Protein AF-0000000085044856 (afdb_homodimer)

Radius of gyration: 21.59 Å; Cα contacts (8 Å, |Δi|>4): 808; chains: 2; bounding box: 45×66×45 Å

Sequence (404 aa):
MNMSILPVEIRTRHLLQPKLDVYYPQLAGLVDHTIEEKLNERIYQQVQTMITKQGFYDYPETEITGGYEVKTNERNIVSLTNLHYSYSGGAHGLSTLRSLTMDVQTGKVYKLKELFKPDAPYIKRLNKIIEAQIKDRDLPLLSPFKGIAPNQYFYQADRALIIYFQLYDLAPYAFGFPFFVISVYEIEDIVDQEGPLGRMLYMNMSILPVEIRTRHLLQPKLDVYYPQLAGLVDHTIEEKLNERIYQQVQTMITKQGFYDYPETEITGGYEVKTNERNIVSLTNLHYSYSGGAHGLSTLRSLTMDVQTGKVYKLKELFKPDAPYIKRLNKIIEAQIKDRDLPLLSPFKGIAPNQYFYQADRALIIYFQLYDLAPYAFGFPFFVISVYEIEDIVDQEGPLGRMLY

Foldseek 3Di:
DDPADDFWDKDWDWDDDVLETEIFIATDDFPDVVLSVLLRVVRVVVVVVVCVVLCVPPAVQKHKYWYKDWQDTGPQKTKMKIKMWIDRPDPGTFIDIAMWIARSVPSDTDAPVRQWDPPFPVQVLVQVQVVVVCVVVVAAFPDDDPTADSRFGWTDRQQWIKTWDGAPPTHHNVVGIDIDTHGCVSVVVTGDLVDPNNSRPD/DDPADDFWDKDWDWDDDVLETEIFIATDDFPDVVLSVLLRVVRVVVVVVVCVVLCVPPAVQKHKHWYKDWQDTGPQKTKMKIKMWIDRPDPGTFIDIAMWIARSVPSDTDAPVRQWDPPFPVQVLVQVQVVVVCVVVVAAFPDDDPTADSRFGWTDRQQWIKTWDGAPPTHHNVVGIDIDTHGCVSVVVTGDLPDPNNSRPD

Structure (mmCIF, N/CA/C/O backbone):
data_AF-0000000085044856-model_v1
#
loop_
_entity.id
_entity.type
_entity.pdbx_description
1 polymer 'DUF3298 domain-containing protein'
#
loop_
_atom_site.group_PDB
_atom_site.id
_atom_site.type_symbol
_atom_site.label_atom_id
_atom_site.label_alt_id
_atom_site.label_comp_id
_atom_site.label_asym_id
_atom_site.label_entity_id
_atom_site.label_seq_id
_atom_site.pdbx_PDB_ins_code
_atom_site.Cartn_x
_atom_site.Cartn_y
_atom_site.Cartn_z
_atom_site.occupancy
_atom_site.B_iso_or_equiv
_atom_site.auth_seq_id
_atom_site.auth_comp_id
_atom_site.auth_asym_id
_atom_site.auth_atom_id
_atom_site.pdbx_PDB_model_num
ATOM 1 N N . MET A 1 1 ? 12.055 -14.805 -21.484 1 87.25 1 MET A N 1
ATOM 2 C CA . MET A 1 1 ? 12.562 -13.547 -20.938 1 87.25 1 MET A CA 1
ATOM 3 C C . MET A 1 1 ? 11.797 -13.148 -19.688 1 87.25 1 MET A C 1
ATOM 5 O O . MET A 1 1 ? 10.594 -13.359 -19.594 1 87.25 1 MET A O 1
ATOM 9 N N . ASN A 1 2 ? 12.508 -12.633 -18.625 1 95.94 2 ASN A N 1
ATOM 10 C CA . ASN A 1 2 ? 11.875 -12.172 -17.391 1 95.94 2 ASN A CA 1
ATOM 11 C C . ASN A 1 2 ? 11.133 -10.859 -17.594 1 95.94 2 ASN A C 1
ATOM 13 O O . ASN A 1 2 ? 11.742 -9.836 -17.922 1 95.94 2 ASN A O 1
ATOM 17 N N . MET A 1 3 ? 9.852 -10.875 -17.359 1 93.75 3 MET A N 1
ATOM 18 C CA . MET A 1 3 ? 9.008 -9.734 -17.688 1 93.75 3 MET A CA 1
ATOM 19 C C . MET A 1 3 ? 8.578 -8.992 -16.422 1 93.75 3 MET A C 1
ATOM 21 O O . MET A 1 3 ? 7.664 -8.164 -16.469 1 93.75 3 MET A O 1
ATOM 25 N N . SER A 1 4 ? 9.258 -9.234 -15.336 1 96.94 4 SER A N 1
ATOM 26 C CA . SER A 1 4 ? 8.883 -8.625 -14.07 1 96.94 4 SER A CA 1
ATOM 27 C C . SER A 1 4 ? 9.062 -7.113 -14.109 1 96.94 4 SER A C 1
ATOM 29 O O . SER A 1 4 ? 10.078 -6.617 -14.602 1 96.94 4 SER A O 1
ATOM 31 N N . ILE A 1 5 ? 8.039 -6.402 -13.703 1 97.31 5 ILE A N 1
ATOM 32 C CA . ILE A 1 5 ? 8.164 -4.977 -13.43 1 97.31 5 ILE A CA 1
ATOM 33 C C . ILE A 1 5 ? 8.586 -4.766 -11.977 1 97.31 5 ILE A C 1
ATOM 35 O O . ILE A 1 5 ? 7.812 -5.047 -11.055 1 97.31 5 ILE A O 1
ATOM 39 N N . LEU A 1 6 ? 9.75 -4.234 -11.773 1 98.25 6 LEU A N 1
ATOM 40 C CA . LEU A 1 6 ? 10.32 -4.176 -10.43 1 98.25 6 LEU A CA 1
ATOM 41 C C . LEU A 1 6 ? 10.047 -2.816 -9.789 1 98.25 6 LEU A C 1
ATOM 43 O O . LEU A 1 6 ? 9.953 -1.805 -10.484 1 98.25 6 LEU A O 1
ATOM 47 N N . PRO A 1 7 ? 9.914 -2.775 -8.453 1 98.56 7 PRO A N 1
ATOM 48 C CA . PRO A 1 7 ? 9.859 -1.486 -7.766 1 98.56 7 PRO A CA 1
ATOM 49 C C . PRO A 1 7 ? 11.094 -0.626 -8.008 1 98.56 7 PRO A C 1
ATOM 51 O O . PRO A 1 7 ? 12.18 -1.157 -8.242 1 98.56 7 PRO A O 1
ATOM 54 N N . VAL A 1 8 ? 10.867 0.652 -7.879 1 98.5 8 VAL A N 1
ATOM 55 C CA . VAL A 1 8 ? 12.016 1.542 -7.988 1 98.5 8 VAL A CA 1
ATOM 56 C C . VAL A 1 8 ? 12.648 1.74 -6.613 1 98.5 8 VAL A C 1
ATOM 58 O O . VAL A 1 8 ? 12.008 1.5 -5.59 1 98.5 8 VAL A O 1
ATOM 61 N N . GLU A 1 9 ? 13.867 2.141 -6.641 1 97.81 9 GLU A N 1
ATOM 62 C CA . GLU A 1 9 ? 14.531 2.461 -5.379 1 97.81 9 GLU A CA 1
ATOM 63 C C . GLU A 1 9 ? 14.094 3.826 -4.859 1 97.81 9 GLU A C 1
ATOM 65 O O . GLU A 1 9 ? 13.953 4.777 -5.629 1 97.81 9 GLU A O 1
ATOM 70 N N . ILE A 1 10 ? 13.867 3.902 -3.582 1 98.56 10 ILE A N 1
ATOM 71 C CA . ILE A 1 10 ? 13.539 5.16 -2.918 1 98.56 10 ILE A CA 1
ATOM 72 C C . ILE A 1 10 ? 14.578 5.457 -1.839 1 98.56 10 ILE A C 1
ATOM 74 O O . ILE A 1 10 ? 14.82 4.629 -0.958 1 98.56 10 ILE A O 1
ATOM 78 N N . ARG A 1 11 ? 15.172 6.668 -1.931 1 97.75 11 ARG A N 1
ATOM 79 C CA . ARG A 1 11 ? 16.156 7.133 -0.965 1 97.75 11 ARG A CA 1
ATOM 80 C C . ARG A 1 11 ? 15.617 8.289 -0.136 1 97.75 11 ARG A C 1
ATOM 82 O O . ARG A 1 11 ? 14.844 9.109 -0.636 1 97.75 11 ARG A O 1
ATOM 89 N N . THR A 1 12 ? 16.094 8.32 1.058 1 98.38 12 THR A N 1
ATOM 90 C CA . THR A 1 12 ? 15.672 9.398 1.944 1 98.38 12 THR A CA 1
ATOM 91 C C . THR A 1 12 ? 16.625 10.586 1.849 1 98.38 12 THR A C 1
ATOM 93 O O . THR A 1 12 ? 17.844 10.43 1.964 1 98.38 12 THR A O 1
ATOM 96 N N . ARG A 1 13 ? 16.047 11.703 1.613 1 98.62 13 ARG A N 1
ATOM 97 C CA . ARG A 1 13 ? 16.766 12.969 1.667 1 98.62 13 ARG A CA 1
ATOM 98 C C . ARG A 1 13 ? 16.391 13.766 2.91 1 98.62 13 ARG A C 1
ATOM 100 O O . ARG A 1 13 ? 15.367 13.492 3.541 1 98.62 13 ARG A O 1
ATOM 107 N N . HIS A 1 14 ? 17.297 14.797 3.275 1 98.62 14 HIS A N 1
ATOM 108 C CA . HIS A 1 14 ? 17.141 15.508 4.539 1 98.62 14 HIS A CA 1
ATOM 109 C C . HIS A 1 14 ? 17.328 17 4.352 1 98.62 14 HIS A C 1
ATOM 111 O O . HIS A 1 14 ? 18.391 17.453 3.914 1 98.62 14 HIS A O 1
ATOM 117 N N . LEU A 1 15 ? 16.328 17.703 4.566 1 98.38 15 LEU A N 1
ATOM 118 C CA . LEU A 1 15 ? 16.375 19.156 4.66 1 98.38 15 LEU A CA 1
ATOM 119 C C . LEU A 1 15 ? 16.547 19.594 6.109 1 98.38 15 LEU A C 1
ATOM 121 O O . LEU A 1 15 ? 15.586 19.531 6.895 1 98.38 15 LEU A O 1
ATOM 125 N N . LEU A 1 16 ? 17.75 20.125 6.379 1 98.25 16 LEU A N 1
ATOM 126 C CA . LEU A 1 16 ? 18.031 20.5 7.754 1 98.25 16 LEU A CA 1
ATOM 127 C C . LEU A 1 16 ? 18.562 21.938 7.824 1 98.25 16 LEU A C 1
ATOM 129 O O . LEU A 1 16 ? 19.562 22.266 7.191 1 98.25 16 LEU A O 1
ATOM 133 N N . GLN A 1 17 ? 17.938 22.781 8.453 1 96.75 17 GLN A N 1
ATOM 134 C CA . GLN A 1 17 ? 18.328 24.141 8.82 1 96.75 17 GLN A CA 1
ATOM 135 C C . GLN A 1 17 ? 17.734 24.531 10.172 1 96.75 17 GLN A C 1
ATOM 137 O O . GLN A 1 17 ? 16.922 23.797 10.734 1 96.75 17 GLN A O 1
ATOM 142 N N . PRO A 1 18 ? 18.25 25.625 10.75 1 97.31 18 PRO A N 1
ATOM 143 C CA . PRO A 1 18 ? 17.625 26.031 12.016 1 97.31 18 PRO A CA 1
ATOM 144 C C . PRO A 1 18 ? 16.109 26.078 11.945 1 97.31 18 PRO A C 1
ATOM 146 O O . PRO A 1 18 ? 15.547 26.734 11.062 1 97.31 18 PRO A O 1
ATOM 149 N N . LYS A 1 19 ? 15.406 25.359 12.789 1 97.56 19 LYS A N 1
ATOM 150 C CA . LYS A 1 19 ? 13.961 25.312 12.969 1 97.56 19 LYS A CA 1
ATOM 151 C C . LYS A 1 19 ? 13.297 24.516 11.836 1 97.56 19 LYS A C 1
ATOM 153 O O . LYS A 1 19 ? 12.086 24.578 11.664 1 97.56 19 LYS A O 1
ATOM 158 N N . LEU A 1 20 ? 14.031 23.828 11.008 1 98.5 20 LEU A N 1
ATOM 159 C CA . LEU A 1 20 ? 13.523 22.984 9.938 1 98.5 20 LEU A CA 1
ATOM 160 C C . LEU A 1 20 ? 14.242 21.641 9.914 1 98.5 20 LEU A C 1
ATOM 162 O O . LEU A 1 20 ? 15.461 21.594 9.773 1 98.5 20 LEU A O 1
ATOM 166 N N . ASP A 1 21 ? 13.5 20.547 10.086 1 98.88 21 ASP A N 1
ATOM 167 C CA . ASP A 1 21 ? 13.992 19.172 10.055 1 98.88 21 ASP A CA 1
ATOM 168 C C . ASP A 1 21 ? 13.023 18.266 9.305 1 98.88 21 ASP A C 1
ATOM 170 O O . ASP A 1 21 ? 12.094 17.703 9.906 1 98.88 21 ASP A O 1
ATOM 174 N N . VAL A 1 22 ? 13.273 18.109 7.941 1 98.88 22 VAL A N 1
ATOM 175 C CA . VAL A 1 22 ? 12.305 17.406 7.102 1 98.88 22 VAL A CA 1
ATOM 176 C C . VAL A 1 22 ? 13.016 16.359 6.254 1 98.88 22 VAL A C 1
ATOM 178 O O . VAL A 1 22 ? 13.992 16.656 5.566 1 98.88 22 VAL A O 1
ATOM 181 N N . TYR A 1 23 ? 12.469 15.133 6.348 1 98.88 23 TYR A N 1
ATOM 182 C CA . TYR A 1 23 ? 12.891 14.062 5.453 1 98.88 23 TYR A CA 1
ATOM 183 C C . TYR A 1 23 ? 11.93 13.922 4.277 1 98.88 23 TYR A C 1
ATOM 185 O O . TYR A 1 23 ? 10.719 14.055 4.441 1 98.88 23 TYR A O 1
ATOM 193 N N . TYR A 1 24 ? 12.477 13.656 3.107 1 98.88 24 TYR A N 1
ATOM 194 C CA . TYR A 1 24 ? 11.617 13.453 1.943 1 98.88 24 TYR A CA 1
ATOM 195 C C . TYR A 1 24 ? 12.234 12.445 0.979 1 98.88 24 TYR A C 1
ATOM 197 O O . TYR A 1 24 ? 13.438 12.188 1.028 1 98.88 24 TYR A O 1
ATOM 205 N N . PRO A 1 25 ? 11.383 11.828 0.137 1 98.88 25 PRO A N 1
ATOM 206 C CA . PRO A 1 25 ? 11.852 10.75 -0.734 1 98.88 25 PRO A CA 1
ATOM 207 C C . PRO A 1 25 ? 12.461 11.266 -2.037 1 98.88 25 PRO A C 1
ATOM 209 O O . PRO A 1 25 ? 12.062 12.32 -2.535 1 98.88 25 PRO A O 1
ATOM 212 N N . GLN A 1 26 ? 13.32 10.5 -2.518 1 98.75 26 GLN A N 1
ATOM 213 C CA . GLN A 1 26 ? 13.883 10.641 -3.857 1 98.75 26 GLN A CA 1
ATOM 214 C C . GLN A 1 26 ? 13.891 9.305 -4.594 1 98.75 26 GLN A C 1
ATOM 216 O O . GLN A 1 26 ? 14.336 8.289 -4.047 1 98.75 26 GLN A O 1
ATOM 221 N N . LEU A 1 27 ? 13.289 9.281 -5.82 1 98.75 27 LEU A N 1
ATOM 222 C CA . LEU A 1 27 ? 13.32 8.094 -6.664 1 98.75 27 LEU A CA 1
ATOM 223 C C . LEU A 1 27 ? 14.703 7.891 -7.27 1 98.75 27 LEU A C 1
ATOM 225 O O . LEU A 1 27 ? 15.367 8.859 -7.645 1 98.75 27 LEU A O 1
ATOM 229 N N . ALA A 1 28 ? 15.055 6.633 -7.383 1 97.12 28 ALA A N 1
ATOM 230 C CA . ALA A 1 28 ? 16.344 6.297 -8 1 97.12 28 ALA A CA 1
ATOM 231 C C . ALA A 1 28 ? 16.234 5.02 -8.828 1 97.12 28 ALA A C 1
ATOM 233 O O . ALA A 1 28 ? 15.32 4.215 -8.617 1 97.12 28 ALA A O 1
ATOM 234 N N . 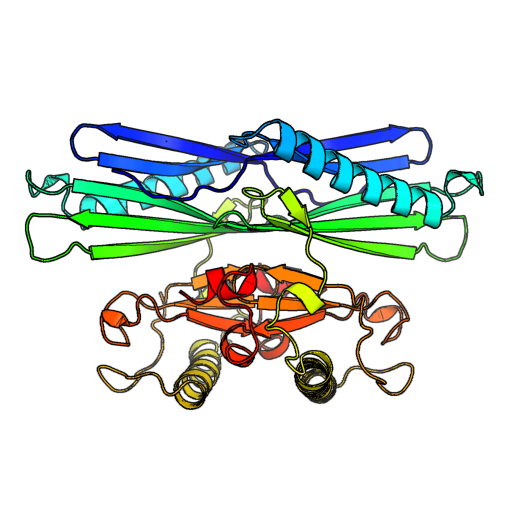GLY A 1 29 ? 17.062 4.914 -9.852 1 92.81 29 GLY A N 1
ATOM 235 C CA . GLY A 1 29 ? 17.188 3.674 -10.602 1 92.81 29 GLY A CA 1
ATOM 236 C C . GLY A 1 29 ? 16.203 3.564 -11.75 1 92.81 29 GLY A C 1
ATOM 237 O O . GLY A 1 29 ? 15.977 2.475 -12.281 1 92.81 29 GLY A O 1
ATOM 238 N N . LEU A 1 30 ? 15.508 4.664 -12.062 1 96.88 30 LEU A N 1
ATOM 239 C CA . LEU A 1 30 ? 14.625 4.617 -13.219 1 96.88 30 LEU A CA 1
ATOM 240 C C . LEU A 1 30 ? 15.422 4.457 -14.516 1 96.88 30 LEU A C 1
ATOM 242 O O . LEU A 1 30 ? 16.547 4.961 -14.617 1 96.88 30 LEU A O 1
ATOM 246 N N . VAL A 1 31 ? 14.852 3.844 -15.492 1 94.38 31 VAL A N 1
ATOM 247 C CA . VAL A 1 31 ? 15.484 3.639 -16.797 1 94.38 31 VAL A CA 1
ATOM 248 C C . VAL A 1 31 ? 15.664 4.98 -17.5 1 94.38 31 VAL A C 1
ATOM 250 O O . VAL A 1 31 ? 16.734 5.27 -18.031 1 94.38 31 VAL A O 1
ATOM 253 N N . ASP A 1 32 ? 14.641 5.824 -17.5 1 97.5 32 ASP A N 1
ATOM 254 C CA . ASP A 1 32 ? 14.664 7.16 -18.094 1 97.5 32 ASP A CA 1
ATOM 255 C C . ASP A 1 32 ? 15.062 8.211 -17.062 1 97.5 32 ASP A C 1
ATOM 257 O O . ASP A 1 32 ? 14.25 8.578 -16.203 1 97.5 32 ASP A O 1
ATOM 261 N N . HIS A 1 33 ? 16.219 8.805 -17.25 1 97.62 33 HIS A N 1
ATOM 262 C CA . HIS A 1 33 ? 16.75 9.742 -16.266 1 97.62 33 HIS A CA 1
ATOM 263 C C . HIS A 1 33 ? 16 11.07 -16.312 1 97.62 33 HIS A C 1
ATOM 265 O O . HIS A 1 33 ? 15.875 11.75 -15.289 1 97.62 33 HIS A O 1
ATOM 271 N N . THR A 1 34 ? 15.516 11.375 -17.453 1 98.5 34 THR A N 1
ATOM 272 C CA . THR A 1 34 ? 14.75 12.609 -17.578 1 98.5 34 THR A CA 1
ATOM 273 C C . THR A 1 34 ? 13.461 12.523 -16.75 1 98.5 34 THR A C 1
ATOM 275 O O . THR A 1 34 ? 13.102 13.477 -16.062 1 98.5 34 THR A O 1
ATOM 278 N N . ILE A 1 35 ? 12.836 11.375 -16.844 1 98.75 35 ILE A N 1
ATOM 279 C CA . ILE A 1 35 ? 11.625 11.141 -16.047 1 98.75 35 ILE A CA 1
ATOM 280 C C . ILE A 1 35 ? 11.977 11.133 -14.562 1 98.75 35 ILE A C 1
ATOM 282 O O . ILE A 1 35 ? 11.258 11.703 -13.742 1 98.75 35 ILE A O 1
ATOM 286 N N . GLU A 1 36 ? 13.062 10.508 -14.219 1 98.69 36 GLU A N 1
ATOM 287 C CA . GLU A 1 36 ? 13.523 10.469 -12.836 1 98.69 36 GLU A CA 1
ATOM 288 C C . GLU A 1 36 ? 13.695 11.875 -12.273 1 98.69 36 GLU A C 1
ATOM 290 O O . GLU A 1 36 ? 13.188 12.18 -11.188 1 98.69 36 GLU A O 1
ATOM 295 N N . GLU A 1 37 ? 14.352 12.719 -13.008 1 98.69 37 GLU A N 1
ATOM 296 C CA . GLU A 1 37 ? 14.602 14.086 -12.57 1 98.69 37 GLU A CA 1
ATOM 297 C C . GLU A 1 37 ? 13.305 14.875 -12.438 1 98.69 37 GLU A C 1
ATOM 299 O O . GLU A 1 37 ? 13.109 15.602 -11.461 1 98.69 37 GLU A O 1
ATOM 304 N N . LYS A 1 38 ? 12.484 14.68 -13.391 1 98.81 38 LYS A N 1
ATOM 305 C CA . LYS A 1 38 ? 11.211 15.391 -13.398 1 98.81 38 LYS A CA 1
ATOM 306 C C . LYS A 1 38 ? 10.375 15.023 -12.172 1 98.81 38 LYS A C 1
ATOM 308 O O . LYS A 1 38 ? 9.844 15.914 -11.492 1 98.81 38 LYS A O 1
ATOM 313 N N . LEU A 1 39 ? 10.234 13.773 -11.906 1 98.94 39 LEU A N 1
ATOM 314 C CA . LEU A 1 39 ? 9.422 13.32 -10.781 1 98.94 39 LEU A CA 1
ATOM 315 C C . LEU A 1 39 ? 10.047 13.742 -9.453 1 98.94 39 LEU A C 1
ATOM 317 O O . LEU A 1 39 ? 9.344 14.133 -8.523 1 98.94 39 LEU A O 1
ATOM 321 N N . ASN A 1 40 ? 11.359 13.703 -9.352 1 98.94 40 ASN A N 1
ATOM 322 C CA . ASN A 1 40 ? 12.031 14.141 -8.133 1 98.94 40 ASN A CA 1
ATOM 323 C C . ASN A 1 40 ? 11.867 15.641 -7.91 1 98.94 40 ASN A C 1
ATOM 325 O O . ASN A 1 40 ? 11.75 16.094 -6.77 1 98.94 40 ASN A O 1
ATOM 329 N N . GLU A 1 41 ? 11.906 16.359 -8.969 1 98.88 41 GLU A N 1
ATOM 330 C CA . GLU A 1 41 ? 11.625 17.781 -8.852 1 98.88 41 GLU A CA 1
ATOM 331 C C . GLU A 1 41 ? 10.211 18.031 -8.336 1 98.88 41 GLU A C 1
ATOM 333 O O . GLU A 1 41 ? 9.992 18.938 -7.523 1 98.88 41 GLU A O 1
ATOM 338 N N . ARG A 1 42 ? 9.297 17.281 -8.852 1 98.94 42 ARG A N 1
ATOM 339 C CA . ARG A 1 42 ? 7.918 17.422 -8.406 1 98.94 42 ARG A CA 1
ATOM 340 C C . ARG A 1 42 ? 7.785 17.109 -6.922 1 98.94 42 ARG A C 1
ATOM 342 O O . ARG A 1 42 ? 7.047 17.797 -6.203 1 98.94 42 ARG A O 1
ATOM 349 N N . ILE A 1 43 ? 8.445 16.109 -6.426 1 98.94 43 ILE A N 1
ATOM 350 C CA . ILE A 1 43 ? 8.445 15.742 -5.012 1 98.94 43 ILE A CA 1
ATOM 351 C C . ILE A 1 43 ? 9.023 16.891 -4.184 1 98.94 43 ILE A C 1
ATOM 353 O O . ILE A 1 43 ? 8.43 17.312 -3.193 1 98.94 43 ILE A O 1
ATOM 357 N N . TYR A 1 44 ? 10.094 17.422 -4.648 1 98.88 44 TYR A N 1
ATOM 358 C CA . TYR A 1 44 ? 10.758 18.5 -3.945 1 98.88 44 TYR A CA 1
ATOM 359 C C . TYR A 1 44 ? 9.875 19.75 -3.91 1 98.88 44 TYR A C 1
ATOM 361 O O . TYR A 1 44 ? 9.781 20.422 -2.881 1 98.88 44 TYR A O 1
ATOM 369 N N . GLN A 1 45 ? 9.273 20 -5.012 1 98.88 45 GLN A N 1
ATOM 370 C CA . GLN A 1 45 ? 8.375 21.141 -5.09 1 98.88 45 GLN A CA 1
ATOM 371 C C . GLN A 1 45 ? 7.234 21.016 -4.082 1 98.88 45 GLN A C 1
ATOM 373 O O . GLN A 1 45 ? 6.836 22 -3.461 1 98.88 45 GLN A O 1
ATOM 378 N N . GLN A 1 46 ? 6.688 19.875 -3.926 1 98.81 46 GLN A N 1
ATOM 379 C CA . GLN A 1 46 ? 5.645 19.688 -2.926 1 98.81 46 GLN A CA 1
ATOM 380 C C . GLN A 1 46 ? 6.16 19.984 -1.522 1 98.81 46 GLN A C 1
ATOM 382 O O . GLN A 1 46 ? 5.488 20.656 -0.738 1 98.81 46 GLN A O 1
ATOM 387 N N . VAL A 1 47 ? 7.336 19.516 -1.215 1 98.81 47 VAL A N 1
ATOM 388 C CA . VAL A 1 47 ? 7.934 19.734 0.099 1 98.81 47 VAL A CA 1
ATOM 389 C C . VAL A 1 47 ? 8.133 21.219 0.346 1 98.81 47 VAL A C 1
ATOM 391 O O . VAL A 1 47 ? 7.742 21.75 1.396 1 98.81 47 VAL A O 1
ATOM 394 N N . GLN A 1 48 ? 8.633 21.906 -0.649 1 98.69 48 GLN A N 1
ATOM 395 C CA . GLN A 1 48 ? 8.867 23.344 -0.529 1 98.69 48 GLN A CA 1
ATOM 396 C C . GLN A 1 48 ? 7.551 24.094 -0.368 1 98.69 48 GLN A C 1
ATOM 398 O O . GLN A 1 48 ? 7.461 25.031 0.427 1 98.69 48 GLN A O 1
ATOM 403 N N . THR A 1 49 ? 6.613 23.688 -1.128 1 98.75 49 THR A N 1
ATOM 404 C CA . THR A 1 49 ? 5.301 24.312 -1.038 1 98.75 49 THR A CA 1
ATOM 405 C C . THR A 1 49 ? 4.707 24.125 0.356 1 98.75 49 THR A C 1
ATOM 407 O O . THR A 1 49 ? 4.152 25.078 0.928 1 98.75 49 THR A O 1
ATOM 410 N N . MET A 1 50 ? 4.828 22.953 0.899 1 98.75 50 MET A N 1
ATOM 411 C CA . MET A 1 50 ? 4.324 22.688 2.244 1 98.75 50 MET A CA 1
ATOM 412 C C . MET A 1 50 ? 5.02 23.578 3.268 1 98.75 50 MET A C 1
ATOM 414 O O . MET A 1 50 ? 4.359 24.203 4.102 1 98.75 50 MET A O 1
ATOM 418 N N . ILE A 1 51 ? 6.293 23.719 3.176 1 98.5 51 ILE A N 1
ATOM 419 C CA . ILE A 1 51 ? 7.09 24.516 4.094 1 98.5 51 ILE A CA 1
ATOM 420 C C . ILE A 1 51 ? 6.652 25.984 4.008 1 98.5 51 ILE A C 1
ATOM 422 O O . ILE A 1 51 ? 6.426 26.625 5.035 1 98.5 51 ILE A O 1
ATOM 426 N N . THR A 1 52 ? 6.504 26.453 2.785 1 98.31 52 THR A N 1
ATOM 427 C CA . THR A 1 52 ? 6.105 27.828 2.555 1 98.31 52 THR A CA 1
ATOM 428 C C . THR A 1 52 ? 4.707 28.094 3.107 1 98.31 52 THR A C 1
ATOM 430 O O . THR A 1 52 ? 4.488 29.062 3.83 1 98.31 52 THR A O 1
ATOM 433 N N . LYS A 1 53 ? 3.805 27.203 2.83 1 97.62 53 LYS A N 1
ATOM 434 C CA . LYS A 1 53 ? 2.41 27.391 3.221 1 97.62 53 LYS A CA 1
ATOM 435 C C . LYS A 1 53 ? 2.244 27.281 4.734 1 97.62 53 LYS A C 1
ATOM 437 O O . LYS A 1 53 ? 1.297 27.828 5.301 1 97.62 53 LYS A O 1
ATOM 442 N N . GLN A 1 54 ? 3.176 26.641 5.383 1 97.06 54 GLN A N 1
ATOM 443 C CA . GLN A 1 54 ? 3.119 26.5 6.836 1 97.06 54 GLN A CA 1
ATOM 444 C C . GLN A 1 54 ? 3.74 27.703 7.535 1 97.06 54 GLN A C 1
ATOM 446 O O . GLN A 1 54 ? 3.805 27.75 8.766 1 97.06 54 GLN A O 1
ATOM 451 N N . GLY A 1 55 ? 4.305 28.641 6.723 1 95.81 55 GLY A N 1
ATOM 452 C CA . GLY A 1 55 ? 4.691 29.938 7.238 1 95.81 55 GLY A CA 1
ATOM 453 C C . GLY A 1 55 ? 6.141 30 7.684 1 95.81 55 GLY A C 1
ATOM 454 O O . GLY A 1 55 ? 6.535 30.922 8.406 1 95.81 55 GLY A O 1
ATOM 455 N N . PHE A 1 56 ? 6.922 29.031 7.32 1 96.88 56 PHE A N 1
ATOM 456 C CA . PHE A 1 56 ? 8.305 28.953 7.777 1 96.88 56 PHE A CA 1
ATOM 457 C C . PHE A 1 56 ? 9.062 30.234 7.441 1 96.88 56 PHE A C 1
ATOM 459 O O . PHE A 1 56 ? 9.844 30.734 8.258 1 96.88 56 PHE A O 1
ATOM 466 N N . TYR A 1 57 ? 8.82 30.859 6.25 1 95.75 57 TYR A N 1
ATOM 467 C CA . TYR A 1 57 ? 9.586 32.031 5.797 1 95.75 57 TYR A CA 1
ATOM 468 C C . TYR A 1 57 ? 8.914 33.312 6.234 1 95.75 57 TYR A C 1
ATOM 470 O O . TYR A 1 57 ? 9.531 34.375 6.199 1 95.75 57 TYR A O 1
ATOM 478 N N . ASP A 1 58 ? 7.805 33.25 6.719 1 95.06 58 ASP A N 1
ATOM 479 C CA . ASP A 1 58 ? 7.035 34.438 7.074 1 95.06 58 ASP A CA 1
ATOM 480 C C . ASP A 1 58 ? 7.105 34.688 8.578 1 95.06 58 ASP A C 1
ATOM 482 O O . ASP A 1 58 ? 7.031 35.844 9.008 1 95.06 58 ASP A O 1
ATOM 486 N N . TYR A 1 59 ? 7.156 33.625 9.305 1 93.69 59 TYR A N 1
ATOM 487 C CA . TYR A 1 59 ? 7.133 33.719 10.766 1 93.69 59 TYR A CA 1
ATOM 488 C C . TYR A 1 59 ? 8.391 33.125 11.375 1 93.69 59 TYR A C 1
ATOM 490 O O . TYR A 1 59 ? 8.516 31.891 11.445 1 93.69 59 TYR A O 1
ATOM 498 N N . PRO A 1 60 ? 9.18 33.906 11.938 1 91.62 60 PRO A N 1
ATOM 499 C CA . PRO A 1 60 ? 10.477 33.438 12.438 1 91.62 60 PRO A CA 1
ATOM 500 C C . PRO A 1 60 ? 10.336 32.406 13.555 1 91.62 60 PRO A C 1
ATOM 502 O O . PRO A 1 60 ? 11.258 31.625 13.797 1 91.62 60 PRO A O 1
ATOM 505 N N . GLU A 1 61 ? 9.281 32.281 14.203 1 93.5 61 GLU A N 1
ATOM 506 C CA . GLU A 1 61 ? 9.094 31.391 15.328 1 93.5 61 GLU A CA 1
ATOM 507 C C . GLU A 1 61 ? 8.664 30 14.859 1 93.5 61 GLU A C 1
ATOM 509 O O . GLU A 1 61 ? 8.672 29.047 15.641 1 93.5 61 GLU A O 1
ATOM 514 N N . THR A 1 62 ? 8.344 29.859 13.602 1 96.62 62 THR A N 1
ATOM 515 C CA . THR A 1 62 ? 7.812 28.609 13.094 1 96.62 62 THR A CA 1
ATOM 516 C C . THR A 1 62 ? 8.906 27.547 13.023 1 96.62 62 THR A C 1
ATOM 518 O O . THR A 1 62 ? 9.969 27.781 12.453 1 96.62 62 THR A O 1
ATOM 521 N N . GLU A 1 63 ? 8.617 26.422 13.664 1 97.81 63 GLU A N 1
ATOM 522 C CA . GLU A 1 63 ? 9.43 25.219 13.539 1 97.81 63 GLU A CA 1
ATOM 523 C C . GLU A 1 63 ? 8.688 24.125 12.781 1 97.81 63 GLU A C 1
ATOM 525 O O . GLU A 1 63 ? 7.488 23.922 13 1 97.81 63 GLU A O 1
ATOM 530 N N . ILE A 1 64 ? 9.367 23.391 11.859 1 98.56 64 ILE A N 1
ATOM 531 C CA . ILE A 1 64 ? 8.742 22.328 11.086 1 98.56 64 ILE A CA 1
ATOM 532 C C . ILE A 1 64 ? 9.586 21.062 11.164 1 98.56 64 ILE A C 1
ATOM 534 O O . ILE A 1 64 ? 10.805 21.109 10.977 1 98.56 64 ILE A O 1
ATOM 538 N N . THR A 1 65 ? 8.984 19.969 11.531 1 98.69 65 THR A N 1
ATOM 539 C CA . THR A 1 65 ? 9.547 18.625 11.414 1 98.69 65 THR A CA 1
ATOM 540 C C . THR A 1 65 ? 8.672 17.75 10.508 1 98.69 65 THR A C 1
ATOM 542 O O . THR A 1 65 ? 7.484 18.031 10.336 1 98.69 65 THR A O 1
ATOM 545 N N . GLY A 1 66 ? 9.273 16.766 9.828 1 98.62 66 GLY A N 1
ATOM 546 C CA . GLY A 1 66 ? 8.422 15.93 8.977 1 98.62 66 GLY A CA 1
ATOM 547 C C . GLY A 1 66 ? 9.164 14.758 8.375 1 98.62 66 GLY A C 1
ATOM 548 O O . GLY A 1 66 ? 10.375 14.625 8.531 1 98.62 66 GLY A O 1
ATOM 549 N N . GLY A 1 67 ? 8.367 13.891 7.754 1 98.81 67 GLY A N 1
ATOM 550 C CA . GLY A 1 67 ? 8.844 12.719 7.039 1 98.81 67 GLY A CA 1
ATOM 551 C C . GLY A 1 67 ? 7.93 12.305 5.898 1 98.81 67 GLY A C 1
ATOM 552 O O . GLY A 1 67 ? 7.23 13.141 5.324 1 98.81 67 GLY A O 1
ATOM 553 N N . TYR A 1 68 ? 8.117 11.008 5.484 1 98.88 68 TYR A N 1
ATOM 554 C CA . TYR A 1 68 ? 7.305 10.5 4.387 1 98.88 68 TYR A CA 1
ATOM 555 C C . TYR A 1 68 ? 7.012 9.016 4.57 1 98.88 68 TYR A C 1
ATOM 557 O O . TYR A 1 68 ? 7.613 8.359 5.426 1 98.88 68 TYR A O 1
ATOM 565 N N . GLU A 1 69 ? 6.02 8.531 3.863 1 98.88 69 GLU A N 1
ATOM 566 C CA . GLU A 1 69 ? 5.645 7.117 3.82 1 98.88 69 GLU A CA 1
ATOM 567 C C . GLU A 1 69 ? 5.508 6.625 2.383 1 98.88 69 GLU A C 1
ATOM 569 O O . GLU A 1 69 ? 5.164 7.402 1.487 1 98.88 69 GLU A O 1
ATOM 574 N N . VAL A 1 70 ? 5.824 5.367 2.127 1 98.94 70 VAL A N 1
ATOM 575 C CA . VAL A 1 70 ? 5.605 4.719 0.837 1 98.94 70 VAL A CA 1
ATOM 576 C C . VAL A 1 70 ? 4.363 3.836 0.903 1 98.94 70 VAL A C 1
ATOM 578 O O . VAL A 1 70 ? 4.336 2.84 1.63 1 98.94 70 VAL A O 1
ATOM 581 N N . LYS A 1 71 ? 3.348 4.156 0.068 1 98.81 71 LYS A N 1
ATOM 582 C CA . LYS A 1 71 ? 2.045 3.498 0.123 1 98.81 71 LYS A CA 1
ATOM 583 C C . LYS A 1 71 ? 1.949 2.383 -0.914 1 98.81 71 LYS A C 1
ATOM 585 O O . LYS A 1 71 ? 1.267 1.38 -0.692 1 98.81 71 LYS A O 1
ATOM 590 N N . THR A 1 72 ? 2.59 2.643 -2.031 1 98.38 72 THR A N 1
ATOM 591 C CA . THR A 1 72 ? 2.674 1.661 -3.107 1 98.38 72 THR A CA 1
ATOM 592 C C . THR A 1 72 ? 3.93 1.883 -3.945 1 98.38 72 THR A C 1
ATOM 594 O O . THR A 1 72 ? 4.34 3.023 -4.168 1 98.38 72 THR A O 1
ATOM 597 N N . ASN A 1 73 ? 4.574 0.804 -4.34 1 98.88 73 ASN A N 1
ATOM 598 C CA . ASN A 1 73 ? 5.695 0.758 -5.273 1 98.88 73 ASN A CA 1
ATOM 599 C C . ASN A 1 73 ? 5.715 -0.547 -6.062 1 98.88 73 ASN A C 1
ATOM 601 O O . ASN A 1 73 ? 6.344 -1.521 -5.648 1 98.88 73 ASN A O 1
ATOM 605 N N . GLU A 1 74 ? 4.934 -0.53 -7.137 1 98.62 74 GLU A N 1
ATOM 606 C CA . GLU A 1 74 ? 4.684 -1.719 -7.945 1 98.62 74 GLU A CA 1
ATOM 607 C C . GLU A 1 74 ? 4.074 -1.348 -9.297 1 98.62 74 GLU A C 1
ATOM 609 O O . GLU A 1 74 ? 3.408 -0.318 -9.422 1 98.62 74 GLU A O 1
ATOM 614 N N . ARG A 1 75 ? 4.41 -2.08 -10.359 1 98.12 75 ARG A N 1
ATOM 615 C CA . ARG A 1 75 ? 3.775 -1.988 -11.672 1 98.12 75 ARG A CA 1
ATOM 616 C C . ARG A 1 75 ? 3.885 -0.575 -12.234 1 98.12 75 ARG A C 1
ATOM 618 O O . ARG A 1 75 ? 2.908 -0.032 -12.75 1 98.12 75 ARG A O 1
ATOM 625 N N . ASN A 1 76 ? 4.957 0.033 -11.977 1 98.38 76 ASN A N 1
ATOM 626 C CA . ASN A 1 76 ? 5.352 1.347 -12.477 1 98.38 76 ASN A CA 1
ATOM 627 C C . ASN A 1 76 ? 4.605 2.467 -11.758 1 98.38 76 ASN A C 1
ATOM 629 O O . ASN A 1 76 ? 4.629 3.617 -12.195 1 98.38 76 ASN A O 1
ATOM 633 N N . ILE A 1 77 ? 3.902 2.156 -10.672 1 98.81 77 ILE A N 1
ATOM 634 C CA . ILE A 1 77 ? 3.18 3.162 -9.898 1 98.81 77 ILE A CA 1
ATOM 635 C C . ILE A 1 77 ? 3.84 3.338 -8.531 1 98.81 77 ILE A C 1
ATOM 637 O O . ILE A 1 77 ? 4.102 2.357 -7.836 1 98.81 77 ILE A O 1
ATOM 641 N N . VAL A 1 78 ? 4.145 4.586 -8.188 1 98.88 78 VAL A N 1
ATOM 642 C CA . VAL A 1 78 ? 4.629 4.965 -6.863 1 98.88 78 VAL A CA 1
ATOM 643 C C . VAL A 1 78 ? 3.67 5.973 -6.227 1 98.88 78 VAL A C 1
ATOM 645 O O . VAL A 1 78 ? 3.338 6.992 -6.84 1 98.88 78 VAL A O 1
ATOM 648 N N . SER A 1 79 ? 3.182 5.648 -5.094 1 98.94 79 SER A N 1
ATOM 649 C CA . SER A 1 79 ? 2.352 6.559 -4.309 1 98.94 79 SER A CA 1
ATOM 650 C C . SER A 1 79 ? 2.982 6.852 -2.951 1 98.94 79 SER A C 1
ATOM 652 O O . SER A 1 79 ? 3.389 5.93 -2.238 1 98.94 79 SER A O 1
ATOM 654 N N . LEU A 1 80 ? 3.105 8.133 -2.576 1 98.88 80 LEU A N 1
ATOM 655 C CA . LEU A 1 80 ? 3.812 8.602 -1.391 1 98.88 80 LEU A CA 1
ATOM 656 C C . LEU A 1 80 ? 2.979 9.625 -0.631 1 98.88 80 LEU A C 1
ATOM 658 O O . LEU A 1 80 ? 2.129 10.305 -1.22 1 98.88 80 LEU A O 1
ATOM 662 N N . THR A 1 81 ? 3.26 9.742 0.691 1 98.88 81 THR A N 1
ATOM 663 C CA . THR A 1 81 ? 2.748 10.859 1.475 1 98.88 81 THR A CA 1
ATOM 664 C C . THR A 1 81 ? 3.885 11.594 2.182 1 98.88 81 THR A C 1
ATOM 666 O O . THR A 1 81 ? 4.852 10.969 2.623 1 98.88 81 THR A O 1
ATOM 669 N N . ASN A 1 82 ? 3.781 12.898 2.225 1 98.88 82 ASN A N 1
ATOM 670 C CA . ASN A 1 82 ? 4.59 13.758 3.084 1 98.88 82 ASN A CA 1
ATOM 671 C C . ASN A 1 82 ? 3.779 14.297 4.258 1 98.88 82 ASN A C 1
ATOM 673 O O . ASN A 1 82 ? 2.693 14.844 4.07 1 98.88 82 ASN A O 1
ATOM 677 N N . LEU A 1 83 ? 4.297 14.078 5.418 1 98.69 83 LEU A N 1
ATOM 678 C CA . LEU A 1 83 ? 3.672 14.578 6.637 1 98.69 83 LEU A CA 1
ATOM 679 C C . LEU A 1 83 ? 4.59 15.562 7.352 1 98.69 83 LEU A C 1
ATOM 681 O O . LEU A 1 83 ? 5.723 15.227 7.695 1 98.69 83 LEU A O 1
ATOM 685 N N . HIS A 1 84 ? 4.086 16.844 7.57 1 98.69 84 HIS A N 1
ATOM 686 C CA . HIS A 1 84 ? 4.816 17.891 8.281 1 98.69 84 HIS A CA 1
ATOM 687 C C . HIS A 1 84 ? 4.055 18.359 9.516 1 98.69 84 HIS A C 1
ATOM 689 O O . HIS A 1 84 ? 2.83 18.484 9.484 1 98.69 84 HIS A O 1
ATOM 695 N N . TYR A 1 85 ? 4.746 18.578 10.594 1 98.19 85 TYR A N 1
ATOM 696 C CA . TYR A 1 85 ? 4.234 19.219 11.797 1 98.19 85 TYR A CA 1
ATOM 697 C C . TYR A 1 85 ? 4.863 20.594 11.984 1 98.19 85 TYR A C 1
ATOM 699 O O . TYR A 1 85 ? 6.086 20.734 12.023 1 98.19 85 TYR A O 1
ATOM 707 N N . SER A 1 86 ? 4.07 21.594 12.078 1 97.5 86 SER A N 1
ATOM 708 C CA . SER A 1 86 ? 4.535 22.969 12.305 1 97.5 86 SER A CA 1
ATOM 709 C C . SER A 1 86 ? 4.09 23.469 13.672 1 97.5 86 SER A C 1
ATOM 711 O O . SER A 1 86 ? 2.973 23.188 14.109 1 97.5 86 SER A O 1
ATOM 713 N N . TYR A 1 87 ? 5.016 24.156 14.32 1 96.25 87 TYR A N 1
ATOM 714 C CA . TYR A 1 87 ? 4.746 24.781 15.609 1 96.25 87 TYR A CA 1
ATOM 715 C C . TYR A 1 87 ? 5.242 26.219 15.648 1 96.25 87 TYR A C 1
ATOM 717 O O . TYR A 1 87 ? 6.414 26.484 15.375 1 96.25 87 TYR A O 1
ATOM 725 N N . SER A 1 88 ? 4.309 27.156 16.047 1 91.31 88 SER A N 1
ATOM 726 C CA . SER A 1 88 ? 4.648 28.578 16.062 1 91.31 88 SER A CA 1
ATOM 727 C C . SER A 1 88 ? 4.375 29.203 17.422 1 91.31 88 SER A C 1
ATOM 729 O O . SER A 1 88 ? 4.109 30.406 17.516 1 91.31 88 SER A O 1
ATOM 731 N N . GLY A 1 89 ? 4.359 28.438 18.516 1 87.56 89 GLY A N 1
ATOM 732 C CA . GLY A 1 89 ? 4.23 28.984 19.859 1 87.56 89 GLY A CA 1
ATOM 733 C C . GLY A 1 89 ? 2.844 28.797 20.438 1 87.56 89 GLY A C 1
ATOM 734 O O . GLY A 1 89 ? 2.6 29.156 21.594 1 87.56 89 GLY A O 1
ATOM 735 N N . GLY A 1 90 ? 1.821 28.266 19.75 1 82.56 90 GLY A N 1
ATOM 736 C CA . GLY A 1 90 ? 0.488 28.031 20.281 1 82.56 90 GLY A CA 1
ATOM 737 C C . GLY A 1 90 ? 0.422 26.844 21.234 1 82.56 90 GLY A C 1
ATOM 738 O O . GLY A 1 90 ? 1.442 26.422 21.781 1 82.56 90 GLY A O 1
ATOM 739 N N . ALA A 1 91 ? -0.708 26.562 21.688 1 86.25 91 ALA A N 1
ATOM 740 C CA . ALA A 1 91 ? -0.922 25.422 22.594 1 86.25 91 ALA A CA 1
ATOM 741 C C . ALA A 1 91 ? -0.46 24.125 21.938 1 86.25 91 ALA A C 1
ATOM 743 O O . ALA A 1 91 ? 0.11 23.25 22.609 1 86.25 91 ALA A O 1
ATOM 744 N N . HIS A 1 92 ? -0.747 24.031 20.562 1 89.25 92 HIS A N 1
ATOM 745 C CA . HIS A 1 92 ? -0.269 22.875 19.797 1 89.25 92 HIS A CA 1
ATOM 746 C C . HIS A 1 92 ? 0.047 23.266 18.359 1 89.25 92 HIS A C 1
ATOM 748 O O . HIS A 1 92 ? -0.338 24.344 17.891 1 89.25 92 HIS A O 1
ATOM 754 N N . GLY A 1 93 ? 0.849 22.328 17.703 1 92.94 93 GLY A N 1
ATOM 755 C CA . GLY A 1 93 ? 1.166 22.547 16.297 1 92.94 93 GLY A CA 1
ATOM 756 C C . GLY A 1 93 ? 0.105 22 15.367 1 92.94 93 GLY A C 1
ATOM 757 O O . GLY A 1 93 ? -0.979 21.609 15.805 1 92.94 93 GLY A O 1
ATOM 758 N N . LEU A 1 94 ? 0.365 22.125 14.078 1 94.81 94 LEU A N 1
ATOM 759 C CA . LEU A 1 94 ? -0.538 21.672 13.023 1 94.81 94 LEU A CA 1
ATOM 760 C C . LEU A 1 94 ? 0.19 20.766 12.031 1 94.81 94 LEU A C 1
ATOM 762 O O . LEU A 1 94 ? 1.265 21.125 11.539 1 94.81 94 LEU A O 1
ATOM 766 N N . SER A 1 95 ? -0.503 19.656 11.805 1 96.88 95 SER A N 1
ATOM 767 C CA . SER A 1 95 ? 0.044 18.734 10.812 1 96.88 95 SER A CA 1
ATOM 768 C C . SER A 1 95 ? -0.569 18.984 9.438 1 96.88 95 SER A C 1
ATOM 770 O O . SER A 1 95 ? -1.735 19.359 9.328 1 96.88 95 SER A O 1
ATOM 772 N N . THR A 1 96 ? 0.243 18.766 8.438 1 97.94 96 THR A N 1
ATOM 773 C CA . THR A 1 96 ? -0.197 18.797 7.043 1 97.94 96 THR A CA 1
ATOM 774 C C . THR A 1 96 ? 0.244 17.547 6.301 1 97.94 96 THR A C 1
ATOM 776 O O . THR A 1 96 ? 1.393 17.109 6.426 1 97.94 96 THR A O 1
ATOM 779 N N . LEU A 1 97 ? -0.735 17.016 5.551 1 98.69 97 LEU A N 1
ATOM 780 C CA . LEU A 1 97 ? -0.489 15.812 4.762 1 98.69 97 LEU A CA 1
ATOM 781 C C . LEU A 1 97 ? -0.684 16.094 3.275 1 98.69 97 LEU A C 1
ATOM 783 O O . LEU A 1 97 ? -1.668 16.719 2.879 1 98.69 97 LEU A O 1
ATOM 787 N N . ARG A 1 98 ? 0.296 15.672 2.494 1 98.75 98 ARG A N 1
ATOM 788 C CA . ARG A 1 98 ? 0.17 15.719 1.04 1 98.75 98 ARG A CA 1
ATOM 789 C C . ARG A 1 98 ? 0.624 14.414 0.405 1 98.75 98 ARG A C 1
ATOM 791 O O . ARG A 1 98 ? 1.446 13.688 0.975 1 98.75 98 ARG A O 1
ATOM 798 N N . SER A 1 99 ? 0.048 14.141 -0.762 1 98.88 99 SER A N 1
ATOM 799 C CA . SER A 1 99 ? 0.347 12.883 -1.435 1 98.88 99 SER A CA 1
ATOM 800 C C . SER A 1 99 ? 0.646 13.102 -2.914 1 98.88 99 SER A C 1
ATOM 802 O O . SER A 1 99 ? 0.229 14.109 -3.494 1 98.88 99 SER A O 1
ATOM 804 N N . LEU A 1 100 ? 1.412 12.203 -3.469 1 98.88 100 LEU A N 1
ATOM 805 C CA . LEU A 1 100 ? 1.644 12.086 -4.902 1 98.88 100 LEU A CA 1
ATOM 806 C C . LEU A 1 100 ? 1.484 10.641 -5.363 1 98.88 100 LEU A C 1
ATOM 808 O O . LEU A 1 100 ? 1.993 9.719 -4.719 1 98.88 100 LEU A O 1
ATOM 812 N N . THR A 1 101 ? 0.718 10.43 -6.398 1 98.94 101 THR A N 1
ATOM 813 C CA . THR A 1 101 ? 0.658 9.164 -7.129 1 98.94 101 THR A CA 1
ATOM 814 C C . THR A 1 101 ? 1.2 9.336 -8.547 1 98.94 101 THR A C 1
ATOM 816 O O . THR A 1 101 ? 0.686 10.141 -9.32 1 98.94 101 THR A O 1
ATOM 819 N N . MET A 1 102 ? 2.207 8.508 -8.828 1 98.94 102 MET A N 1
ATOM 820 C CA . MET A 1 102 ? 3.01 8.797 -10.016 1 98.94 102 MET A CA 1
ATOM 821 C C . MET A 1 102 ? 3.236 7.535 -10.844 1 98.94 102 MET A C 1
ATOM 823 O O . MET A 1 102 ? 3.352 6.441 -10.297 1 98.94 102 MET A O 1
ATOM 827 N N . ASP A 1 103 ? 3.295 7.715 -12.141 1 98.81 103 ASP A N 1
ATOM 828 C CA . ASP A 1 103 ? 3.752 6.688 -13.07 1 98.81 103 ASP A CA 1
ATOM 829 C C . ASP A 1 103 ? 5.227 6.879 -13.422 1 98.81 103 ASP A C 1
ATOM 831 O O . ASP A 1 103 ? 5.586 7.84 -14.109 1 98.81 103 ASP A O 1
ATOM 835 N N . VAL A 1 104 ? 6.047 5.941 -13.078 1 98.75 104 VAL A N 1
ATOM 836 C CA . VAL A 1 104 ? 7.488 6.129 -13.188 1 98.75 104 VAL A CA 1
ATOM 837 C C . VAL A 1 104 ? 7.953 5.746 -14.594 1 98.75 104 VAL A C 1
ATOM 839 O O . VAL A 1 104 ? 9.117 5.953 -14.945 1 98.75 104 VAL A O 1
ATOM 842 N N . GLN A 1 105 ? 7.078 5.16 -15.352 1 97.75 105 GLN A N 1
ATOM 843 C CA . GLN A 1 105 ? 7.395 4.867 -16.75 1 97.75 105 GLN A CA 1
ATOM 844 C C . GLN A 1 105 ? 7.121 6.074 -17.641 1 97.75 105 GLN A C 1
ATOM 846 O O . GLN A 1 105 ? 7.938 6.414 -18.5 1 97.75 105 GLN A O 1
ATOM 851 N N . THR A 1 106 ? 6.035 6.859 -17.375 1 98.06 106 THR A N 1
ATOM 852 C CA . THR A 1 106 ? 5.621 7.945 -18.25 1 98.06 106 THR A CA 1
ATOM 853 C C . THR A 1 106 ? 5.996 9.297 -17.656 1 98.06 106 THR A C 1
ATOM 855 O O . THR A 1 106 ? 6.027 10.305 -18.375 1 98.06 106 THR A O 1
ATOM 858 N N . GLY A 1 107 ? 6.188 9.359 -16.359 1 98.56 107 GLY A N 1
ATOM 859 C CA . GLY A 1 107 ? 6.457 10.617 -15.688 1 98.56 107 GLY A CA 1
ATOM 860 C C . GLY A 1 107 ? 5.199 11.352 -15.258 1 98.56 107 GLY A C 1
ATOM 861 O O . GLY A 1 107 ? 5.27 12.453 -14.719 1 98.56 107 GLY A O 1
ATOM 862 N N . LYS A 1 108 ? 4.086 10.734 -15.406 1 98.69 108 LYS A N 1
ATOM 863 C CA . LYS A 1 108 ? 2.816 11.383 -15.086 1 98.69 108 LYS A CA 1
ATOM 864 C C . LYS A 1 108 ? 2.58 11.406 -13.578 1 98.69 108 LYS A C 1
ATOM 866 O O . LYS A 1 108 ? 2.826 10.414 -12.891 1 98.69 108 LYS A O 1
ATOM 871 N N . VAL A 1 109 ? 2.139 12.539 -13.055 1 98.88 109 VAL A N 1
ATOM 872 C CA . VAL A 1 109 ? 1.58 12.703 -11.711 1 98.88 109 VAL A CA 1
ATOM 873 C C . VAL A 1 109 ? 0.064 12.859 -11.805 1 98.88 109 VAL A C 1
ATOM 875 O O . VAL A 1 109 ? -0.431 13.805 -12.422 1 98.88 109 VAL A O 1
ATOM 878 N N . TYR A 1 110 ? -0.651 12.047 -11.117 1 98.81 110 TYR A N 1
ATOM 879 C CA . TYR A 1 110 ? -2.08 11.922 -11.383 1 98.81 110 TYR A CA 1
ATOM 880 C C . TYR A 1 110 ? -2.883 12.867 -10.492 1 98.81 110 TYR A C 1
ATOM 882 O O . TYR A 1 110 ? -2.572 13.039 -9.312 1 98.81 110 TYR A O 1
ATOM 890 N N . LYS A 1 111 ? -3.898 13.422 -11.117 1 98.38 111 LYS A N 1
ATOM 891 C CA . LYS A 1 111 ? -5.016 14 -10.375 1 98.38 111 LYS A CA 1
ATOM 892 C C . LYS A 1 111 ? -6.121 12.969 -10.156 1 98.38 111 LYS A C 1
ATOM 894 O O . LYS A 1 111 ? -6.211 11.984 -10.898 1 98.38 111 LYS A O 1
ATOM 899 N N . LEU A 1 112 ? -6.98 13.211 -9.234 1 98.69 112 LEU A N 1
ATOM 900 C CA . LEU A 1 112 ? -8.016 12.25 -8.875 1 98.69 112 LEU A CA 1
ATOM 901 C C . LEU A 1 112 ? -8.859 11.867 -10.086 1 98.69 112 LEU A C 1
ATOM 903 O O . LEU A 1 112 ? -9.055 10.688 -10.367 1 98.69 112 LEU A O 1
ATOM 907 N N . LYS A 1 113 ? -9.289 12.867 -10.859 1 98.31 113 LYS A N 1
ATOM 908 C CA . LYS A 1 113 ? -10.18 12.633 -11.992 1 98.31 113 LYS A CA 1
ATOM 909 C C . LYS A 1 113 ? -9.539 11.719 -13.023 1 98.31 113 LYS A C 1
ATOM 911 O O . LYS A 1 113 ? -10.234 11.008 -13.75 1 98.31 113 LYS A O 1
ATOM 916 N N . GLU A 1 114 ? -8.234 11.664 -13.062 1 98.56 114 GLU A N 1
ATOM 917 C CA . GLU A 1 114 ? -7.504 10.953 -14.109 1 98.56 114 GLU A CA 1
ATOM 918 C C . GLU A 1 114 ? -7.406 9.461 -13.789 1 98.56 114 GLU A C 1
ATOM 920 O O . GLU A 1 114 ? -6.898 8.68 -14.594 1 98.56 114 GLU A O 1
ATOM 925 N N . LEU A 1 115 ? -7.93 9.023 -12.68 1 98.75 115 LEU A N 1
ATOM 926 C CA . LEU A 1 115 ? -7.961 7.609 -12.305 1 98.75 115 LEU A CA 1
ATOM 927 C C . LEU A 1 115 ? -9.156 6.906 -12.945 1 98.75 115 LEU A C 1
ATOM 929 O O . LEU A 1 115 ? -9.227 5.676 -12.945 1 98.75 115 LEU A O 1
ATOM 933 N N . PHE A 1 116 ? -10.008 7.695 -13.555 1 98.81 116 PHE A N 1
ATOM 934 C CA . PHE A 1 116 ? -11.297 7.156 -13.984 1 98.81 116 PHE A CA 1
ATOM 935 C C . PHE A 1 116 ? -11.484 7.355 -15.484 1 98.81 116 PHE A C 1
ATOM 937 O O . PHE A 1 116 ? -10.766 8.133 -16.109 1 98.81 116 PHE A O 1
ATOM 944 N N . LYS A 1 117 ? -12.469 6.605 -16 1 98.44 117 LYS A N 1
ATOM 945 C CA . LYS A 1 117 ? -12.867 6.777 -17.406 1 98.44 117 LYS A CA 1
ATOM 946 C C . LYS A 1 117 ? -13.375 8.195 -17.656 1 98.44 117 LYS A C 1
ATOM 948 O O . LYS A 1 117 ? -13.969 8.82 -16.766 1 98.44 117 LYS A O 1
ATOM 953 N N . PRO A 1 118 ? -13.133 8.539 -18.953 1 96.25 118 PRO A N 1
ATOM 954 C CA . PRO A 1 118 ? -13.688 9.859 -19.281 1 96.25 118 PRO A CA 1
ATOM 955 C C . PRO A 1 118 ? -15.188 9.953 -19.016 1 96.25 118 PRO A C 1
ATOM 957 O O . PRO A 1 118 ? -15.93 9.023 -19.328 1 96.25 118 PRO A O 1
ATOM 960 N N . ASP A 1 119 ? -15.688 10.891 -18.344 1 94.5 119 ASP A N 1
ATOM 961 C CA . ASP A 1 119 ? -17.078 11.258 -18.094 1 94.5 119 ASP A CA 1
ATOM 962 C C . ASP A 1 119 ? -17.719 10.352 -17.047 1 94.5 119 ASP A C 1
ATOM 964 O O . ASP A 1 119 ? -18.922 10.398 -16.828 1 94.5 119 ASP A O 1
ATOM 968 N N . ALA A 1 120 ? -16.875 9.438 -16.469 1 97.81 120 ALA A N 1
ATOM 969 C CA . ALA A 1 120 ? -17.422 8.625 -15.383 1 97.81 120 ALA A CA 1
ATOM 970 C C . ALA A 1 120 ? -17.875 9.508 -14.227 1 97.81 120 ALA A C 1
ATOM 972 O O . ALA A 1 120 ? -17.203 10.492 -13.883 1 97.81 120 ALA A O 1
ATOM 973 N N . PRO A 1 121 ? -18.969 9.188 -13.625 1 98.06 121 PRO A N 1
ATOM 974 C CA . PRO A 1 121 ? -19.453 9.953 -12.469 1 98.06 121 PRO A CA 1
ATOM 975 C C . PRO A 1 121 ? -18.719 9.594 -11.18 1 98.06 121 PRO A C 1
ATOM 977 O O . PRO A 1 121 ? -19.344 9.172 -10.211 1 98.06 121 PRO A O 1
ATOM 980 N N . TYR A 1 122 ? -17.42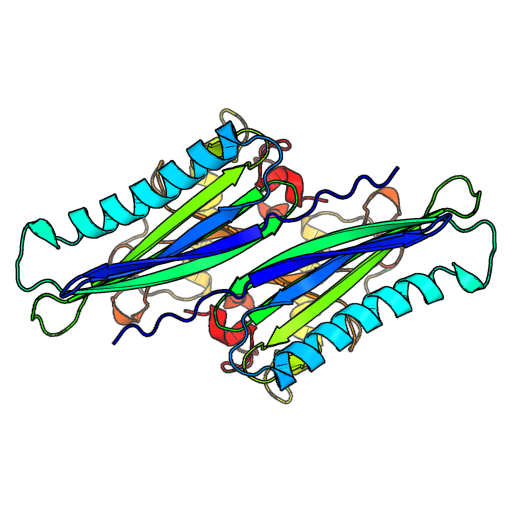2 9.883 -11.172 1 98.56 122 TYR A N 1
ATOM 981 C CA . TYR A 1 122 ? -16.609 9.375 -10.07 1 98.56 122 TYR A CA 1
ATOM 982 C C . TYR A 1 122 ? -16.922 10.109 -8.773 1 98.56 122 TYR A C 1
ATOM 984 O O . TYR A 1 122 ? -16.891 9.508 -7.695 1 98.56 122 TYR A O 1
ATOM 992 N N . ILE A 1 123 ? -17.266 11.414 -8.844 1 98.62 123 ILE A N 1
ATOM 993 C CA . ILE A 1 123 ? -17.562 12.164 -7.625 1 98.62 123 ILE A CA 1
ATOM 994 C C . ILE A 1 123 ? -18.797 11.57 -6.941 1 98.62 123 ILE A C 1
ATOM 996 O O . ILE A 1 123 ? -18.781 11.297 -5.742 1 98.62 123 ILE A O 1
ATOM 1000 N N . LYS A 1 124 ? -19.828 11.312 -7.707 1 98.62 124 LYS A N 1
ATOM 1001 C CA . LYS A 1 124 ? -21.047 10.727 -7.164 1 98.62 124 LYS A CA 1
ATOM 1002 C C . LYS A 1 124 ? -20.781 9.352 -6.559 1 98.62 124 LYS A C 1
ATOM 1004 O O . LYS A 1 124 ? -21.25 9.047 -5.465 1 98.62 124 LYS A O 1
ATOM 1009 N N . ARG A 1 125 ? -20.047 8.539 -7.266 1 98.69 125 ARG A N 1
ATOM 1010 C CA . ARG A 1 125 ? -19.734 7.184 -6.824 1 98.69 125 ARG A CA 1
ATOM 1011 C C . ARG A 1 125 ? -18.938 7.195 -5.531 1 98.69 125 ARG A C 1
ATOM 1013 O O . ARG A 1 125 ? -19.25 6.477 -4.586 1 98.69 125 ARG A O 1
ATOM 1020 N N . LEU A 1 126 ? -17.906 8.023 -5.484 1 98.88 126 LEU A N 1
ATOM 1021 C CA . LEU A 1 126 ? -17.047 8.086 -4.305 1 98.88 126 LEU A CA 1
ATOM 1022 C C . LEU A 1 126 ? -17.812 8.664 -3.113 1 98.88 126 LEU A C 1
ATOM 1024 O O . LEU A 1 126 ? -17.656 8.188 -1.985 1 98.88 126 LEU A O 1
ATOM 1028 N N . ASN A 1 127 ? -18.641 9.656 -3.398 1 98.88 127 ASN A N 1
ATOM 1029 C CA . ASN A 1 127 ? -19.438 10.242 -2.324 1 98.88 127 ASN A CA 1
ATOM 1030 C C . ASN A 1 127 ? -20.328 9.195 -1.66 1 98.88 127 ASN A C 1
ATOM 1032 O O . ASN A 1 127 ? -20.438 9.148 -0.433 1 98.88 127 ASN A O 1
ATOM 1036 N N . LYS A 1 128 ? -20.969 8.367 -2.42 1 98.81 128 LYS A N 1
ATOM 1037 C CA . LYS A 1 128 ? -21.844 7.332 -1.886 1 98.81 128 LYS A CA 1
ATOM 1038 C C . LYS A 1 128 ? -21.078 6.379 -0.974 1 98.81 128 LYS A C 1
ATOM 1040 O O . LYS A 1 128 ? -21.547 6.027 0.107 1 98.81 128 LYS A O 1
ATOM 1045 N N . ILE A 1 129 ? -19.906 6.012 -1.369 1 98.88 129 ILE A N 1
ATOM 1046 C CA . ILE A 1 129 ? -19.078 5.082 -0.604 1 98.88 129 ILE A CA 1
ATOM 1047 C C . ILE A 1 129 ? -18.625 5.746 0.69 1 98.88 129 ILE A C 1
ATOM 1049 O O . ILE A 1 129 ? -18.688 5.141 1.763 1 98.88 129 ILE A O 1
ATOM 1053 N N . ILE A 1 130 ? -18.203 7.004 0.613 1 98.88 130 ILE A N 1
ATOM 1054 C CA . ILE A 1 130 ? -17.688 7.738 1.768 1 98.88 130 ILE A CA 1
ATOM 1055 C C . ILE A 1 130 ? -18.828 7.965 2.77 1 98.88 130 ILE A C 1
ATOM 1057 O O . ILE A 1 130 ? -18.641 7.793 3.977 1 98.88 130 ILE A O 1
ATOM 1061 N N . GLU A 1 131 ? -20.031 8.297 2.287 1 98.81 131 GLU A N 1
ATOM 1062 C CA . GLU A 1 131 ? -21.188 8.484 3.154 1 98.81 131 GLU A CA 1
ATOM 1063 C C . GLU A 1 131 ? -21.5 7.207 3.936 1 98.81 131 GLU A C 1
ATOM 1065 O O . GLU A 1 131 ? -21.781 7.262 5.133 1 98.81 131 GLU A O 1
ATOM 1070 N N . ALA A 1 132 ? -21.469 6.094 3.258 1 98.75 132 ALA A N 1
ATOM 1071 C CA . ALA A 1 132 ? -21.719 4.816 3.92 1 98.75 132 ALA A CA 1
ATOM 1072 C C . ALA A 1 132 ? -20.672 4.551 5.008 1 98.75 132 ALA A C 1
ATOM 1074 O O . ALA A 1 132 ? -21.016 4.098 6.102 1 98.75 132 ALA A O 1
ATOM 1075 N N . GLN A 1 133 ? -19.453 4.879 4.762 1 98.75 133 GLN A N 1
ATOM 1076 C CA . GLN A 1 133 ? -18.391 4.648 5.738 1 98.75 133 GLN A CA 1
ATOM 1077 C C . GLN A 1 133 ? -18.531 5.594 6.926 1 98.75 133 GLN A C 1
ATOM 1079 O O . GLN A 1 133 ? -18.266 5.207 8.07 1 98.75 133 GLN A O 1
ATOM 1084 N N . ILE A 1 134 ? -18.875 6.859 6.645 1 98.69 134 ILE A N 1
ATOM 1085 C CA . ILE A 1 134 ? -19.109 7.82 7.719 1 98.69 134 ILE A CA 1
ATOM 1086 C C . ILE A 1 134 ? -20.172 7.281 8.672 1 98.69 134 ILE A C 1
ATOM 1088 O O . ILE A 1 134 ? -20 7.316 9.891 1 98.69 134 ILE A O 1
ATOM 1092 N N . LYS A 1 135 ? -21.234 6.754 8.109 1 98.44 135 LYS A N 1
ATOM 1093 C CA . LYS A 1 135 ? -22.328 6.207 8.898 1 98.44 135 LYS A CA 1
ATOM 1094 C C . LYS A 1 135 ? -21.891 4.969 9.672 1 98.44 135 LYS A C 1
ATOM 1096 O O . LYS A 1 135 ? -22.125 4.875 10.875 1 98.44 135 LYS A O 1
ATOM 1101 N N . ASP A 1 136 ? -21.25 4.066 8.984 1 97.94 136 ASP A N 1
ATOM 1102 C CA . ASP A 1 136 ? -20.828 2.801 9.586 1 97.94 136 ASP A CA 1
ATOM 1103 C C . ASP A 1 136 ? -19.875 3.033 10.75 1 97.94 136 ASP A C 1
ATOM 1105 O O . ASP A 1 136 ? -19.891 2.289 11.734 1 97.94 136 ASP A O 1
ATOM 1109 N N . ARG A 1 137 ? -19.047 4.078 10.664 1 97.5 137 ARG A N 1
ATOM 1110 C CA . ARG A 1 137 ? -18.031 4.328 11.664 1 97.5 137 ARG A CA 1
ATOM 1111 C C . ARG A 1 137 ? -18.516 5.328 12.711 1 97.5 137 ARG A C 1
ATOM 1113 O O . ARG A 1 137 ? -17.797 5.645 13.664 1 97.5 137 ARG A O 1
ATOM 1120 N N . ASP A 1 138 ? -19.641 5.902 12.508 1 97.56 138 ASP A N 1
ATOM 1121 C CA . ASP A 1 138 ? -20.203 6.926 13.383 1 97.56 138 ASP A CA 1
ATOM 1122 C C . ASP A 1 138 ? -19.219 8.07 13.594 1 97.56 138 ASP A C 1
ATOM 1124 O O . ASP A 1 138 ? -18.938 8.453 14.734 1 97.56 138 ASP A O 1
ATOM 1128 N N . LEU A 1 139 ? -18.688 8.555 12.484 1 97.5 139 LEU A N 1
ATOM 1129 C CA . LEU A 1 139 ? -17.719 9.648 12.555 1 97.5 139 LEU A CA 1
ATOM 1130 C C . LEU A 1 139 ? -18.391 10.945 12.992 1 97.5 139 LEU A C 1
ATOM 1132 O O . LEU A 1 139 ? -19.422 11.336 12.438 1 97.5 139 LEU A O 1
ATOM 1136 N N . PRO A 1 140 ? -17.828 11.586 13.969 1 97.88 140 PRO A N 1
ATOM 1137 C CA . PRO A 1 140 ? -18.375 12.891 14.359 1 97.88 140 PRO A CA 1
ATOM 1138 C C . PRO A 1 140 ? -18 14 13.383 1 97.88 140 PRO A C 1
ATOM 1140 O O . PRO A 1 140 ? -16.844 14.43 13.344 1 97.88 140 PRO A O 1
ATOM 1143 N N . LEU A 1 141 ? -18.953 14.508 12.68 1 98.31 141 LEU A N 1
ATOM 1144 C CA . LEU A 1 141 ? -18.688 15.523 11.664 1 98.31 141 LEU A CA 1
ATOM 1145 C C . LEU A 1 141 ? -18.812 16.922 12.258 1 98.31 141 LEU A C 1
ATOM 1147 O O . LEU A 1 141 ? -19.672 17.172 13.102 1 98.31 141 LEU A O 1
ATOM 1151 N N . LEU A 1 142 ? -18 17.812 11.797 1 98.12 142 LEU A N 1
ATOM 1152 C CA . LEU A 1 142 ? -18.078 19.219 12.188 1 98.12 142 LEU A CA 1
ATOM 1153 C C . LEU A 1 142 ? -19.234 19.906 11.492 1 98.12 142 LEU A C 1
ATOM 1155 O O . LEU A 1 142 ? -19.781 20.891 12.016 1 98.12 142 LEU A O 1
ATOM 1159 N N . SER A 1 143 ? -19.578 19.453 10.273 1 97.62 143 SER A N 1
ATOM 1160 C CA . SER A 1 143 ? -20.703 19.875 9.438 1 97.62 143 SER A CA 1
ATOM 1161 C C . SER A 1 143 ? -21.156 18.75 8.523 1 97.62 143 SER A C 1
ATOM 1163 O O . SER A 1 143 ? -20.469 17.734 8.359 1 97.62 143 SER A O 1
ATOM 1165 N N . PRO A 1 144 ? -22.266 18.891 7.922 1 97.69 144 PRO A N 1
ATOM 1166 C CA . PRO A 1 144 ? -22.719 17.844 7.012 1 97.69 144 PRO A CA 1
ATOM 1167 C C . PRO A 1 144 ? -21.75 17.609 5.848 1 97.69 144 PRO A C 1
ATOM 1169 O O . PRO A 1 144 ? -21.188 18.562 5.316 1 97.69 144 PRO A O 1
ATOM 1172 N N . PHE A 1 145 ? -21.672 16.391 5.578 1 98.5 145 PHE A N 1
ATOM 1173 C CA . PHE A 1 145 ? -20.797 16.031 4.461 1 98.5 145 PHE A CA 1
ATOM 1174 C C . PHE A 1 145 ? -21.359 16.562 3.148 1 98.5 145 PHE A C 1
ATOM 1176 O O . PHE A 1 145 ? -22.453 16.172 2.738 1 98.5 145 PHE A O 1
ATOM 1183 N N . LYS A 1 146 ? -20.609 17.359 2.416 1 96.81 146 LYS A N 1
ATOM 1184 C CA . LYS A 1 146 ? -21.094 18 1.202 1 96.81 146 LYS A CA 1
ATOM 1185 C C . LYS A 1 146 ? -20.531 17.328 -0.045 1 96.81 146 LYS A C 1
ATOM 1187 O O . LYS A 1 146 ? -20.812 17.75 -1.168 1 96.81 146 LYS A O 1
ATOM 1192 N N . GLY A 1 147 ? -19.672 16.359 0.156 1 98.19 147 GLY A N 1
ATOM 1193 C CA . GLY A 1 147 ? -19.031 15.695 -0.964 1 98.19 147 GLY A CA 1
ATOM 1194 C C . GLY A 1 147 ? -17.562 16.062 -1.113 1 98.19 147 GLY A C 1
ATOM 1195 O O . GLY A 1 147 ? -17.094 17.016 -0.486 1 98.19 147 GLY A O 1
ATOM 1196 N N . ILE A 1 148 ? -16.891 15.234 -1.976 1 98.44 148 ILE A N 1
ATOM 1197 C CA . ILE A 1 148 ? -15.484 15.516 -2.217 1 98.44 148 ILE A CA 1
ATOM 1198 C C . ILE A 1 148 ? -15.344 16.641 -3.248 1 98.44 148 ILE A C 1
ATOM 1200 O O . ILE A 1 148 ? -16.234 16.844 -4.074 1 98.44 148 ILE A O 1
ATOM 1204 N N . ALA A 1 149 ? -14.188 17.312 -3.203 1 96.38 149 ALA A N 1
ATOM 1205 C CA . ALA A 1 149 ? -13.844 18.297 -4.215 1 96.38 149 ALA A CA 1
ATOM 1206 C C . ALA A 1 149 ? -13.219 17.641 -5.441 1 96.38 149 ALA A C 1
ATOM 1208 O O . ALA A 1 149 ? -12.695 16.531 -5.355 1 96.38 149 ALA A O 1
ATOM 1209 N N . PRO A 1 150 ? -13.195 18.344 -6.551 1 93.94 150 PRO A N 1
ATOM 1210 C CA . PRO A 1 150 ? -12.539 17.797 -7.738 1 93.94 150 PRO A CA 1
ATOM 1211 C C . PRO A 1 150 ? -11.039 17.547 -7.527 1 93.94 150 PRO A C 1
ATOM 1213 O O . PRO A 1 150 ? -10.469 16.625 -8.125 1 93.94 150 PRO A O 1
ATOM 1216 N N . ASN A 1 151 ? -10.43 18.359 -6.695 1 95.81 151 ASN A N 1
ATOM 1217 C CA . ASN A 1 151 ? -9.008 18.219 -6.398 1 95.81 151 ASN A CA 1
ATOM 1218 C C . ASN A 1 151 ? -8.781 17.578 -5.027 1 95.81 151 ASN A C 1
ATOM 1220 O O . ASN A 1 151 ? -7.836 17.938 -4.32 1 95.81 151 ASN A O 1
ATOM 1224 N N . GLN A 1 152 ? -9.695 16.703 -4.664 1 97.94 152 GLN A N 1
ATOM 1225 C CA . GLN A 1 152 ? -9.641 16 -3.383 1 97.94 152 GLN A CA 1
ATOM 1226 C C . GLN A 1 152 ? -8.32 15.25 -3.225 1 97.94 152 GLN A C 1
ATOM 1228 O O . GLN A 1 152 ? -7.852 14.609 -4.164 1 97.94 152 GLN A O 1
ATOM 1233 N N . TYR A 1 153 ? -7.75 15.281 -1.986 1 98.25 153 TYR A N 1
ATOM 1234 C CA . TYR A 1 153 ? -6.527 14.562 -1.659 1 98.25 153 TYR A CA 1
ATOM 1235 C C . TYR A 1 153 ? -6.766 13.055 -1.666 1 98.25 153 TYR A C 1
ATOM 1237 O O . TYR A 1 153 ? -7.797 12.578 -1.182 1 98.25 153 TYR A O 1
ATOM 1245 N N . PHE A 1 154 ? -5.801 12.352 -2.258 1 98.88 154 PHE A N 1
ATOM 1246 C CA . PHE A 1 154 ? -5.879 10.898 -2.363 1 98.88 154 PHE A CA 1
ATOM 1247 C C . PHE A 1 154 ? -4.488 10.289 -2.463 1 98.88 154 PHE A C 1
ATOM 1249 O O . PHE A 1 154 ? -3.51 10.992 -2.713 1 98.88 154 PHE A O 1
ATOM 1256 N N . TYR A 1 155 ? -4.387 9.016 -2.217 1 98.88 155 TYR A N 1
ATOM 1257 C CA . TYR A 1 155 ? -3.268 8.195 -2.664 1 98.88 155 TYR A CA 1
ATOM 1258 C C . TYR A 1 155 ? -3.721 6.773 -2.967 1 98.88 155 TYR A C 1
ATOM 1260 O O . TYR A 1 155 ? -4.883 6.422 -2.736 1 98.88 155 TYR A O 1
ATOM 1268 N N . GLN A 1 156 ? -2.867 6.059 -3.572 1 98.81 156 GLN A N 1
ATOM 1269 C CA . GLN A 1 156 ? -3.145 4.66 -3.877 1 98.81 156 GLN A CA 1
ATOM 1270 C C . GLN A 1 156 ? -2.316 3.73 -2.994 1 98.81 156 GLN A C 1
ATOM 1272 O O . GLN A 1 156 ? -1.129 3.977 -2.768 1 98.81 156 GLN A O 1
ATOM 1277 N N . ALA A 1 157 ? -2.945 2.77 -2.477 1 98.75 157 ALA A N 1
ATOM 1278 C CA . ALA A 1 157 ? -2.299 1.688 -1.736 1 98.75 157 ALA A CA 1
ATOM 1279 C C . ALA A 1 157 ? -2.643 0.329 -2.338 1 98.75 157 ALA A C 1
ATOM 1281 O O . ALA A 1 157 ? -3.582 -0.334 -1.895 1 98.75 157 ALA A O 1
ATOM 1282 N N . ASP A 1 158 ? -1.821 -0.085 -3.297 1 98.69 158 ASP A N 1
ATOM 1283 C CA . ASP A 1 158 ? -2.062 -1.337 -4.008 1 98.69 158 ASP A CA 1
ATOM 1284 C C . ASP A 1 158 ? -3.441 -1.34 -4.664 1 98.69 158 ASP A C 1
ATOM 1286 O O . ASP A 1 158 ? -3.734 -0.491 -5.508 1 98.69 158 ASP A O 1
ATOM 1290 N N . ARG A 1 159 ? -4.344 -2.182 -4.168 1 98.62 159 ARG A N 1
ATOM 1291 C CA . ARG A 1 159 ? -5.664 -2.387 -4.762 1 98.62 159 ARG A CA 1
ATOM 1292 C C . ARG A 1 159 ? -6.719 -1.537 -4.059 1 98.62 159 ARG A C 1
ATOM 1294 O O . ARG A 1 159 ? -7.906 -1.869 -4.082 1 98.62 159 ARG A O 1
ATOM 1301 N N . ALA A 1 160 ? -6.27 -0.418 -3.471 1 98.81 160 ALA A N 1
ATOM 1302 C CA . ALA A 1 160 ? -7.191 0.472 -2.771 1 98.81 160 ALA A CA 1
ATOM 1303 C C . ALA A 1 160 ? -6.898 1.934 -3.102 1 98.81 160 ALA A C 1
ATOM 1305 O O . ALA A 1 160 ? -5.742 2.354 -3.113 1 98.81 160 ALA A O 1
ATOM 1306 N N . LEU A 1 161 ? -7.957 2.662 -3.439 1 98.94 161 LEU A N 1
ATOM 1307 C CA . LEU A 1 161 ? -7.938 4.121 -3.443 1 98.94 161 LEU A CA 1
ATOM 1308 C C . LEU A 1 161 ? -8.219 4.672 -2.049 1 98.94 161 LEU A C 1
ATOM 1310 O O . LEU A 1 161 ? -9.211 4.305 -1.419 1 98.94 161 LEU A O 1
ATOM 1314 N N . ILE A 1 162 ? -7.34 5.539 -1.552 1 98.94 162 ILE A N 1
ATOM 1315 C CA . ILE A 1 162 ? -7.562 6.172 -0.255 1 98.94 162 ILE A CA 1
ATOM 1316 C C . ILE A 1 162 ? -7.898 7.648 -0.449 1 98.94 162 ILE A C 1
ATOM 1318 O O . ILE A 1 162 ? -7.098 8.406 -0.995 1 98.94 162 ILE A O 1
ATOM 1322 N N . ILE A 1 163 ? -9.078 8.008 -0.042 1 98.88 163 ILE A N 1
ATOM 1323 C CA . ILE A 1 163 ? -9.469 9.406 0.053 1 98.88 163 ILE A CA 1
ATOM 1324 C C . ILE A 1 163 ? -9.25 9.906 1.479 1 98.88 163 ILE A C 1
ATOM 1326 O O . ILE A 1 163 ? -9.578 9.211 2.443 1 98.88 163 ILE A O 1
ATOM 1330 N N . TYR A 1 164 ? -8.672 11.141 1.607 1 98.75 164 TYR A N 1
ATOM 1331 C CA . TYR A 1 164 ? -8.484 11.617 2.975 1 98.75 164 TYR A CA 1
ATOM 1332 C C . TYR A 1 164 ? -8.773 13.109 3.078 1 98.75 164 TYR A C 1
ATOM 1334 O O . TYR A 1 164 ? -8.812 13.812 2.066 1 98.75 164 TYR A O 1
ATOM 1342 N N . PHE A 1 165 ? -9.031 13.57 4.297 1 98.31 165 PHE A N 1
ATOM 1343 C CA . PHE A 1 165 ? -9.328 14.961 4.609 1 98.31 165 PHE A CA 1
ATOM 1344 C C . PHE A 1 165 ? -8.312 15.523 5.598 1 98.31 165 PHE A C 1
ATOM 1346 O O . PHE A 1 165 ? -7.801 14.797 6.449 1 98.31 165 PHE A O 1
ATOM 1353 N N . GLN A 1 166 ? -8.086 16.859 5.453 1 97.44 166 GLN A N 1
ATOM 1354 C CA . GLN A 1 166 ? -7.172 17.547 6.367 1 97.44 166 GLN A CA 1
ATOM 1355 C C . GLN A 1 166 ? -7.801 17.719 7.746 1 97.44 166 GLN A C 1
ATOM 1357 O O . GLN A 1 166 ? -9.008 17.547 7.91 1 97.44 166 GLN A O 1
ATOM 1362 N N . LEU A 1 167 ? -6.91 18.016 8.648 1 96.62 167 LEU A N 1
ATOM 1363 C CA . LEU A 1 167 ? -7.414 18.344 9.984 1 96.62 167 LEU A CA 1
ATOM 1364 C C . LEU A 1 167 ? -8.492 19.406 9.914 1 96.62 167 LEU A C 1
ATOM 1366 O O . LEU A 1 167 ? -8.367 20.375 9.156 1 96.62 167 LEU A O 1
ATOM 1370 N N . TYR A 1 168 ? -9.609 19.188 10.602 1 96 168 TYR A N 1
ATOM 1371 C CA . TYR A 1 168 ? -10.711 20.141 10.789 1 96 168 TYR A CA 1
ATOM 1372 C C . TYR A 1 168 ? -11.602 20.188 9.555 1 96 168 TYR A C 1
ATOM 1374 O O . TYR A 1 168 ? -12.664 20.812 9.57 1 96 168 TYR A O 1
ATOM 1382 N N . ASP A 1 169 ? -11.211 19.5 8.492 1 96.44 169 ASP A N 1
ATOM 1383 C CA . ASP A 1 169 ? -12.016 19.609 7.277 1 96.44 169 ASP A CA 1
ATOM 1384 C C . ASP A 1 169 ? -13.336 18.844 7.43 1 96.44 169 ASP A C 1
ATOM 1386 O O . ASP A 1 169 ? -14.367 19.281 6.914 1 96.44 169 ASP A O 1
ATOM 1390 N N . LEU A 1 170 ? -13.234 17.703 8.133 1 97.75 170 LEU A N 1
ATOM 1391 C CA . LEU A 1 170 ? -14.391 16.812 8.18 1 97.75 170 LEU A CA 1
ATOM 1392 C C . LEU A 1 170 ? -14.781 16.5 9.625 1 97.75 170 LEU A C 1
ATOM 1394 O O . LEU A 1 170 ? -15.961 16.547 9.977 1 97.75 170 LEU A O 1
ATOM 1398 N N . ALA A 1 171 ? -13.867 16.266 10.484 1 97.56 171 ALA A N 1
ATOM 1399 C CA . ALA A 1 171 ? -14.07 15.859 11.867 1 97.56 171 ALA A CA 1
ATOM 1400 C C . ALA A 1 171 ? -13.227 16.703 12.82 1 97.56 171 ALA A C 1
ATOM 1402 O O . ALA A 1 171 ? -12.32 17.422 12.383 1 97.56 171 ALA A O 1
ATOM 1403 N N . PRO A 1 172 ? -13.477 16.609 14.211 1 96.81 172 PRO A N 1
ATOM 1404 C CA . PRO A 1 172 ? -12.664 17.359 15.172 1 96.81 172 PRO A CA 1
ATOM 1405 C C . PRO A 1 172 ? -11.195 16.938 15.156 1 96.81 172 PRO A C 1
ATOM 1407 O O . PRO A 1 172 ? -10.867 15.852 14.68 1 96.81 172 PRO A O 1
ATOM 1410 N N . TYR A 1 173 ? -10.375 17.812 15.781 1 95.06 173 TYR A N 1
ATOM 1411 C CA . TYR A 1 173 ? -8.922 17.656 15.789 1 95.06 173 TYR A CA 1
ATOM 1412 C C . TYR A 1 173 ? -8.516 16.328 16.406 1 95.06 173 TYR A C 1
ATOM 1414 O O . TYR A 1 173 ? -7.586 15.672 15.914 1 95.06 173 TYR A O 1
ATOM 1422 N N . ALA A 1 174 ? -9.289 15.852 17.312 1 92.94 174 ALA A N 1
ATOM 1423 C CA . ALA A 1 174 ? -8.969 14.648 18.078 1 92.94 174 ALA A CA 1
ATOM 1424 C C . ALA A 1 174 ? -9.047 13.398 17.203 1 92.94 174 ALA A C 1
ATOM 1426 O O . ALA A 1 174 ? -8.469 12.359 17.531 1 92.94 174 ALA A O 1
ATOM 1427 N N . PHE A 1 175 ? -9.617 13.484 15.984 1 94.25 175 PHE A N 1
ATOM 1428 C CA . PHE A 1 175 ? -9.812 12.336 15.102 1 94.25 175 PHE A CA 1
ATOM 1429 C C . PHE A 1 175 ? -8.766 12.32 13.992 1 94.25 175 PHE A C 1
ATOM 1431 O O . PHE A 1 175 ? -8.773 11.438 13.133 1 94.25 175 PHE A O 1
ATOM 1438 N N . GLY A 1 176 ? -7.855 13.234 14 1 95.44 176 GLY A N 1
ATOM 1439 C CA . GLY A 1 176 ? -6.785 13.266 13.008 1 95.44 176 GLY A CA 1
ATOM 1440 C C . GLY A 1 176 ? -7.293 13.414 11.586 1 95.44 176 GLY A C 1
ATOM 1441 O O . GLY A 1 176 ? -8.258 14.133 11.336 1 95.44 176 GLY A O 1
ATOM 1442 N N . PHE A 1 177 ? -6.547 12.797 10.609 1 98 177 PHE A N 1
ATOM 1443 C CA . PHE A 1 177 ? -6.93 12.766 9.203 1 98 177 PHE A CA 1
ATOM 1444 C C . PHE A 1 177 ? -7.926 11.648 8.938 1 98 177 PHE A C 1
ATOM 1446 O O . PHE A 1 177 ? -7.57 10.469 8.977 1 98 177 PHE A O 1
ATOM 1453 N N . PRO A 1 178 ? -9.219 11.969 8.633 1 98.25 178 PRO A N 1
ATOM 1454 C CA . PRO A 1 178 ? -10.102 10.875 8.219 1 98.25 178 PRO A CA 1
ATOM 1455 C C . PRO A 1 178 ? -9.68 10.242 6.895 1 98.25 178 PRO A C 1
ATOM 1457 O O . PRO A 1 178 ? -9.445 10.953 5.91 1 98.25 178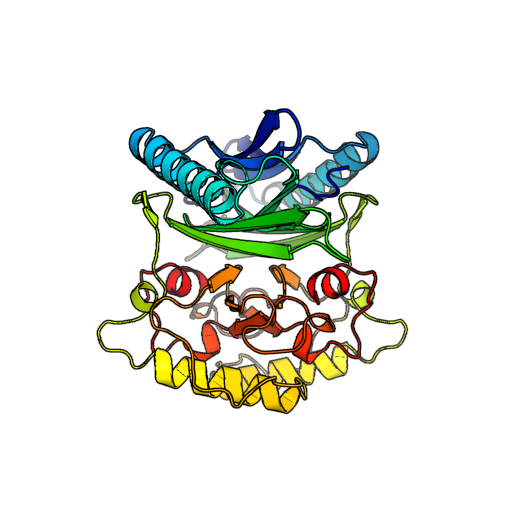 PRO A O 1
ATOM 1460 N N . PHE A 1 179 ? -9.523 8.93 6.902 1 98.81 179 PHE A N 1
ATOM 1461 C CA . PHE A 1 179 ? -9.188 8.156 5.711 1 98.81 179 PHE A CA 1
ATOM 1462 C C . PHE A 1 179 ? -10.352 7.258 5.309 1 98.81 179 PHE A C 1
ATOM 1464 O O . PHE A 1 179 ? -11.023 6.68 6.164 1 98.81 179 PHE A O 1
ATOM 1471 N N . PHE A 1 180 ? -10.539 7.098 4.02 1 98.88 180 PHE A N 1
ATOM 1472 C CA . PHE A 1 180 ? -11.555 6.211 3.463 1 98.88 180 PHE A CA 1
ATOM 1473 C C . PHE A 1 180 ? -10.938 5.242 2.461 1 98.88 180 PHE A C 1
ATOM 1475 O O . PHE A 1 180 ? -10.406 5.66 1.431 1 98.88 180 PHE A O 1
ATOM 1482 N N . VAL A 1 181 ? -11.055 3.955 2.793 1 98.94 181 VAL A N 1
ATOM 1483 C CA . VAL A 1 181 ? -10.484 2.889 1.98 1 98.94 181 VAL A CA 1
ATOM 1484 C C . VAL A 1 181 ? -11.508 2.41 0.953 1 98.94 181 VAL A C 1
ATOM 1486 O O . VAL A 1 181 ? -12.594 1.954 1.316 1 98.94 181 VAL A O 1
ATOM 1489 N N . ILE A 1 182 ? -11.141 2.512 -0.309 1 98.94 182 ILE A N 1
ATOM 1490 C CA . ILE A 1 182 ? -12.047 2.123 -1.384 1 98.94 182 ILE A CA 1
ATOM 1491 C C . ILE A 1 182 ? -11.383 1.064 -2.262 1 98.94 182 ILE A C 1
ATOM 1493 O O . ILE A 1 182 ? -10.383 1.339 -2.922 1 98.94 182 ILE A O 1
ATOM 1497 N N . SER A 1 183 ? -11.977 -0.149 -2.314 1 98.88 183 SER A N 1
ATOM 1498 C CA . SER A 1 183 ? -11.469 -1.236 -3.141 1 98.88 183 SER A CA 1
ATOM 1499 C C . SER A 1 183 ? -11.617 -0.919 -4.625 1 98.88 183 SER A C 1
ATOM 1501 O O . SER A 1 183 ? -12.664 -0.435 -5.059 1 98.88 183 SER A O 1
ATOM 1503 N N . VAL A 1 184 ? -10.633 -1.294 -5.402 1 98.75 184 VAL A N 1
ATOM 1504 C CA . VAL A 1 184 ? -10.742 -1.098 -6.844 1 98.75 184 VAL A CA 1
ATOM 1505 C C . VAL A 1 184 ? -11.883 -1.953 -7.398 1 98.75 184 VAL A C 1
ATOM 1507 O O . VAL A 1 184 ? -12.508 -1.595 -8.398 1 98.75 184 VAL A O 1
ATOM 1510 N N . TYR A 1 185 ? -12.188 -3.029 -6.691 1 98.56 185 TYR A N 1
ATOM 1511 C CA . TYR A 1 185 ? -13.219 -3.939 -7.172 1 98.56 185 TYR A CA 1
ATOM 1512 C C . TYR A 1 185 ? -14.609 -3.344 -6.973 1 98.56 185 TYR A C 1
ATOM 1514 O O . TYR A 1 185 ? -15.539 -3.65 -7.727 1 98.56 185 TYR A O 1
ATOM 1522 N N . GLU A 1 186 ? -14.719 -2.453 -5.996 1 98.38 186 GLU A N 1
ATOM 1523 C CA . GLU A 1 186 ? -15.992 -1.795 -5.719 1 98.38 186 GLU A CA 1
ATOM 1524 C C . GLU A 1 186 ? -16.312 -0.739 -6.777 1 98.38 186 GLU A C 1
ATOM 1526 O O . GLU A 1 186 ? -17.469 -0.357 -6.953 1 98.38 186 GLU A O 1
ATOM 1531 N N . ILE A 1 187 ? -15.266 -0.26 -7.484 1 98.81 187 ILE A N 1
ATOM 1532 C CA . ILE A 1 187 ? -15.469 0.824 -8.438 1 98.81 187 ILE A CA 1
ATOM 1533 C C . ILE A 1 187 ? -14.891 0.43 -9.797 1 98.81 187 ILE A C 1
ATOM 1535 O O . ILE A 1 187 ? -14.523 1.294 -10.594 1 98.81 187 ILE A O 1
ATOM 1539 N N . GLU A 1 188 ? -14.742 -0.814 -10.086 1 98.25 188 GLU A N 1
ATOM 1540 C CA . GLU A 1 188 ? -14.102 -1.33 -11.289 1 98.25 188 GLU A CA 1
ATOM 1541 C C . GLU A 1 188 ? -14.766 -0.787 -12.547 1 98.25 188 GLU A C 1
ATOM 1543 O O . GLU A 1 188 ? -14.086 -0.507 -13.539 1 98.25 188 GLU A O 1
ATOM 1548 N N . ASP A 1 189 ? -16.031 -0.531 -12.492 1 98.19 189 ASP A N 1
ATOM 1549 C CA . ASP A 1 189 ? -16.812 -0.135 -13.656 1 98.19 189 ASP A CA 1
ATOM 1550 C C . ASP A 1 189 ? -16.453 1.279 -14.102 1 98.19 189 ASP A C 1
ATOM 1552 O O . ASP A 1 189 ? -16.672 1.645 -15.266 1 98.19 189 ASP A O 1
ATOM 1556 N N . ILE A 1 190 ? -15.844 2.061 -13.242 1 98.75 190 ILE A N 1
ATOM 1557 C CA . ILE A 1 190 ? -15.602 3.449 -13.617 1 98.75 190 ILE A CA 1
ATOM 1558 C C . ILE A 1 190 ? -14.102 3.711 -13.688 1 98.75 190 ILE A C 1
ATOM 1560 O O . ILE A 1 190 ? -13.672 4.77 -14.156 1 98.75 190 ILE A O 1
ATOM 1564 N N . VAL A 1 191 ? -13.266 2.756 -13.359 1 98.56 191 VAL A N 1
ATOM 1565 C CA . VAL A 1 191 ? -11.82 2.916 -13.312 1 98.56 191 VAL A CA 1
ATOM 1566 C C . VAL A 1 191 ? -11.25 2.914 -14.727 1 98.56 191 VAL A C 1
ATOM 1568 O O . VAL A 1 191 ? -11.68 2.129 -15.578 1 98.56 191 VAL A O 1
ATOM 1571 N N . ASP A 1 192 ? -10.297 3.816 -14.977 1 98.5 192 ASP A N 1
ATOM 1572 C CA . ASP A 1 192 ? -9.492 3.701 -16.188 1 98.5 192 ASP A CA 1
ATOM 1573 C C . ASP A 1 192 ? -8.617 2.449 -16.156 1 98.5 192 ASP A C 1
ATOM 1575 O O . ASP A 1 192 ? -7.668 2.373 -15.383 1 98.5 192 ASP A O 1
ATOM 1579 N N . GLN A 1 193 ? -8.797 1.55 -17.047 1 96.81 193 GLN A N 1
ATOM 1580 C CA . GLN A 1 193 ? -8.148 0.243 -17.016 1 96.81 193 GLN A CA 1
ATOM 1581 C C . GLN A 1 193 ? -6.652 0.365 -17.281 1 96.81 193 GLN A C 1
ATOM 1583 O O . GLN A 1 193 ? -5.871 -0.492 -16.859 1 96.81 193 GLN A O 1
ATOM 1588 N N . GLU A 1 194 ? -6.281 1.422 -17.875 1 96.69 194 GLU A N 1
ATOM 1589 C CA . GLU A 1 194 ? -4.871 1.624 -18.203 1 96.69 194 GLU A CA 1
ATOM 1590 C C . GLU A 1 194 ? -4.195 2.52 -17.156 1 96.69 194 GLU A C 1
ATOM 1592 O O . GLU A 1 194 ? -2.982 2.732 -17.219 1 96.69 194 GLU A O 1
ATOM 1597 N N . GLY A 1 195 ? -4.992 3.053 -16.266 1 97.94 195 GLY A N 1
ATOM 1598 C CA . GLY A 1 195 ? -4.484 3.926 -15.219 1 97.94 195 GLY A CA 1
ATOM 1599 C C . GLY A 1 195 ? -3.957 3.17 -14.016 1 97.94 195 GLY A C 1
ATOM 1600 O O . GLY A 1 195 ? -3.859 1.94 -14.039 1 97.94 195 GLY A O 1
ATOM 1601 N N . PRO A 1 196 ? -3.586 3.912 -13.008 1 98.69 196 PRO A N 1
ATOM 1602 C CA . PRO A 1 196 ? -2.932 3.297 -11.852 1 98.69 196 PRO A CA 1
ATOM 1603 C C . PRO A 1 196 ? -3.84 2.316 -11.109 1 98.69 196 PRO A C 1
ATOM 1605 O O . PRO A 1 196 ? -3.381 1.268 -10.656 1 98.69 196 PRO A O 1
ATOM 1608 N N . LEU A 1 197 ? -5.117 2.6 -11.023 1 98.75 197 LEU A N 1
ATOM 1609 C CA . LEU A 1 197 ? -6.035 1.687 -10.352 1 98.75 197 LEU A CA 1
ATOM 1610 C C . LEU A 1 197 ? -6.289 0.447 -11.203 1 98.75 197 LEU A C 1
ATOM 1612 O O . LEU A 1 197 ? -6.324 -0.671 -10.68 1 98.75 197 LEU A O 1
ATOM 1616 N N . GLY A 1 198 ? -6.43 0.645 -12.508 1 98.38 198 GLY A N 1
ATOM 1617 C CA . GLY A 1 198 ? -6.691 -0.46 -13.422 1 98.38 198 GLY A CA 1
ATOM 1618 C C . GLY A 1 198 ? -5.59 -1.505 -13.414 1 98.38 198 GLY A C 1
ATOM 1619 O O . GLY A 1 198 ? -5.863 -2.703 -13.5 1 98.38 198 GLY A O 1
ATOM 1620 N N . ARG A 1 199 ? -4.406 -1.142 -13.219 1 97.75 199 ARG A N 1
ATOM 1621 C CA . ARG A 1 199 ? -3.236 -2.014 -13.219 1 97.75 199 ARG A CA 1
ATOM 1622 C C . ARG A 1 199 ? -3.229 -2.924 -12 1 97.75 199 ARG A C 1
ATOM 1624 O O . ARG A 1 199 ? -2.475 -3.898 -11.945 1 97.75 199 ARG A O 1
ATOM 1631 N N . MET A 1 200 ? -4.07 -2.568 -11.016 1 98.38 200 MET A N 1
ATOM 1632 C CA . MET A 1 200 ? -4.07 -3.338 -9.773 1 98.38 200 MET A CA 1
ATOM 1633 C C . MET A 1 200 ? -5.242 -4.309 -9.734 1 98.38 200 MET A C 1
ATOM 1635 O O . MET A 1 200 ? -5.422 -5.035 -8.758 1 98.38 200 MET A O 1
ATOM 1639 N N . LEU A 1 201 ? -6.012 -4.395 -10.797 1 96.5 201 LEU A N 1
ATOM 1640 C CA . LEU A 1 201 ? -7.199 -5.242 -10.812 1 96.5 201 LEU A CA 1
ATOM 1641 C C . LEU A 1 201 ? -6.816 -6.715 -10.891 1 96.5 201 LEU A C 1
ATOM 1643 O O . LEU A 1 201 ? -7.562 -7.582 -10.422 1 96.5 201 LEU A O 1
ATOM 1647 N N . TYR A 1 202 ? -5.539 -7.012 -11.414 1 87.75 202 TYR A N 1
ATOM 1648 C CA . TYR A 1 202 ? -5.188 -8.406 -11.656 1 87.75 202 TYR A CA 1
ATOM 1649 C C . TYR A 1 202 ? -3.875 -8.766 -10.969 1 87.75 202 TYR A C 1
ATOM 1651 O O . TYR A 1 202 ? -3.029 -7.898 -10.734 1 87.75 202 TYR A O 1
ATOM 1659 N N . MET B 1 1 ? 12.203 17.703 18.547 1 87.5 1 MET B N 1
ATOM 1660 C CA . MET B 1 1 ? 12.898 16.594 17.875 1 87.5 1 MET B CA 1
ATOM 1661 C C . MET B 1 1 ? 12.016 15.969 16.797 1 87.5 1 MET B C 1
ATOM 1663 O O . MET B 1 1 ? 10.805 15.867 16.969 1 87.5 1 MET B O 1
ATOM 1667 N N . ASN B 1 2 ? 12.602 15.609 15.617 1 95.94 2 ASN B N 1
ATOM 1668 C CA . ASN B 1 2 ? 11.867 14.961 14.539 1 95.94 2 ASN B CA 1
ATOM 1669 C C . ASN B 1 2 ? 11.555 13.5 14.867 1 95.94 2 ASN B C 1
ATOM 1671 O O . ASN B 1 2 ? 12.461 12.688 15.023 1 95.94 2 ASN B O 1
ATOM 1675 N N . MET B 1 3 ? 10.297 13.195 14.914 1 93.81 3 MET B N 1
ATOM 1676 C CA . MET B 1 3 ? 9.867 11.875 15.383 1 93.81 3 MET B CA 1
ATOM 1677 C C . MET B 1 3 ? 9.383 11.016 14.219 1 93.81 3 MET B C 1
ATOM 1679 O O . MET B 1 3 ? 8.742 9.984 14.43 1 93.81 3 MET B O 1
ATOM 1683 N N . SER B 1 4 ? 9.719 11.383 13.023 1 97 4 SER B N 1
ATOM 1684 C CA . SER B 1 4 ? 9.25 10.656 11.852 1 97 4 SER B CA 1
ATOM 1685 C C . SER B 1 4 ? 9.82 9.242 11.812 1 97 4 SER B C 1
ATOM 1687 O O . SER B 1 4 ? 11.016 9.039 12.055 1 97 4 SER B O 1
ATOM 1689 N N . ILE B 1 5 ? 8.953 8.289 11.609 1 97.38 5 ILE B N 1
ATOM 1690 C CA . ILE B 1 5 ? 9.375 6.934 11.281 1 97.38 5 ILE B CA 1
ATOM 1691 C C . ILE B 1 5 ? 9.5 6.793 9.766 1 97.38 5 ILE B C 1
ATOM 1693 O O . ILE B 1 5 ? 8.5 6.828 9.047 1 97.38 5 ILE B O 1
ATOM 1697 N N . LEU B 1 6 ? 10.688 6.574 9.297 1 98.31 6 LEU B N 1
ATOM 1698 C CA . LEU B 1 6 ? 10.938 6.621 7.863 1 98.31 6 LEU B CA 1
ATOM 1699 C C . LEU B 1 6 ? 10.898 5.223 7.258 1 98.31 6 LEU B C 1
ATOM 1701 O O . LEU B 1 6 ? 11.219 4.238 7.93 1 98.31 6 LEU B O 1
ATOM 1705 N N . PRO B 1 7 ? 10.484 5.105 5.973 1 98.56 7 PRO B N 1
ATOM 1706 C CA . PRO B 1 7 ? 10.617 3.824 5.273 1 98.56 7 PRO B CA 1
ATOM 1707 C C . PRO B 1 7 ? 12.062 3.326 5.219 1 98.56 7 PRO B C 1
ATOM 1709 O O . PRO B 1 7 ? 12.992 4.133 5.219 1 98.56 7 PRO B O 1
ATOM 1712 N N . VAL B 1 8 ? 12.156 2.037 5.117 1 98.56 8 VAL B N 1
ATOM 1713 C CA . VAL B 1 8 ? 13.492 1.483 4.953 1 98.56 8 VAL B CA 1
ATOM 1714 C C . VAL B 1 8 ? 13.844 1.411 3.469 1 98.56 8 VAL B C 1
ATOM 1716 O O . VAL B 1 8 ? 12.961 1.45 2.611 1 98.56 8 VAL B O 1
ATOM 1719 N N . GLU B 1 9 ? 15.102 1.333 3.23 1 97.75 9 GLU B N 1
ATOM 1720 C CA . GLU B 1 9 ? 15.539 1.155 1.849 1 97.75 9 GLU B CA 1
ATOM 1721 C C . GLU B 1 9 ? 15.359 -0.291 1.396 1 97.75 9 GLU B C 1
ATOM 1723 O O . GLU B 1 9 ? 15.648 -1.223 2.15 1 97.75 9 GLU B O 1
ATOM 1728 N N . ILE B 1 10 ? 14.883 -0.458 0.192 1 98.56 10 ILE B N 1
ATOM 1729 C CA . ILE B 1 10 ? 14.758 -1.776 -0.422 1 98.56 10 ILE B CA 1
ATOM 1730 C C . ILE B 1 10 ? 15.57 -1.825 -1.712 1 98.56 10 ILE B C 1
ATOM 1732 O O . ILE B 1 10 ? 15.391 -0.989 -2.602 1 98.56 10 ILE B O 1
ATOM 1736 N N . ARG B 1 11 ? 16.453 -2.836 -1.782 1 97.69 11 ARG B N 1
ATOM 1737 C CA . ARG B 1 11 ? 17.297 -3.055 -2.955 1 97.69 11 ARG B CA 1
ATOM 1738 C C . ARG B 1 11 ? 16.906 -4.34 -3.678 1 97.69 11 ARG B C 1
ATOM 1740 O O . ARG B 1 11 ? 16.5 -5.32 -3.043 1 97.69 11 ARG B O 1
ATOM 1747 N N . THR B 1 12 ? 17.078 -4.285 -4.953 1 98.38 12 THR B N 1
ATOM 1748 C CA . THR B 1 12 ? 16.766 -5.461 -5.754 1 98.38 12 THR B CA 1
ATOM 1749 C C . THR B 1 12 ? 17.984 -6.359 -5.902 1 98.38 12 THR B C 1
ATOM 1751 O O . THR B 1 12 ? 19.062 -5.891 -6.277 1 98.38 12 THR B O 1
ATOM 1754 N N . ARG B 1 13 ? 17.797 -7.582 -5.586 1 98.62 13 ARG B N 1
ATOM 1755 C CA . ARG B 1 13 ? 18.797 -8.609 -5.84 1 98.62 13 ARG B CA 1
ATOM 1756 C C . ARG B 1 13 ? 18.375 -9.516 -6.996 1 98.62 13 ARG B C 1
ATOM 1758 O O . ARG B 1 13 ? 17.203 -9.539 -7.375 1 98.62 13 ARG B O 1
ATOM 1765 N N . HIS B 1 14 ? 19.406 -10.289 -7.578 1 98.62 14 HIS B N 1
ATOM 1766 C CA . HIS B 1 14 ? 19.172 -11.055 -8.797 1 98.62 14 HIS B CA 1
ATOM 1767 C C . HIS B 1 14 ? 19.766 -12.453 -8.695 1 98.62 14 HIS B C 1
ATOM 1769 O O . HIS B 1 14 ? 20.984 -12.602 -8.516 1 98.62 14 HIS B O 1
ATOM 1775 N N . LEU B 1 15 ? 18.953 -13.383 -8.703 1 98.38 15 LEU B N 1
ATOM 1776 C CA . LEU B 1 15 ? 19.359 -14.773 -8.852 1 98.38 15 LEU B CA 1
ATOM 1777 C C . LEU B 1 15 ? 19.312 -15.203 -10.312 1 98.38 15 LEU B C 1
ATOM 1779 O O . LEU B 1 15 ? 18.234 -15.398 -10.875 1 98.38 15 LEU B O 1
ATOM 1783 N N . LEU B 1 16 ? 20.516 -15.43 -10.859 1 98.25 16 LEU B N 1
ATOM 1784 C CA . LEU B 1 16 ? 20.594 -15.75 -12.273 1 98.25 16 LEU B CA 1
ATOM 1785 C C . LEU B 1 16 ? 21.438 -17 -12.5 1 98.25 16 LEU B C 1
ATOM 1787 O O . LEU B 1 16 ? 22.609 -17.047 -12.109 1 98.25 16 LEU B O 1
ATOM 1791 N N . GLN B 1 17 ? 20.938 -18 -13.008 1 96.88 17 GLN B N 1
ATOM 1792 C CA . GLN B 1 17 ? 21.594 -19.203 -13.5 1 96.88 17 GLN B CA 1
ATOM 1793 C C . GLN B 1 17 ? 20.828 -19.781 -14.695 1 96.88 17 GLN B C 1
ATOM 1795 O O . GLN B 1 17 ? 19.766 -19.297 -15.047 1 96.88 17 GLN B O 1
ATOM 1800 N N . PRO B 1 18 ? 21.453 -20.734 -15.414 1 97.25 18 PRO B N 1
ATOM 1801 C CA . PRO B 1 18 ? 20.703 -21.328 -16.531 1 97.25 18 PRO B CA 1
ATOM 1802 C C . PRO B 1 18 ? 19.297 -21.766 -16.141 1 97.25 18 PRO B C 1
ATOM 1804 O O . PRO B 1 18 ? 19.125 -22.516 -15.164 1 97.25 18 PRO B O 1
ATOM 1807 N N . LYS B 1 19 ? 18.25 -21.297 -16.781 1 97.56 19 LYS B N 1
ATOM 1808 C CA . LYS B 1 19 ? 16.828 -21.609 -16.641 1 97.56 19 LYS B CA 1
ATOM 1809 C C . LYS B 1 19 ? 16.25 -21 -15.367 1 97.56 19 LYS B C 1
ATOM 1811 O O . LYS B 1 19 ? 15.164 -21.375 -14.938 1 97.56 19 LYS B O 1
ATOM 1816 N N . LEU B 1 20 ? 16.969 -20.094 -14.688 1 98.5 20 LEU B N 1
ATOM 1817 C CA . LEU B 1 20 ? 16.5 -19.391 -13.5 1 98.5 20 LEU B CA 1
ATOM 1818 C C . LEU B 1 20 ? 16.828 -17.906 -13.594 1 98.5 20 LEU B C 1
ATOM 1820 O O . LEU B 1 20 ? 18 -17.531 -13.727 1 98.5 20 LEU B O 1
ATOM 1824 N N . ASP B 1 21 ? 15.828 -17.031 -13.562 1 98.88 21 ASP B N 1
ATOM 1825 C CA . ASP B 1 21 ? 15.938 -15.57 -13.594 1 98.88 21 ASP B CA 1
ATOM 1826 C C . ASP B 1 21 ? 14.953 -14.922 -12.625 1 98.88 21 ASP B C 1
ATOM 1828 O O . ASP B 1 21 ? 13.805 -14.656 -12.992 1 98.88 21 ASP B O 1
ATOM 1832 N N . VAL B 1 22 ? 15.453 -14.641 -11.344 1 98.88 22 VAL B N 1
ATOM 1833 C CA . VAL B 1 22 ? 14.547 -14.203 -10.289 1 98.88 22 VAL B CA 1
ATOM 1834 C C . VAL B 1 22 ? 15.125 -12.977 -9.586 1 98.88 22 VAL B C 1
ATOM 1836 O O . VAL B 1 22 ? 16.281 -13 -9.141 1 98.88 22 VAL B O 1
ATOM 1839 N N . TYR B 1 23 ? 14.266 -11.945 -9.516 1 98.88 23 TYR B N 1
ATOM 1840 C CA . TYR B 1 23 ? 14.586 -10.781 -8.703 1 98.88 23 TYR B CA 1
ATOM 1841 C C . TYR B 1 23 ? 13.898 -10.852 -7.344 1 98.88 23 TYR B C 1
ATOM 1843 O O . TYR B 1 23 ? 12.758 -11.297 -7.246 1 98.88 23 TYR B O 1
ATOM 1851 N N . TYR B 1 24 ? 14.609 -10.43 -6.316 1 98.81 24 TYR B N 1
ATOM 1852 C CA . TYR B 1 24 ? 14.008 -10.422 -4.992 1 98.81 24 TYR B CA 1
ATOM 1853 C C . TYR B 1 24 ? 14.531 -9.266 -4.152 1 98.81 24 TYR B C 1
ATOM 1855 O O . TYR B 1 24 ? 15.594 -8.703 -4.457 1 98.81 24 TYR B O 1
ATOM 1863 N N . PRO B 1 25 ? 13.773 -8.859 -3.139 1 98.88 25 PRO B N 1
ATOM 1864 C CA . PRO B 1 25 ? 14.125 -7.676 -2.357 1 98.88 25 PRO B CA 1
ATOM 1865 C C . PRO B 1 25 ? 15.117 -7.98 -1.234 1 98.88 25 PRO B C 1
ATOM 1867 O O . PRO B 1 25 ? 15.109 -9.086 -0.69 1 98.88 25 PRO B O 1
ATOM 1870 N N . GLN B 1 26 ? 15.836 -7 -0.918 1 98.75 26 GLN B N 1
ATOM 1871 C CA . GLN B 1 26 ? 16.688 -6.957 0.263 1 98.75 26 GLN B CA 1
ATOM 1872 C C . GLN B 1 26 ? 16.516 -5.641 1.018 1 98.75 26 GLN B C 1
ATOM 1874 O O . GLN B 1 26 ? 16.547 -4.562 0.417 1 98.75 26 GLN B O 1
ATOM 1879 N N . LEU B 1 27 ? 16.219 -5.738 2.348 1 98.75 27 LEU B N 1
ATOM 1880 C CA . LEU B 1 27 ? 16.125 -4.555 3.197 1 98.75 27 LEU B CA 1
ATOM 1881 C C . LEU B 1 27 ? 17.516 -3.992 3.494 1 98.75 27 LEU B C 1
ATOM 1883 O O . LEU B 1 27 ? 18.469 -4.75 3.688 1 98.75 27 LEU B O 1
ATOM 1887 N N . ALA B 1 28 ? 17.547 -2.674 3.582 1 97.12 28 ALA B N 1
ATOM 1888 C CA . ALA B 1 28 ? 18.812 -2.008 3.92 1 97.12 28 ALA B CA 1
ATOM 1889 C C . ALA B 1 28 ? 18.562 -0.779 4.789 1 97.12 28 ALA B C 1
ATOM 1891 O O . ALA B 1 28 ? 17.453 -0.234 4.805 1 97.12 28 ALA B O 1
ATOM 1892 N N . GLY B 1 29 ? 19.547 -0.443 5.613 1 93 29 GLY B N 1
ATOM 1893 C CA . GLY B 1 29 ? 19.516 0.808 6.355 1 93 29 GLY B CA 1
ATOM 1894 C C . GLY B 1 29 ? 18.812 0.696 7.688 1 93 29 GLY B C 1
ATOM 1895 O O . GLY B 1 29 ? 18.422 1.709 8.281 1 93 29 GLY B O 1
ATOM 1896 N N . LEU B 1 30 ? 18.5 -0.536 8.109 1 96.88 30 LEU B N 1
ATOM 1897 C CA . LEU B 1 30 ? 17.906 -0.682 9.43 1 96.88 30 LEU B CA 1
ATOM 1898 C C . LEU B 1 30 ? 18.891 -0.288 10.523 1 96.88 30 LEU B C 1
ATOM 1900 O O . LEU B 1 30 ? 20.094 -0.488 10.383 1 96.88 30 LEU B O 1
ATOM 1904 N N . VAL B 1 31 ? 18.406 0.196 11.625 1 94.5 31 VAL B N 1
ATOM 1905 C CA . VAL B 1 31 ? 19.219 0.591 12.766 1 94.5 31 VAL B CA 1
ATOM 1906 C C . VAL B 1 31 ? 19.891 -0.64 13.375 1 94.5 31 VAL B C 1
ATOM 1908 O O . VAL B 1 31 ? 21.094 -0.625 13.656 1 94.5 31 VAL B O 1
ATOM 1911 N N . ASP B 1 32 ? 19.156 -1.731 13.57 1 97.5 32 ASP B N 1
ATOM 1912 C CA . ASP B 1 32 ? 19.656 -2.996 14.102 1 97.5 32 ASP B CA 1
ATOM 1913 C C . ASP B 1 32 ? 20.062 -3.939 12.977 1 97.5 32 ASP B C 1
ATOM 1915 O O . ASP B 1 32 ? 19.219 -4.531 12.305 1 97.5 32 ASP B O 1
ATOM 1919 N N . HIS B 1 33 ? 21.344 -4.211 12.891 1 97.62 33 HIS B N 1
ATOM 1920 C CA . HIS B 1 33 ? 21.875 -5.008 11.789 1 97.62 33 HIS B CA 1
ATOM 1921 C C . HIS B 1 33 ? 21.516 -6.48 11.953 1 97.62 33 HIS B C 1
ATOM 1923 O O . HIS B 1 33 ? 21.344 -7.195 10.961 1 97.62 33 HIS B O 1
ATOM 1929 N N . THR B 1 34 ? 21.391 -6.887 13.172 1 98.5 34 THR B N 1
ATOM 1930 C CA . THR B 1 34 ? 21 -8.273 13.414 1 98.5 34 THR B CA 1
ATOM 1931 C C . THR B 1 34 ? 19.594 -8.539 12.898 1 98.5 34 THR B C 1
ATOM 1933 O O . THR B 1 34 ? 19.344 -9.57 12.266 1 98.5 34 THR B O 1
ATOM 1936 N N . ILE B 1 35 ? 18.719 -7.594 13.141 1 98.75 35 ILE B N 1
ATOM 1937 C CA . ILE B 1 35 ? 17.359 -7.699 12.641 1 98.75 35 ILE B CA 1
ATOM 1938 C C . ILE B 1 35 ? 17.359 -7.641 11.117 1 98.75 35 ILE B C 1
ATOM 1940 O O . ILE 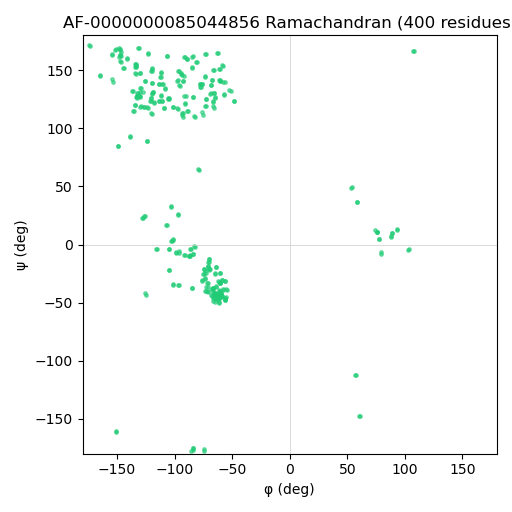B 1 35 ? 16.656 -8.406 10.461 1 98.75 35 ILE B O 1
ATOM 1944 N N . GLU B 1 36 ? 18.141 -6.766 10.562 1 98.69 36 GLU B N 1
ATOM 1945 C CA . GLU B 1 36 ? 18.266 -6.645 9.109 1 98.69 36 GLU B CA 1
ATOM 1946 C C . GLU B 1 36 ? 18.672 -7.977 8.477 1 98.69 36 GLU B C 1
ATOM 1948 O O . GLU B 1 36 ? 18.031 -8.43 7.523 1 98.69 36 GLU B O 1
ATOM 1953 N N . GLU B 1 37 ? 19.656 -8.594 9.031 1 98.69 37 GLU B N 1
ATOM 1954 C CA . GLU B 1 37 ? 20.156 -9.859 8.508 1 98.69 37 GLU B CA 1
ATOM 1955 C C . GLU B 1 37 ? 19.109 -10.961 8.633 1 98.69 37 GLU B C 1
ATOM 1957 O O . GLU B 1 37 ? 18.906 -11.742 7.699 1 98.69 37 GLU B O 1
ATOM 1962 N N . LYS B 1 38 ? 18.484 -10.969 9.742 1 98.81 38 LYS B N 1
ATOM 1963 C CA . LYS B 1 38 ? 17.469 -11.977 10.008 1 98.81 38 LYS B CA 1
ATOM 1964 C C . LYS B 1 38 ? 16.328 -11.875 9 1 98.81 38 LYS B C 1
ATOM 1966 O O . LYS B 1 38 ? 15.906 -12.883 8.43 1 98.81 38 LYS B O 1
ATOM 1971 N N . LEU B 1 39 ? 15.812 -10.711 8.812 1 98.94 39 LEU B N 1
ATOM 1972 C CA . LEU B 1 39 ? 14.688 -10.516 7.898 1 98.94 39 LEU B CA 1
ATOM 1973 C C . LEU B 1 39 ? 15.102 -10.789 6.457 1 98.94 39 LEU B C 1
ATOM 1975 O O . LEU B 1 39 ? 14.336 -11.375 5.688 1 98.94 39 LEU B O 1
ATOM 1979 N N . ASN B 1 40 ? 16.297 -10.422 6.078 1 98.94 40 ASN B N 1
ATOM 1980 C CA . ASN B 1 40 ? 16.781 -10.703 4.73 1 98.94 40 ASN B CA 1
ATOM 1981 C C . ASN B 1 40 ? 16.969 -12.203 4.5 1 98.94 40 ASN B C 1
ATOM 1983 O O . ASN B 1 40 ? 16.719 -12.695 3.396 1 98.94 40 ASN B O 1
ATOM 1987 N N . GLU B 1 41 ? 17.406 -12.844 5.504 1 98.88 41 GLU B N 1
ATOM 1988 C CA . GLU B 1 41 ? 17.484 -14.305 5.406 1 98.88 41 GLU B CA 1
ATOM 1989 C C . GLU B 1 41 ? 16.109 -14.922 5.203 1 98.88 41 GLU B C 1
ATOM 1991 O O . GLU B 1 41 ? 15.953 -15.859 4.422 1 98.88 41 GLU B O 1
ATOM 1996 N N . ARG B 1 42 ? 15.172 -14.422 5.926 1 98.94 42 ARG B N 1
ATOM 1997 C CA . ARG B 1 42 ? 13.805 -14.922 5.785 1 98.94 42 ARG B CA 1
ATOM 1998 C C . ARG B 1 42 ? 13.281 -14.703 4.371 1 98.94 42 ARG B C 1
ATOM 2000 O O . ARG B 1 42 ? 12.609 -15.562 3.811 1 98.94 42 ARG B O 1
ATOM 2007 N N . ILE B 1 43 ? 13.531 -13.578 3.768 1 98.94 43 ILE B N 1
ATOM 2008 C CA . ILE B 1 43 ? 13.133 -13.266 2.398 1 98.94 43 ILE B CA 1
ATOM 2009 C C . ILE B 1 43 ? 13.789 -14.242 1.431 1 98.94 43 ILE B C 1
ATOM 2011 O O . ILE B 1 43 ? 13.125 -14.828 0.578 1 98.94 43 ILE B O 1
ATOM 2015 N N . TYR B 1 44 ? 15.023 -14.461 1.648 1 98.88 44 TYR B N 1
ATOM 2016 C CA . TYR B 1 44 ? 15.781 -15.359 0.783 1 98.88 44 TYR B CA 1
ATOM 2017 C C . TYR B 1 44 ? 15.266 -16.781 0.903 1 98.88 44 TYR B C 1
ATOM 2019 O O . TYR B 1 44 ? 15.125 -17.484 -0.101 1 98.88 44 TYR B O 1
ATOM 2027 N N . GLN B 1 45 ? 15 -17.156 2.1 1 98.88 45 GLN B N 1
ATOM 2028 C CA . GLN B 1 45 ? 14.469 -18.5 2.332 1 98.88 45 GLN B CA 1
ATOM 2029 C C . GLN B 1 45 ? 13.141 -18.688 1.602 1 98.88 45 GLN B C 1
ATOM 2031 O O . GLN B 1 45 ? 12.883 -19.766 1.052 1 98.88 45 GLN B O 1
ATOM 2036 N N . GLN B 1 46 ? 12.289 -17.75 1.591 1 98.81 46 GLN B N 1
ATOM 2037 C CA . GLN B 1 46 ? 11.039 -17.859 0.848 1 98.81 46 GLN B CA 1
ATOM 2038 C C . GLN B 1 46 ? 11.305 -18.047 -0.643 1 98.81 46 GLN B C 1
ATOM 2040 O O . GLN B 1 46 ? 10.672 -18.906 -1.279 1 98.81 46 GLN B O 1
ATOM 2045 N N . VAL B 1 47 ? 12.219 -17.297 -1.187 1 98.81 47 VAL B N 1
ATOM 2046 C CA . VAL B 1 47 ? 12.547 -17.391 -2.604 1 98.81 47 VAL B CA 1
ATOM 2047 C C . VAL B 1 47 ? 13.062 -18.781 -2.93 1 98.81 47 VAL B C 1
ATOM 2049 O O . VAL B 1 47 ? 12.602 -19.422 -3.885 1 98.81 47 VAL B O 1
ATOM 2052 N N . GLN B 1 48 ? 13.922 -19.281 -2.084 1 98.69 48 GLN B N 1
ATOM 2053 C CA . GLN B 1 48 ? 14.484 -20.625 -2.291 1 98.69 48 GLN B CA 1
ATOM 2054 C C . GLN B 1 48 ? 13.406 -21.688 -2.188 1 98.69 48 GLN B C 1
ATOM 2056 O O . GLN B 1 48 ? 13.391 -22.641 -2.969 1 98.69 48 GLN B O 1
ATOM 2061 N N . THR B 1 49 ? 12.578 -21.531 -1.235 1 98.75 49 THR B N 1
ATOM 2062 C CA . THR B 1 49 ? 11.484 -22.484 -1.058 1 98.75 49 THR B CA 1
ATOM 2063 C C . THR B 1 49 ? 10.578 -22.5 -2.285 1 98.75 49 THR B C 1
ATOM 2065 O O . THR B 1 49 ? 10.18 -23.562 -2.75 1 98.75 49 THR B O 1
ATOM 2068 N N . MET B 1 50 ? 10.266 -21.344 -2.811 1 98.75 50 MET B N 1
ATOM 2069 C CA . MET B 1 50 ? 9.438 -21.25 -4.008 1 98.75 50 MET B CA 1
ATOM 2070 C C . MET B 1 50 ? 10.102 -21.969 -5.184 1 98.75 50 MET B C 1
ATOM 2072 O O . MET B 1 50 ? 9.461 -22.766 -5.871 1 98.75 50 MET B O 1
ATOM 2076 N N . ILE B 1 51 ? 11.352 -21.75 -5.371 1 98.5 51 ILE B N 1
ATOM 2077 C CA . ILE B 1 51 ? 12.117 -22.359 -6.461 1 98.5 51 ILE B CA 1
ATOM 2078 C C . ILE B 1 51 ? 12.094 -23.875 -6.328 1 98.5 51 ILE B C 1
ATOM 2080 O O . ILE B 1 51 ? 11.828 -24.594 -7.297 1 98.5 51 ILE B O 1
ATOM 2084 N N . THR B 1 52 ? 12.336 -24.328 -5.109 1 98.38 52 THR B N 1
ATOM 2085 C CA . THR B 1 52 ? 12.367 -25.766 -4.84 1 98.38 52 THR B CA 1
ATOM 2086 C C . THR B 1 52 ? 11 -26.391 -5.082 1 98.38 52 THR B C 1
ATOM 2088 O O . THR B 1 52 ? 10.891 -27.406 -5.773 1 98.38 52 THR B O 1
ATOM 2091 N N . LYS B 1 53 ? 9.984 -25.766 -4.602 1 97.62 53 LYS B N 1
ATOM 2092 C CA . LYS B 1 53 ? 8.633 -26.312 -4.691 1 97.62 53 LYS B CA 1
ATOM 2093 C C . LYS B 1 53 ? 8.125 -26.297 -6.129 1 97.62 53 LYS B C 1
ATOM 2095 O O . LYS B 1 53 ? 7.254 -27.094 -6.496 1 97.62 53 LYS B O 1
ATOM 2100 N N . GLN B 1 54 ? 8.688 -25.469 -6.949 1 97.06 54 GLN B N 1
ATOM 2101 C CA . GLN B 1 54 ? 8.281 -25.375 -8.344 1 97.06 54 GLN B CA 1
ATOM 2102 C C . GLN B 1 54 ? 9.023 -26.391 -9.203 1 97.06 54 GLN B C 1
ATOM 2104 O O . GLN B 1 54 ? 8.836 -26.453 -10.422 1 97.06 54 GLN B O 1
ATOM 2109 N N . GLY B 1 55 ? 9.977 -27.141 -8.555 1 95.81 55 GLY B N 1
ATOM 2110 C CA . GLY B 1 55 ? 10.562 -28.312 -9.188 1 95.81 55 GLY B CA 1
ATOM 2111 C C . GLY B 1 55 ? 11.852 -28.016 -9.93 1 95.81 55 GLY B C 1
ATOM 2112 O O . GLY B 1 55 ? 12.297 -28.812 -10.75 1 95.81 55 GLY B O 1
ATOM 2113 N N . PHE B 1 56 ? 12.406 -26.875 -9.719 1 96.81 56 PHE B N 1
ATOM 2114 C CA . PHE B 1 56 ? 13.594 -26.453 -10.461 1 96.81 56 PHE B CA 1
ATOM 2115 C C . PHE B 1 56 ? 14.703 -27.484 -10.336 1 96.81 56 PHE B C 1
ATOM 2117 O O . PHE B 1 56 ? 15.398 -27.781 -11.312 1 96.81 56 PHE B O 1
ATOM 2124 N N . TYR B 1 57 ? 14.906 -28.125 -9.125 1 95.75 57 TYR B N 1
ATOM 2125 C CA . TYR B 1 57 ? 16.016 -29.031 -8.883 1 95.75 57 TYR B CA 1
ATOM 2126 C C . TYR B 1 57 ? 15.633 -30.469 -9.203 1 95.75 57 TYR B C 1
ATOM 2128 O O . TYR B 1 57 ? 16.5 -31.344 -9.336 1 95.75 57 TYR B O 1
ATOM 2136 N N . ASP B 1 58 ? 14.461 -30.703 -9.438 1 95.06 58 ASP B N 1
ATOM 2137 C CA . ASP B 1 58 ? 13.969 -32.062 -9.648 1 95.06 58 ASP B CA 1
ATOM 2138 C C . ASP B 1 58 ? 13.781 -32.344 -11.141 1 95.06 58 ASP B C 1
ATOM 2140 O O . ASP B 1 58 ? 13.922 -33.5 -11.586 1 95.06 58 ASP B O 1
ATOM 2144 N N . TYR B 1 59 ? 13.391 -31.328 -11.852 1 93.62 59 TYR B N 1
ATOM 2145 C CA . TYR B 1 59 ? 13.086 -31.469 -13.266 1 93.62 59 TYR B CA 1
ATOM 2146 C C . TYR B 1 59 ? 13.977 -30.578 -14.109 1 93.62 59 TYR B C 1
ATOM 2148 O O . TYR B 1 59 ? 13.773 -29.359 -14.164 1 93.62 59 TYR B O 1
ATOM 2156 N N . PRO B 1 60 ? 14.805 -31.141 -14.859 1 91.56 60 PRO B N 1
ATOM 2157 C CA . PRO B 1 60 ? 15.797 -30.359 -15.609 1 91.56 60 PRO B CA 1
ATOM 2158 C C . PRO B 1 60 ? 15.164 -29.422 -16.641 1 91.56 60 PRO B C 1
ATOM 2160 O O . PRO B 1 60 ? 15.781 -28.438 -17.047 1 91.56 60 PRO B O 1
ATOM 2163 N N . GLU B 1 61 ? 14 -29.609 -17.047 1 93.44 61 GLU B N 1
ATOM 2164 C CA . GLU B 1 61 ? 13.352 -28.812 -18.078 1 93.44 61 GLU B CA 1
ATOM 2165 C C . GLU B 1 61 ? 12.68 -27.578 -17.484 1 93.44 61 GLU B C 1
ATOM 2167 O O . GLU B 1 61 ? 12.281 -26.672 -18.219 1 93.44 61 GLU B O 1
ATOM 2172 N N . THR B 1 62 ? 12.609 -27.484 -16.172 1 96.56 62 THR B N 1
ATOM 2173 C CA . THR B 1 62 ? 11.891 -26.391 -15.531 1 96.56 62 THR B CA 1
ATOM 2174 C C . THR B 1 62 ? 12.656 -25.078 -15.664 1 96.56 62 THR B C 1
ATOM 2176 O O . THR B 1 62 ? 13.844 -25.016 -15.336 1 96.56 62 THR B O 1
ATOM 2179 N N . GLU B 1 63 ? 11.961 -24.078 -16.203 1 97.81 63 GLU B N 1
ATOM 2180 C CA . GLU B 1 63 ? 12.438 -22.703 -16.219 1 97.81 63 GLU B CA 1
ATOM 2181 C C . GLU B 1 63 ? 11.617 -21.828 -15.273 1 97.81 63 GLU B C 1
ATOM 2183 O O . GLU B 1 63 ? 10.398 -21.938 -15.219 1 97.81 63 GLU B O 1
ATOM 2188 N N . ILE B 1 64 ? 12.281 -20.906 -14.5 1 98.56 64 ILE B N 1
ATOM 2189 C CA . ILE B 1 64 ? 11.586 -20.016 -13.578 1 98.56 64 ILE B CA 1
ATOM 2190 C C . ILE B 1 64 ? 12.039 -18.578 -13.805 1 98.56 64 ILE B C 1
ATOM 2192 O O . ILE B 1 64 ? 13.234 -18.297 -13.891 1 98.56 64 ILE B O 1
ATOM 2196 N N . THR B 1 65 ? 11.109 -17.688 -13.992 1 98.69 65 THR B N 1
ATOM 2197 C CA . THR B 1 65 ? 11.32 -16.234 -13.961 1 98.69 65 THR B CA 1
ATOM 2198 C C . THR B 1 65 ? 10.469 -15.602 -12.867 1 98.69 65 THR B C 1
ATOM 2200 O O . THR B 1 65 ? 9.445 -16.156 -12.461 1 98.69 65 THR B O 1
ATOM 2203 N N . GLY B 1 66 ? 10.922 -14.445 -12.289 1 98.62 66 GLY B N 1
ATOM 2204 C CA . GLY B 1 66 ? 10.094 -13.844 -11.258 1 98.62 66 GLY B CA 1
ATOM 2205 C C . GLY B 1 66 ? 10.617 -12.5 -10.789 1 98.62 66 GLY B C 1
ATOM 2206 O O . GLY B 1 66 ? 11.695 -12.07 -11.203 1 98.62 66 GLY B O 1
ATOM 2207 N N . GLY B 1 67 ? 9.797 -11.859 -9.992 1 98.81 67 GLY B N 1
ATOM 2208 C CA . GLY B 1 67 ? 10.094 -10.578 -9.359 1 98.81 67 GLY B CA 1
ATOM 2209 C C . GLY B 1 67 ? 9.383 -10.391 -8.031 1 98.81 67 GLY B C 1
ATOM 2210 O O . GLY B 1 67 ? 9.07 -11.359 -7.344 1 98.81 67 GLY B O 1
ATOM 2211 N N . TYR B 1 68 ? 9.305 -9.078 -7.637 1 98.88 68 TYR B N 1
ATOM 2212 C CA . TYR B 1 68 ? 8.648 -8.766 -6.371 1 98.88 68 TYR B CA 1
ATOM 2213 C C . TYR B 1 68 ? 7.949 -7.414 -6.441 1 98.88 68 TYR B C 1
ATOM 2215 O O . TYR B 1 68 ? 8.156 -6.648 -7.387 1 98.88 68 TYR B O 1
ATOM 2223 N N . GLU B 1 69 ? 7.047 -7.172 -5.523 1 98.88 69 GLU B N 1
ATOM 2224 C CA . GLU B 1 69 ? 6.344 -5.902 -5.359 1 98.88 69 GLU B CA 1
ATOM 2225 C C . GLU B 1 69 ? 6.398 -5.426 -3.912 1 98.88 69 GLU B C 1
ATOM 2227 O O . GLU B 1 69 ? 6.469 -6.238 -2.986 1 98.88 69 GLU B O 1
ATOM 2232 N N . VAL B 1 70 ? 6.434 -4.129 -3.689 1 98.94 70 VAL B N 1
ATOM 2233 C CA . VAL B 1 70 ? 6.344 -3.521 -2.365 1 98.94 70 VAL B CA 1
ATOM 2234 C C . VAL B 1 70 ? 4.93 -2.994 -2.135 1 98.94 70 VAL B C 1
ATOM 2236 O O . VAL B 1 70 ? 4.492 -2.057 -2.807 1 98.94 70 VAL B O 1
ATOM 2239 N N . LYS B 1 71 ? 4.238 -3.537 -1.124 1 98.81 71 LYS B N 1
ATOM 2240 C CA . LYS B 1 71 ? 2.832 -3.242 -0.878 1 98.81 71 LYS B CA 1
ATOM 2241 C C . LYS B 1 71 ? 2.674 -2.15 0.177 1 98.81 71 LYS B C 1
ATOM 2243 O O . LYS B 1 71 ? 1.731 -1.358 0.123 1 98.81 71 LYS B O 1
ATOM 2248 N N . THR B 1 72 ? 3.574 -2.182 1.129 1 98.38 72 THR B N 1
ATOM 2249 C CA . THR B 1 72 ? 3.641 -1.147 2.156 1 98.38 72 THR B CA 1
ATOM 2250 C C . THR B 1 72 ? 5.055 -1.037 2.721 1 98.38 72 THR B C 1
ATOM 2252 O O . THR B 1 72 ? 5.762 -2.039 2.832 1 98.38 72 THR B O 1
ATOM 2255 N N . ASN B 1 73 ? 5.496 0.168 3.012 1 98.88 73 ASN B N 1
ATOM 2256 C CA . ASN B 1 73 ? 6.742 0.519 3.689 1 98.88 73 ASN B CA 1
ATOM 2257 C C . ASN B 1 73 ? 6.598 1.804 4.5 1 98.88 73 ASN B C 1
ATOM 2259 O O . ASN B 1 73 ? 6.867 2.895 3.994 1 98.88 73 ASN B O 1
ATOM 2263 N N . GLU B 1 74 ? 6.105 1.614 5.707 1 98.69 74 GLU B N 1
ATOM 2264 C CA . GLU B 1 74 ? 5.738 2.721 6.586 1 98.69 74 GLU B CA 1
ATOM 2265 C C . GLU B 1 74 ? 5.555 2.244 8.023 1 98.69 74 GLU B C 1
ATOM 2267 O O . GLU B 1 74 ? 5.227 1.079 8.258 1 98.69 74 GLU B O 1
ATOM 2272 N N . ARG B 1 75 ? 5.91 3.072 9.008 1 98.19 75 ARG B N 1
ATOM 2273 C CA . ARG B 1 75 ? 5.621 2.861 10.422 1 98.19 75 ARG B CA 1
ATOM 2274 C C . ARG B 1 75 ? 6.207 1.54 10.906 1 98.19 75 ARG B C 1
ATOM 2276 O O . ARG B 1 75 ? 5.539 0.781 11.609 1 98.19 75 ARG B O 1
ATOM 2283 N N . ASN B 1 76 ? 7.324 1.21 10.406 1 98.44 76 ASN B N 1
ATOM 2284 C CA . ASN B 1 76 ? 8.141 0.055 10.766 1 98.44 76 ASN B CA 1
ATOM 2285 C C . ASN B 1 76 ? 7.566 -1.237 10.195 1 98.44 76 ASN B C 1
ATOM 2287 O O . ASN B 1 76 ? 7.98 -2.33 10.586 1 98.44 76 ASN B O 1
ATOM 2291 N N . ILE B 1 77 ? 6.598 -1.147 9.305 1 98.81 77 ILE B N 1
ATOM 2292 C CA . ILE B 1 77 ? 6.004 -2.324 8.68 1 98.81 77 ILE B CA 1
ATOM 2293 C C . ILE B 1 77 ? 6.375 -2.363 7.199 1 98.81 77 ILE B C 1
ATOM 2295 O O . ILE B 1 77 ? 6.215 -1.367 6.488 1 98.81 77 ILE B O 1
ATOM 2299 N N . VAL B 1 78 ? 6.891 -3.506 6.758 1 98.88 78 VAL B N 1
ATOM 2300 C CA . VAL B 1 78 ? 7.156 -3.783 5.348 1 98.88 78 VAL B CA 1
ATOM 2301 C C . VAL B 1 78 ? 6.375 -5.02 4.906 1 98.88 78 VAL B C 1
ATOM 2303 O O . VAL B 1 78 ? 6.461 -6.074 5.543 1 98.88 78 VAL B O 1
ATOM 2306 N N . SER B 1 79 ? 5.586 -4.867 3.908 1 98.94 79 SER B N 1
ATOM 2307 C CA . SER B 1 79 ? 4.871 -5.98 3.295 1 98.94 79 SER B CA 1
ATOM 2308 C C . SER B 1 79 ? 5.25 -6.141 1.825 1 98.94 79 SER B C 1
ATOM 2310 O O . SER B 1 79 ? 5.246 -5.164 1.07 1 98.94 79 SER B O 1
ATOM 2312 N N . LEU B 1 80 ? 5.602 -7.363 1.397 1 98.81 80 LEU B N 1
ATOM 2313 C CA . LEU B 1 80 ? 6.137 -7.672 0.074 1 98.81 80 LEU B CA 1
ATOM 2314 C C . LEU B 1 80 ? 5.449 -8.898 -0.518 1 98.81 80 LEU B C 1
ATOM 2316 O O . LEU B 1 80 ? 4.953 -9.75 0.219 1 98.81 80 LEU B O 1
ATOM 2320 N N . THR B 1 81 ? 5.457 -8.969 -1.874 1 98.88 81 THR B N 1
ATOM 2321 C CA . THR B 1 81 ? 5.094 -10.203 -2.559 1 98.88 81 THR B CA 1
ATOM 2322 C C . THR B 1 81 ? 6.199 -10.633 -3.52 1 98.88 81 THR B C 1
ATOM 2324 O O . THR B 1 81 ? 6.852 -9.789 -4.141 1 98.88 81 THR B O 1
ATOM 2327 N N . ASN B 1 82 ? 6.434 -11.914 -3.57 1 98.88 82 ASN B N 1
ATOM 2328 C CA . ASN B 1 82 ? 7.227 -12.562 -4.609 1 98.88 82 ASN B CA 1
ATOM 2329 C C . ASN B 1 82 ? 6.348 -13.32 -5.598 1 98.88 82 ASN B C 1
ATOM 2331 O O . ASN B 1 82 ? 5.508 -14.125 -5.191 1 98.88 82 ASN B O 1
ATOM 2335 N N . LEU B 1 83 ? 6.516 -13.023 -6.836 1 98.69 83 LEU B N 1
ATOM 2336 C CA . LEU B 1 83 ? 5.789 -13.711 -7.902 1 98.69 83 LEU B CA 1
ATOM 2337 C C . LEU B 1 83 ? 6.754 -14.445 -8.828 1 98.69 83 LEU B C 1
ATOM 2339 O O . LEU B 1 83 ? 7.656 -13.836 -9.406 1 98.69 83 LEU B O 1
ATOM 2343 N N . HIS B 1 84 ? 6.559 -15.812 -8.969 1 98.69 84 HIS B N 1
ATOM 2344 C CA . HIS B 1 84 ? 7.359 -16.656 -9.852 1 98.69 84 HIS B CA 1
ATOM 2345 C C . HIS B 1 84 ? 6.492 -17.328 -10.906 1 98.69 84 HIS B C 1
ATOM 2347 O O . HIS B 1 84 ? 5.375 -17.766 -10.617 1 98.69 84 HIS B O 1
ATOM 2353 N N . TYR B 1 85 ? 6.961 -17.406 -12.125 1 98.19 85 TYR B N 1
ATOM 2354 C CA . TYR B 1 85 ? 6.383 -18.203 -13.203 1 98.19 85 TYR B CA 1
ATOM 2355 C C . TYR B 1 85 ? 7.285 -19.375 -13.562 1 98.19 85 TYR B C 1
ATOM 2357 O O . TYR B 1 85 ? 8.469 -19.188 -13.867 1 98.19 85 TYR B O 1
ATOM 2365 N N . SER B 1 86 ? 6.773 -20.547 -13.508 1 97.5 86 SER B N 1
ATOM 2366 C CA . SER B 1 86 ? 7.512 -21.75 -13.875 1 97.5 86 SER B CA 1
ATOM 2367 C C . SER B 1 86 ? 6.926 -22.406 -15.125 1 97.5 86 SER B C 1
ATOM 2369 O O . SER B 1 86 ? 5.707 -22.422 -15.305 1 97.5 86 SER B O 1
ATOM 2371 N N . TYR B 1 87 ? 7.832 -22.844 -16 1 96.25 87 TYR B N 1
ATOM 2372 C CA . TYR B 1 87 ? 7.453 -23.547 -17.219 1 96.25 87 TYR B CA 1
ATOM 2373 C C . TYR B 1 87 ? 8.289 -24.812 -17.406 1 96.25 87 TYR B C 1
ATOM 2375 O O . TYR B 1 87 ? 9.523 -24.75 -17.391 1 96.25 87 TYR B O 1
ATOM 2383 N N . SER B 1 88 ? 7.566 -25.969 -17.625 1 91.19 88 SER B N 1
ATOM 2384 C CA . SER B 1 88 ? 8.258 -27.25 -17.75 1 91.19 88 SER B CA 1
ATOM 2385 C C . SER B 1 88 ? 7.867 -27.969 -19.047 1 91.19 88 SER B C 1
ATOM 2387 O O . SER B 1 88 ? 7.906 -29.203 -19.125 1 91.19 88 SER B O 1
ATOM 2389 N N . GLY B 1 89 ? 7.43 -27.25 -20.078 1 87.31 89 GLY B N 1
ATOM 2390 C CA . GLY B 1 89 ? 7.156 -27.844 -21.375 1 87.31 89 GLY B CA 1
ATOM 2391 C C . GLY B 1 89 ? 5.676 -28.047 -21.641 1 87.31 89 GLY B C 1
ATOM 2392 O O . GLY B 1 89 ? 5.289 -28.5 -22.719 1 87.31 89 GLY B O 1
ATOM 2393 N N . GLY B 1 90 ? 4.719 -27.797 -20.734 1 82.25 90 GLY B N 1
ATOM 2394 C CA . GLY B 1 90 ? 3.289 -27.953 -20.953 1 82.25 90 GLY B CA 1
ATOM 2395 C C . GLY B 1 90 ? 2.705 -26.844 -21.828 1 82.25 90 GLY B C 1
ATOM 2396 O O . GLY B 1 90 ? 3.428 -26.188 -22.578 1 82.25 90 GLY B O 1
ATOM 2397 N N . ALA B 1 91 ? 1.467 -26.875 -22 1 85.88 91 ALA B N 1
ATOM 2398 C CA . ALA B 1 91 ? 0.764 -25.859 -22.797 1 85.88 91 ALA B CA 1
ATOM 2399 C C . ALA B 1 91 ? 0.993 -24.469 -22.234 1 85.88 91 ALA B C 1
ATOM 2401 O O . ALA B 1 91 ? 1.153 -23.5 -22.984 1 85.88 91 ALA B O 1
ATOM 2402 N N . HIS B 1 92 ? 1.001 -24.406 -20.812 1 89 92 HIS B N 1
ATOM 2403 C CA . HIS B 1 92 ? 1.309 -23.141 -20.141 1 89 92 HIS B CA 1
ATOM 2404 C C . HIS B 1 92 ? 2.021 -23.391 -18.812 1 89 92 HIS B C 1
ATOM 2406 O O . HIS B 1 92 ? 2.035 -24.516 -18.312 1 89 92 HIS B O 1
ATOM 2412 N N . GLY B 1 93 ? 2.689 -22.266 -18.344 1 92.81 93 GLY B N 1
ATOM 2413 C CA . GLY B 1 93 ? 3.348 -22.328 -17.047 1 92.81 93 GLY B CA 1
ATOM 2414 C C . GLY B 1 93 ? 2.412 -22.062 -15.891 1 92.81 93 GLY B C 1
ATOM 2415 O O . GLY B 1 93 ? 1.195 -21.969 -16.078 1 92.81 93 GLY B O 1
ATOM 2416 N N . LEU B 1 94 ? 2.979 -22.047 -14.68 1 94.75 94 LEU B N 1
ATOM 2417 C CA . LEU B 1 94 ? 2.24 -21.828 -13.445 1 94.75 94 LEU B CA 1
ATOM 2418 C C . LEU B 1 94 ? 2.912 -20.75 -12.602 1 94.75 94 LEU B C 1
ATOM 2420 O O . LEU B 1 94 ? 4.121 -20.797 -12.367 1 94.75 94 LEU B O 1
ATOM 2424 N N . SER B 1 95 ? 2.025 -19.844 -12.188 1 96.88 95 SER B N 1
ATOM 2425 C CA . SER B 1 95 ? 2.521 -18.781 -11.312 1 96.88 95 SER B CA 1
ATOM 2426 C C . SER B 1 95 ? 2.307 -19.141 -9.844 1 96.88 95 SER B C 1
ATOM 2428 O O . SER B 1 95 ? 1.335 -19.812 -9.5 1 96.88 95 SER B O 1
ATOM 2430 N N . THR B 1 96 ? 3.236 -18.672 -9.031 1 98 96 THR B N 1
ATOM 2431 C CA . THR B 1 96 ? 3.137 -18.781 -7.582 1 98 96 THR B CA 1
ATOM 2432 C C . THR B 1 96 ? 3.387 -17.438 -6.918 1 98 96 THR B C 1
ATOM 2434 O O . THR B 1 96 ? 4.328 -16.734 -7.281 1 98 96 THR B O 1
ATOM 2437 N N . LEU B 1 97 ? 2.498 -17.156 -5.961 1 98.69 97 LEU B N 1
ATOM 2438 C CA . LEU B 1 97 ? 2.59 -15.914 -5.215 1 98.69 97 LEU B CA 1
ATOM 2439 C C . LEU B 1 97 ? 2.801 -16.188 -3.727 1 98.69 97 LEU B C 1
ATOM 2441 O O . LEU B 1 97 ? 2.113 -17.031 -3.143 1 98.69 97 LEU B O 1
ATOM 2445 N N . ARG B 1 98 ? 3.789 -15.508 -3.158 1 98.75 98 ARG B N 1
ATOM 2446 C CA . ARG B 1 98 ? 3.998 -15.547 -1.716 1 98.75 98 ARG B CA 1
ATOM 2447 C C . ARG B 1 98 ? 4.23 -14.148 -1.152 1 98.75 98 ARG B C 1
ATOM 2449 O O . ARG B 1 98 ? 4.711 -13.266 -1.86 1 98.75 98 ARG B O 1
ATOM 2456 N N . SER B 1 99 ? 3.871 -14.008 0.108 1 98.88 99 SER B N 1
ATOM 2457 C CA . SER B 1 99 ? 3.975 -12.695 0.737 1 98.88 99 SER B CA 1
ATOM 2458 C C . SER B 1 99 ? 4.637 -12.789 2.107 1 98.88 99 SER B C 1
ATOM 2460 O O . SER B 1 99 ? 4.629 -13.844 2.734 1 98.88 99 SER B O 1
ATOM 2462 N N . LEU B 1 100 ? 5.25 -11.703 2.52 1 98.88 100 LEU B N 1
ATOM 2463 C CA . LEU B 1 100 ? 5.75 -11.484 3.871 1 98.88 100 LEU B CA 1
ATOM 2464 C C . LEU B 1 100 ? 5.328 -10.117 4.398 1 98.88 100 LEU B C 1
ATOM 2466 O O . LEU B 1 100 ? 5.434 -9.117 3.686 1 98.88 100 LEU B O 1
ATOM 2470 N N . THR B 1 101 ? 4.781 -10.078 5.574 1 98.94 101 THR B N 1
ATOM 2471 C CA . THR B 1 101 ? 4.559 -8.859 6.336 1 98.94 101 THR B CA 1
ATOM 2472 C C . THR B 1 101 ? 5.418 -8.844 7.598 1 98.94 101 THR B C 1
ATOM 2474 O O . THR B 1 101 ? 5.309 -9.734 8.445 1 98.94 101 THR B O 1
ATOM 2477 N N . MET B 1 102 ? 6.219 -7.773 7.695 1 98.94 102 MET B N 1
ATOM 2478 C CA . MET B 1 102 ? 7.301 -7.816 8.672 1 98.94 102 MET B CA 1
ATOM 2479 C C . MET B 1 102 ? 7.375 -6.516 9.461 1 98.94 102 MET B C 1
ATOM 2481 O O . MET B 1 102 ? 7.09 -5.441 8.93 1 98.94 102 MET B O 1
ATOM 2485 N N . ASP B 1 103 ? 7.781 -6.625 10.703 1 98.81 103 ASP B N 1
ATOM 2486 C CA . ASP B 1 103 ? 8.148 -5.484 11.539 1 98.81 103 ASP B CA 1
ATOM 2487 C C . ASP B 1 103 ? 9.664 -5.285 11.555 1 98.81 103 ASP B C 1
ATOM 2489 O O . ASP B 1 103 ? 10.398 -6.102 12.125 1 98.81 103 ASP B O 1
ATOM 2493 N N . VAL B 1 104 ? 10.125 -4.18 11.078 1 98.75 104 VAL B N 1
ATOM 2494 C CA . VAL B 1 104 ? 11.555 -3.988 10.867 1 98.75 104 VAL B CA 1
ATOM 2495 C C . VAL B 1 104 ? 12.195 -3.463 12.148 1 98.75 104 VAL B C 1
ATOM 2497 O O . VAL B 1 104 ? 13.422 -3.359 12.242 1 98.75 104 VAL B O 1
ATOM 2500 N N . GLN B 1 105 ? 11.391 -3.096 13.094 1 97.75 105 GLN B N 1
ATOM 2501 C CA . GLN B 1 105 ? 11.914 -2.691 14.391 1 97.75 105 GLN B CA 1
ATOM 2502 C C . GLN B 1 105 ? 12.156 -3.902 15.289 1 97.75 105 GLN B C 1
ATOM 2504 O O . GLN B 1 105 ? 13.195 -3.996 15.953 1 97.75 105 GLN B O 1
ATOM 2509 N N . THR B 1 106 ? 11.273 -4.949 15.242 1 98.06 106 THR B N 1
ATOM 2510 C CA . THR B 1 106 ? 11.352 -6.074 16.172 1 98.06 106 THR B CA 1
ATOM 2511 C C . THR B 1 106 ? 11.922 -7.309 15.469 1 98.06 106 THR B C 1
ATOM 2513 O O . THR B 1 106 ? 12.352 -8.25 16.125 1 98.06 106 THR B O 1
ATOM 2516 N N . GLY B 1 107 ? 11.828 -7.348 14.156 1 98.62 107 GLY B N 1
ATOM 2517 C CA . GLY B 1 107 ? 12.266 -8.516 13.406 1 98.62 107 GLY B CA 1
ATOM 2518 C C . GLY B 1 107 ? 11.172 -9.562 13.242 1 98.62 107 GLY B C 1
ATOM 2519 O O . GLY B 1 107 ? 11.406 -10.625 12.672 1 98.62 107 GLY B O 1
ATOM 2520 N N . LYS B 1 108 ? 9.992 -9.25 13.641 1 98.69 108 LYS B N 1
ATOM 2521 C CA . LYS B 1 108 ? 8.891 -10.211 13.586 1 98.69 108 LYS B CA 1
ATOM 2522 C C . LYS B 1 108 ? 8.352 -10.344 12.164 1 98.69 108 LYS B C 1
ATOM 2524 O O . LYS B 1 108 ? 8.18 -9.344 11.461 1 98.69 108 LYS B O 1
ATOM 2529 N N . VAL B 1 109 ? 8.109 -11.562 11.711 1 98.88 109 VAL B N 1
ATOM 2530 C CA . VAL B 1 109 ? 7.344 -11.906 10.523 1 98.88 109 VAL B CA 1
ATOM 2531 C C . VAL B 1 109 ? 5.977 -12.453 10.93 1 98.88 109 VAL B C 1
ATOM 2533 O O . VAL B 1 109 ? 5.887 -13.469 11.617 1 98.88 109 VAL B O 1
ATOM 2536 N N . TYR B 1 110 ? 4.938 -11.883 10.438 1 98.81 110 TYR B N 1
ATOM 2537 C CA . TYR B 1 110 ? 3.619 -12.117 11.008 1 98.81 110 TYR B CA 1
ATOM 2538 C C . TYR B 1 110 ? 2.912 -13.266 10.297 1 98.81 110 TYR B C 1
ATOM 2540 O O . TYR B 1 110 ? 2.992 -13.383 9.07 1 98.81 110 TYR B O 1
ATOM 2548 N N . LYS B 1 111 ? 2.229 -14.039 11.109 1 98.38 111 LYS B N 1
ATOM 2549 C CA . LYS B 1 111 ? 1.159 -14.898 10.609 1 98.38 111 LYS B CA 1
ATOM 2550 C C . LYS B 1 111 ? -0.191 -14.188 10.672 1 98.38 111 LYS B C 1
ATOM 2552 O O . LYS B 1 111 ? -0.365 -13.234 11.43 1 98.38 111 LYS B O 1
ATOM 2557 N N . LEU B 1 112 ? -1.145 -14.68 9.938 1 98.69 112 LEU B N 1
ATOM 2558 C CA . LEU B 1 112 ? -2.443 -14.023 9.836 1 98.69 112 LEU B CA 1
ATOM 2559 C C . LEU B 1 112 ? -3.07 -13.844 11.211 1 98.69 112 LEU B C 1
ATOM 2561 O O . LEU B 1 112 ? -3.506 -12.742 11.562 1 98.69 112 LEU B O 1
ATOM 2565 N N . LYS B 1 113 ? -3.062 -14.891 12.031 1 98.31 113 LYS B N 1
ATOM 2566 C CA . LYS B 1 113 ? -3.721 -14.867 13.328 1 98.31 113 LYS B CA 1
ATOM 2567 C C . LYS B 1 113 ? -3.125 -13.789 14.227 1 98.31 113 LYS B C 1
ATOM 2569 O O . LYS B 1 113 ? -3.807 -13.258 15.109 1 98.31 113 LYS B O 1
ATOM 2574 N N . GLU B 1 114 ? -1.892 -13.391 14 1 98.56 114 GLU B N 1
ATOM 2575 C CA . GLU B 1 114 ? -1.159 -12.484 14.875 1 98.56 114 GLU B CA 1
ATOM 2576 C C . GLU B 1 114 ? -1.52 -11.031 14.586 1 98.56 114 GLU B C 1
ATOM 2578 O O . GLU B 1 114 ? -1.065 -10.125 15.289 1 98.56 114 GLU B O 1
ATOM 2583 N N . LEU B 1 115 ? -2.361 -10.781 13.625 1 98.75 115 LEU B N 1
ATOM 2584 C CA . LEU B 1 115 ? -2.834 -9.438 13.305 1 98.75 115 LEU B CA 1
ATOM 2585 C C . LEU B 1 115 ? -4.004 -9.047 14.203 1 98.75 115 LEU B C 1
ATOM 2587 O O . LEU B 1 115 ? -4.387 -7.875 14.25 1 98.75 115 LEU B O 1
ATOM 2591 N N . PHE B 1 116 ? -4.477 -10.008 14.961 1 98.81 116 PHE B N 1
ATOM 2592 C CA . PHE B 1 116 ? -5.73 -9.797 15.68 1 98.81 116 PHE B CA 1
ATOM 2593 C C . PHE B 1 116 ? -5.535 -10 17.172 1 98.81 116 PHE B C 1
ATOM 2595 O O . PHE B 1 116 ? -4.52 -10.555 17.609 1 98.81 116 PHE B O 1
ATOM 2602 N N . LYS B 1 117 ? -6.551 -9.516 17.922 1 98.44 117 LYS B N 1
ATOM 2603 C CA . LYS B 1 117 ? -6.578 -9.75 19.359 1 98.44 117 LYS B CA 1
ATOM 2604 C C . LYS B 1 117 ? -6.633 -11.242 19.688 1 98.44 117 LYS B C 1
ATOM 2606 O O . LYS B 1 117 ? -7.227 -12.016 18.938 1 98.44 117 LYS B O 1
ATOM 2611 N N . PRO B 1 118 ? -6.047 -11.477 20.891 1 96.38 118 PRO B N 1
ATOM 2612 C CA . PRO B 1 118 ? -6.156 -12.883 21.297 1 96.38 118 PRO B CA 1
ATOM 2613 C C . PRO B 1 118 ? -7.602 -13.367 21.359 1 96.38 118 PRO B C 1
ATOM 2615 O O . PRO B 1 118 ? -8.477 -12.648 21.844 1 96.38 118 PRO B O 1
ATOM 2618 N N . ASP B 1 119 ? -7.984 -14.422 20.781 1 94.62 119 ASP B N 1
ATOM 2619 C CA . ASP B 1 119 ? -9.258 -15.141 20.828 1 94.62 119 ASP B CA 1
ATOM 2620 C C . ASP B 1 119 ? -10.312 -14.453 19.969 1 94.62 119 ASP B C 1
ATOM 2622 O O . ASP B 1 119 ? -11.484 -14.82 20 1 94.62 119 ASP B O 1
ATOM 26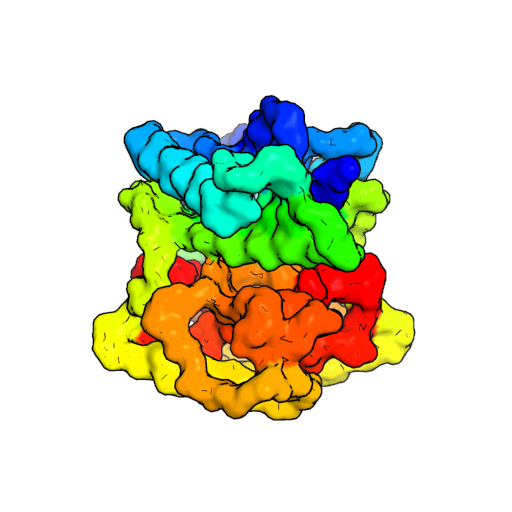26 N N . ALA B 1 120 ? -9.883 -13.375 19.25 1 97.88 120 ALA B N 1
ATOM 2627 C CA . ALA B 1 120 ? -10.836 -12.766 18.328 1 97.88 120 ALA B CA 1
ATOM 2628 C C . ALA B 1 120 ? -11.281 -13.773 17.266 1 97.88 120 ALA B C 1
ATOM 2630 O O . ALA B 1 120 ? -10.469 -14.547 16.766 1 97.88 120 ALA B O 1
ATOM 2631 N N . PRO B 1 121 ? -12.531 -13.758 16.906 1 98.12 121 PRO B N 1
ATOM 2632 C CA . PRO B 1 121 ? -13.023 -14.664 15.867 1 98.12 121 PRO B CA 1
ATOM 2633 C C . PRO B 1 121 ? -12.703 -14.164 14.461 1 98.12 121 PRO B C 1
ATOM 2635 O O . PRO B 1 121 ? -13.617 -13.945 13.656 1 98.12 121 PRO B O 1
ATOM 2638 N N . TYR B 1 122 ? -11.422 -14.109 14.164 1 98.56 122 TYR B N 1
ATOM 2639 C CA . TYR B 1 122 ? -11.016 -13.438 12.93 1 98.56 122 TYR B CA 1
ATOM 2640 C C . TYR B 1 122 ? -11.406 -14.266 11.711 1 98.56 122 TYR B C 1
ATOM 2642 O O . TYR B 1 122 ? -11.773 -13.719 10.672 1 98.56 122 TYR B O 1
ATOM 2650 N N . ILE B 1 123 ? -11.391 -15.609 11.812 1 98.62 123 ILE B N 1
ATOM 2651 C CA . ILE B 1 123 ? -11.742 -16.438 10.664 1 98.62 123 ILE B CA 1
ATOM 2652 C C . ILE B 1 123 ? -13.203 -16.203 10.281 1 98.62 123 ILE B C 1
ATOM 2654 O O . ILE B 1 123 ? -13.516 -15.977 9.117 1 98.62 123 ILE B O 1
ATOM 2658 N N . LYS B 1 124 ? -14.062 -16.203 11.258 1 98.62 124 LYS B N 1
ATOM 2659 C CA . LYS B 1 124 ? -15.484 -15.977 11.016 1 98.62 124 LYS B CA 1
ATOM 2660 C C . LYS B 1 124 ? -15.719 -14.602 10.406 1 98.62 124 LYS B C 1
ATOM 2662 O O . LYS B 1 124 ? -16.484 -14.461 9.453 1 98.62 124 LYS B O 1
ATOM 2667 N N . ARG B 1 125 ? -15.078 -13.602 10.945 1 98.75 125 ARG B N 1
ATOM 2668 C CA . ARG B 1 125 ? -15.242 -12.227 10.484 1 98.75 125 ARG B CA 1
ATOM 2669 C C . ARG B 1 125 ? -14.758 -12.07 9.047 1 98.75 125 ARG B C 1
ATOM 2671 O O . ARG B 1 125 ? -15.453 -11.477 8.219 1 98.75 125 ARG B O 1
ATOM 2678 N N . LEU B 1 126 ? -13.594 -12.602 8.75 1 98.88 126 LEU B N 1
ATOM 2679 C CA . LEU B 1 126 ? -13.031 -12.477 7.414 1 98.88 126 LEU B CA 1
ATOM 2680 C C . LEU B 1 126 ? -13.852 -13.266 6.402 1 98.88 126 LEU B C 1
ATOM 2682 O O . LEU B 1 126 ? -14.078 -12.797 5.281 1 98.88 126 LEU B O 1
ATOM 2686 N N . ASN B 1 127 ? -14.32 -14.422 6.832 1 98.88 127 ASN B N 1
ATOM 2687 C CA . ASN B 1 127 ? -15.156 -15.219 5.938 1 98.88 127 ASN B CA 1
ATOM 2688 C C . ASN B 1 127 ? -16.406 -14.469 5.512 1 98.88 127 ASN B C 1
ATOM 2690 O O . ASN B 1 127 ? -16.781 -14.484 4.34 1 98.88 127 ASN B O 1
ATOM 2694 N N . LYS B 1 128 ? -17.047 -13.82 6.41 1 98.81 128 LYS B N 1
ATOM 2695 C CA . LYS B 1 128 ? -18.266 -13.062 6.105 1 98.81 128 LYS B CA 1
ATOM 2696 C C . LYS B 1 128 ? -17.984 -11.969 5.078 1 98.81 128 LYS B C 1
ATOM 2698 O O . LYS B 1 128 ? -18.75 -11.781 4.137 1 98.81 128 LYS B O 1
ATOM 2703 N N . ILE B 1 129 ? -16.891 -11.297 5.23 1 98.88 129 ILE B N 1
ATOM 2704 C CA . ILE B 1 129 ? -16.516 -10.203 4.332 1 98.88 129 ILE B CA 1
ATOM 2705 C C . ILE B 1 129 ? -16.203 -10.766 2.949 1 98.88 129 ILE B C 1
ATOM 2707 O O . ILE B 1 129 ? -16.641 -10.227 1.933 1 98.88 129 ILE B O 1
ATOM 2711 N N . ILE B 1 130 ? -15.461 -11.859 2.889 1 98.88 130 ILE B N 1
ATOM 2712 C CA . ILE B 1 130 ? -15.047 -12.477 1.632 1 98.88 130 ILE B CA 1
ATOM 2713 C C . ILE B 1 130 ? -16.266 -13.008 0.891 1 98.88 130 ILE B C 1
ATOM 2715 O O . ILE B 1 130 ? -16.391 -12.836 -0.323 1 98.88 130 ILE B O 1
ATOM 2719 N N . GLU B 1 131 ? -17.203 -13.633 1.608 1 98.81 131 GLU B N 1
ATOM 2720 C CA . GLU B 1 131 ? -18.438 -14.133 1.005 1 98.81 131 GLU B CA 1
ATOM 2721 C C . GLU B 1 131 ? -19.234 -13 0.347 1 98.81 131 GLU B C 1
ATOM 2723 O O . GLU B 1 131 ? -19.75 -13.164 -0.762 1 98.81 131 GLU B O 1
ATOM 2728 N N . ALA B 1 132 ? -19.344 -11.906 1.034 1 98.75 132 ALA B N 1
ATOM 2729 C CA . ALA B 1 132 ? -20.047 -10.75 0.479 1 98.75 132 ALA B CA 1
ATOM 2730 C C . ALA B 1 132 ? -19.375 -10.258 -0.797 1 98.75 132 ALA B C 1
ATOM 2732 O O . ALA B 1 132 ? -20.047 -9.938 -1.779 1 98.75 132 ALA B O 1
ATOM 2733 N N . GLN B 1 133 ? -18.078 -10.25 -0.835 1 98.75 133 GLN B N 1
ATOM 2734 C CA . GLN B 1 133 ? -17.344 -9.781 -2.01 1 98.75 133 GLN B CA 1
ATOM 2735 C C . GLN B 1 133 ? -17.484 -10.766 -3.17 1 98.75 133 GLN B C 1
ATOM 2737 O O . GLN B 1 133 ? -17.578 -10.352 -4.328 1 98.75 133 GLN B O 1
ATOM 2742 N N . ILE B 1 134 ? -17.438 -12.062 -2.859 1 98.69 134 ILE B N 1
ATOM 2743 C CA . ILE B 1 134 ? -17.641 -13.078 -3.887 1 98.69 134 ILE B CA 1
ATOM 2744 C C . ILE B 1 134 ? -18.984 -12.859 -4.57 1 98.69 134 ILE B C 1
ATOM 2746 O O . ILE B 1 134 ? -19.078 -12.883 -5.797 1 98.69 134 ILE B O 1
ATOM 2750 N N . LYS B 1 135 ? -20 -12.625 -3.777 1 98.44 135 LYS B N 1
ATOM 2751 C CA . LYS B 1 135 ? -21.344 -12.398 -4.293 1 98.44 135 LYS B CA 1
ATOM 2752 C C . LYS B 1 135 ? -21.406 -11.109 -5.109 1 98.44 135 LYS B C 1
ATOM 2754 O O . LYS B 1 135 ? -21.906 -11.109 -6.238 1 98.44 135 LYS B O 1
ATOM 2759 N N . ASP B 1 136 ? -20.891 -10.055 -4.547 1 97.94 136 ASP B N 1
ATOM 2760 C CA . ASP B 1 136 ? -20.953 -8.742 -5.188 1 97.94 136 ASP B CA 1
ATOM 2761 C C . ASP B 1 136 ? -20.25 -8.75 -6.535 1 97.94 136 ASP B C 1
ATOM 2763 O O . ASP B 1 136 ? -20.656 -8.062 -7.469 1 97.94 136 ASP B O 1
ATOM 2767 N N . ARG B 1 137 ? -19.188 -9.539 -6.656 1 97.44 137 ARG B N 1
ATOM 2768 C CA . ARG B 1 137 ? -18.375 -9.547 -7.867 1 97.44 137 ARG B CA 1
ATOM 2769 C C . ARG B 1 137 ? -18.797 -10.672 -8.812 1 97.44 137 ARG B C 1
ATOM 2771 O O . ARG B 1 137 ? -18.25 -10.82 -9.898 1 97.44 137 ARG B O 1
ATOM 2778 N N . ASP B 1 138 ? -19.688 -11.5 -8.383 1 97.5 138 ASP B N 1
ATOM 2779 C CA . ASP B 1 138 ? -20.141 -12.656 -9.141 1 97.5 138 ASP B CA 1
ATOM 2780 C C . ASP B 1 138 ? -18.969 -13.516 -9.594 1 97.5 138 ASP B C 1
ATOM 2782 O O . ASP B 1 138 ? -18.844 -13.852 -10.773 1 97.5 138 ASP B O 1
ATOM 2786 N N . LEU B 1 139 ? -18.094 -13.805 -8.648 1 97.44 139 LEU B N 1
ATOM 2787 C CA . LEU B 1 139 ? -16.922 -14.609 -8.961 1 97.44 139 LEU B CA 1
ATOM 2788 C C . LEU B 1 139 ? -17.312 -16.047 -9.289 1 97.44 139 LEU B C 1
ATOM 2790 O O . LEU B 1 139 ? -18.062 -16.672 -8.531 1 97.44 139 LEU B O 1
ATOM 2794 N N . PRO B 1 140 ? -16.828 -16.547 -10.367 1 97.81 140 PRO B N 1
ATOM 2795 C CA . PRO B 1 140 ? -17.094 -17.969 -10.656 1 97.81 140 PRO B CA 1
ATOM 2796 C C . PRO B 1 140 ? -16.234 -18.906 -9.812 1 97.81 140 PRO B C 1
ATOM 2798 O O . PRO B 1 140 ? -15.023 -19.016 -10.023 1 97.81 140 PRO B O 1
ATOM 2801 N N . LEU B 1 141 ? -16.859 -19.641 -8.953 1 98.31 141 LEU B N 1
ATOM 2802 C CA . LEU B 1 141 ? -16.125 -20.516 -8.047 1 98.31 141 LEU B CA 1
ATOM 2803 C C . LEU B 1 141 ? -16.016 -21.922 -8.641 1 98.31 141 LEU B C 1
ATOM 2805 O O . LEU B 1 141 ? -16.938 -22.406 -9.281 1 98.31 141 LEU B O 1
ATOM 2809 N N . LEU B 1 142 ? -14.922 -22.562 -8.383 1 98.12 142 LEU B N 1
ATOM 2810 C CA . LEU B 1 142 ? -14.711 -23.938 -8.797 1 98.12 142 LEU B CA 1
ATOM 2811 C C . LEU B 1 142 ? -15.484 -24.891 -7.883 1 98.12 142 LEU B C 1
ATOM 2813 O O . LEU B 1 142 ? -15.867 -25.984 -8.305 1 98.12 142 LEU B O 1
ATOM 2817 N N . SER B 1 143 ? -15.641 -24.5 -6.609 1 97.62 143 SER B N 1
ATOM 2818 C CA . SER B 1 143 ? -16.406 -25.172 -5.562 1 97.62 143 SER B CA 1
ATOM 2819 C C . SER B 1 143 ? -16.938 -24.172 -4.535 1 97.62 143 SER B C 1
ATOM 2821 O O . SER B 1 143 ? -16.5 -23.016 -4.5 1 97.62 143 SER B O 1
ATOM 2823 N N . PRO B 1 144 ? -17.797 -24.578 -3.719 1 97.62 144 PRO B N 1
ATOM 2824 C CA . PRO B 1 144 ? -18.312 -23.656 -2.699 1 97.62 144 PRO B CA 1
ATOM 2825 C C . PRO B 1 144 ? -17.203 -23.156 -1.764 1 97.62 144 PRO B C 1
ATOM 2827 O O . PRO B 1 144 ? -16.312 -23.922 -1.399 1 97.62 144 PRO B O 1
ATOM 2830 N N . PHE B 1 145 ? -17.375 -21.953 -1.48 1 98.5 145 PHE B N 1
ATOM 2831 C CA . PHE B 1 145 ? -16.406 -21.359 -0.566 1 98.5 145 PHE B CA 1
ATOM 2832 C C . PHE B 1 145 ? -16.516 -21.969 0.824 1 98.5 145 PHE B C 1
ATOM 2834 O O . PHE B 1 145 ? -17.562 -21.859 1.47 1 98.5 145 PHE B O 1
ATOM 2841 N N . LYS B 1 146 ? -15.453 -22.516 1.343 1 96.81 146 LYS B N 1
ATOM 2842 C CA . LYS B 1 146 ? -15.484 -23.234 2.611 1 96.81 146 LYS B CA 1
ATOM 2843 C C . LYS B 1 146 ? -14.859 -22.406 3.73 1 96.81 146 LYS B C 1
ATOM 2845 O O . LYS B 1 146 ? -14.773 -22.859 4.871 1 96.81 146 LYS B O 1
ATOM 2850 N N . GLY B 1 147 ? -14.344 -21.25 3.377 1 98.19 147 GLY B N 1
ATOM 2851 C CA . GLY B 1 147 ? -13.656 -20.422 4.352 1 98.19 147 GLY B CA 1
ATOM 2852 C C . GLY B 1 147 ? -12.156 -20.406 4.172 1 98.19 147 GLY B C 1
ATOM 2853 O O . GLY B 1 147 ? -11.602 -21.219 3.428 1 98.19 147 GLY B O 1
ATOM 2854 N N . ILE B 1 148 ? -11.539 -19.406 4.898 1 98.44 148 ILE B N 1
ATOM 2855 C CA . ILE B 1 148 ? -10.086 -19.312 4.82 1 98.44 148 ILE B CA 1
ATOM 2856 C C . ILE B 1 148 ? -9.453 -20.328 5.766 1 98.44 148 ILE B C 1
ATOM 2858 O O . ILE B 1 148 ? -10.062 -20.719 6.766 1 98.44 148 ILE B O 1
ATOM 2862 N N . ALA B 1 149 ? -8.203 -20.672 5.457 1 96.31 149 ALA B N 1
ATOM 2863 C CA . ALA B 1 149 ? -7.406 -21.516 6.34 1 96.31 149 ALA B CA 1
ATOM 2864 C C . ALA B 1 149 ? -6.711 -20.688 7.418 1 96.31 149 ALA B C 1
ATOM 2866 O O . ALA B 1 149 ? -6.531 -19.484 7.262 1 96.31 149 ALA B O 1
ATOM 2867 N N . PRO B 1 150 ? -6.277 -21.328 8.477 1 94 150 PRO B N 1
ATOM 2868 C CA . PRO B 1 150 ? -5.539 -20.609 9.508 1 94 150 PRO B CA 1
ATOM 2869 C C . PRO B 1 150 ? -4.242 -19.984 8.984 1 94 150 PRO B C 1
ATOM 2871 O O . PRO B 1 150 ? -3.811 -18.938 9.469 1 94 150 PRO B O 1
ATOM 2874 N N . ASN B 1 151 ? -3.625 -20.641 8.023 1 95.88 151 ASN B N 1
ATOM 2875 C CA . ASN B 1 151 ? -2.387 -20.156 7.43 1 95.88 151 ASN B CA 1
ATOM 2876 C C . ASN B 1 151 ? -2.635 -19.516 6.062 1 95.88 151 ASN B C 1
ATOM 2878 O O . ASN B 1 151 ? -1.809 -19.641 5.16 1 95.88 151 ASN B O 1
ATOM 2882 N N . GLN B 1 152 ? -3.793 -18.891 5.938 1 97.94 152 GLN B N 1
ATOM 2883 C CA . GLN B 1 152 ? -4.199 -18.234 4.699 1 97.94 152 GLN B CA 1
ATOM 2884 C C . GLN B 1 152 ? -3.189 -17.172 4.281 1 97.94 152 GLN B C 1
ATOM 2886 O O . GLN B 1 152 ? -2.707 -16.406 5.121 1 97.94 152 GLN B O 1
ATOM 2891 N N . TYR B 1 153 ? -2.91 -17.094 2.955 1 98.25 153 TYR B N 1
ATOM 2892 C CA . TYR B 1 153 ? -2.018 -16.078 2.391 1 98.25 153 TYR B CA 1
ATOM 2893 C C . TYR B 1 153 ? -2.629 -14.695 2.496 1 98.25 153 TYR B C 1
ATOM 2895 O O . TYR B 1 153 ? -3.826 -14.516 2.258 1 98.25 153 TYR B O 1
ATOM 2903 N N . PHE B 1 154 ? -1.778 -13.75 2.879 1 98.94 154 PHE B N 1
ATOM 2904 C CA . PHE B 1 154 ? -2.205 -12.367 3.045 1 98.94 154 PHE B CA 1
ATOM 2905 C C . PHE B 1 154 ? -1.032 -11.414 2.863 1 98.94 154 PHE B C 1
ATOM 2907 O O . PHE B 1 154 ? 0.126 -11.836 2.871 1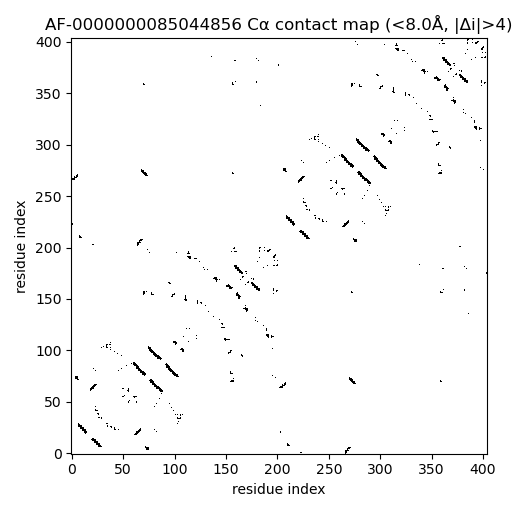 98.94 154 PHE B O 1
ATOM 2914 N N . TYR B 1 155 ? -1.302 -10.156 2.656 1 98.88 155 TYR B N 1
ATOM 2915 C CA . TYR B 1 155 ? -0.359 -9.07 2.875 1 98.88 155 TYR B CA 1
ATOM 2916 C C . TYR B 1 155 ? -1.085 -7.797 3.307 1 98.88 155 TYR B C 1
ATOM 2918 O O . TYR B 1 155 ? -2.318 -7.758 3.334 1 98.88 155 TYR B O 1
ATOM 2926 N N . GLN B 1 156 ? -0.328 -6.867 3.73 1 98.81 156 GLN B N 1
ATOM 2927 C CA . GLN B 1 156 ? -0.883 -5.578 4.121 1 98.81 156 GLN B CA 1
ATOM 2928 C C . GLN B 1 156 ? -0.527 -4.492 3.109 1 98.81 156 GLN B C 1
ATOM 2930 O O . GLN B 1 156 ? 0.604 -4.438 2.625 1 98.81 156 GLN B O 1
ATOM 2935 N N . ALA B 1 157 ? -1.473 -3.738 2.77 1 98.75 157 ALA B N 1
ATOM 2936 C CA . ALA B 1 157 ? -1.298 -2.549 1.94 1 98.75 157 ALA B CA 1
ATOM 2937 C C . ALA B 1 157 ? -1.838 -1.306 2.643 1 98.75 157 ALA B C 1
ATOM 2939 O O . ALA B 1 157 ? -2.988 -0.915 2.428 1 98.75 157 ALA B O 1
ATOM 2940 N N . ASP B 1 158 ? -0.971 -0.661 3.41 1 98.69 158 ASP B N 1
ATOM 2941 C CA . ASP B 1 158 ? -1.37 0.503 4.195 1 98.69 158 ASP B CA 1
ATOM 2942 C C . ASP B 1 158 ? -2.529 0.165 5.129 1 98.69 158 ASP B C 1
ATOM 2944 O O . ASP B 1 158 ? -2.408 -0.712 5.984 1 98.69 158 ASP B O 1
ATOM 2948 N N . ARG B 1 159 ? -3.709 0.73 4.867 1 98.62 159 ARG B N 1
ATOM 2949 C CA . ARG B 1 159 ? -4.875 0.603 5.734 1 98.62 159 ARG B CA 1
ATOM 2950 C C . ARG B 1 159 ? -5.805 -0.505 5.246 1 98.62 159 ARG B C 1
ATOM 2952 O O . ARG B 1 159 ? -7.004 -0.488 5.527 1 98.62 159 ARG B O 1
ATOM 2959 N N . ALA B 1 160 ? -5.23 -1.482 4.527 1 98.81 160 ALA B N 1
ATOM 2960 C CA . ALA B 1 160 ? -6.023 -2.6 4.016 1 98.81 160 ALA B CA 1
ATOM 2961 C C . ALA B 1 160 ? -5.301 -3.926 4.234 1 98.81 160 ALA B C 1
ATOM 2963 O O . ALA B 1 160 ? -4.098 -4.035 3.988 1 98.81 160 ALA B O 1
ATOM 2964 N N . LEU B 1 161 ? -6.035 -4.906 4.773 1 98.94 161 LEU B N 1
ATOM 2965 C CA . LEU B 1 161 ? -5.641 -6.312 4.73 1 98.94 161 LEU B CA 1
ATOM 2966 C C . LEU B 1 161 ? -6.066 -6.957 3.416 1 98.94 161 LEU B C 1
ATOM 2968 O O . LEU B 1 161 ? -7.234 -6.879 3.031 1 98.94 161 LEU B O 1
ATOM 2972 N N . ILE B 1 162 ? -5.133 -7.586 2.715 1 98.94 162 ILE B N 1
ATOM 2973 C CA . ILE B 1 162 ? -5.461 -8.289 1.478 1 98.94 162 ILE B CA 1
ATOM 2974 C C . ILE B 1 162 ? -5.359 -9.797 1.697 1 98.94 162 ILE B C 1
ATOM 2976 O O . ILE B 1 162 ? -4.293 -10.305 2.041 1 98.94 162 ILE B O 1
ATOM 2980 N N . ILE B 1 163 ? -6.457 -10.461 1.54 1 98.88 163 ILE B N 1
ATOM 2981 C CA . ILE B 1 163 ? -6.48 -11.922 1.491 1 98.88 163 ILE B CA 1
ATOM 2982 C C . ILE B 1 163 ? -6.457 -12.383 0.037 1 98.88 163 ILE B C 1
ATOM 2984 O O . ILE B 1 163 ? -7.152 -11.82 -0.813 1 98.88 163 ILE B O 1
ATOM 2988 N N . TYR B 1 164 ? -5.633 -13.438 -0.248 1 98.75 164 TYR B N 1
ATOM 2989 C CA . TYR B 1 164 ? -5.629 -13.883 -1.636 1 98.75 164 TYR B CA 1
ATOM 2990 C C . TYR B 1 164 ? -5.539 -15.406 -1.716 1 98.75 164 TYR B C 1
ATOM 2992 O O . TYR B 1 164 ? -5.172 -16.062 -0.741 1 98.75 164 TYR B O 1
ATOM 3000 N N . PHE B 1 165 ? -5.938 -15.945 -2.857 1 98.31 165 PHE B N 1
ATOM 3001 C CA . PHE B 1 165 ? -5.922 -17.375 -3.141 1 98.31 165 PHE B CA 1
ATOM 3002 C C . PHE B 1 165 ? -5.035 -17.688 -4.34 1 98.31 165 PHE B C 1
ATOM 3004 O O . PHE B 1 165 ? -4.926 -16.875 -5.262 1 98.31 165 PHE B O 1
ATOM 3011 N N . GLN B 1 166 ? -4.453 -18.906 -4.289 1 97.44 166 GLN B N 1
ATOM 3012 C CA . GLN B 1 166 ? -3.611 -19.359 -5.398 1 97.44 166 GLN B CA 1
ATOM 3013 C C . GLN B 1 166 ? -4.457 -19.719 -6.613 1 97.44 166 GLN B C 1
ATOM 3015 O O . GLN B 1 166 ? -5.676 -19.875 -6.508 1 97.44 166 GLN B O 1
ATOM 3020 N N . LEU B 1 167 ? -3.736 -19.797 -7.699 1 96.56 167 LEU B N 1
ATOM 3021 C CA . LEU B 1 167 ? -4.418 -20.266 -8.898 1 96.56 167 LEU B CA 1
ATOM 3022 C C . LEU B 1 167 ? -5.141 -21.594 -8.633 1 96.56 167 LEU B C 1
ATOM 3024 O O . LEU B 1 167 ? -4.609 -22.469 -7.949 1 96.56 167 LEU B O 1
ATOM 3028 N N . TYR B 1 168 ? -6.41 -21.688 -9.062 1 96 168 TYR B N 1
ATOM 3029 C CA . TYR B 1 168 ? -7.242 -22.891 -9.031 1 96 168 TYR B CA 1
ATOM 3030 C C . TYR B 1 168 ? -7.805 -23.125 -7.633 1 96 168 TYR B C 1
ATOM 3032 O O . TYR B 1 168 ? -8.656 -24 -7.438 1 96 168 TYR B O 1
ATOM 3040 N N . ASP B 1 169 ? -7.375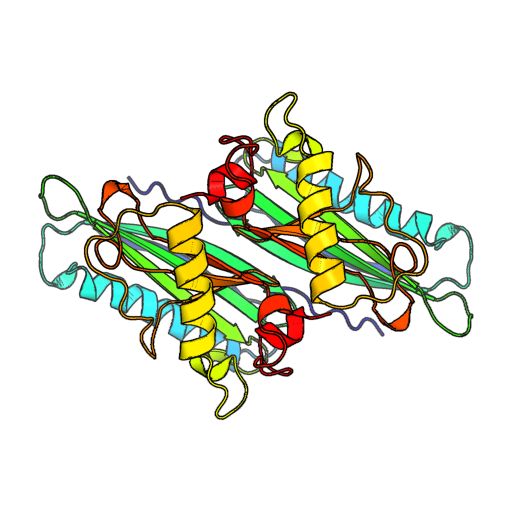 -22.375 -6.652 1 96.44 169 ASP B N 1
ATOM 3041 C CA . ASP B 1 169 ? -7.844 -22.641 -5.297 1 96.44 169 ASP B CA 1
ATOM 3042 C C . ASP B 1 169 ? -9.312 -22.25 -5.137 1 96.44 169 ASP B C 1
ATOM 3044 O O . ASP B 1 169 ? -10.062 -22.922 -4.414 1 96.44 169 ASP B O 1
ATOM 3048 N N . LEU B 1 170 ? -9.664 -21.141 -5.816 1 97.69 170 LEU B N 1
ATOM 3049 C CA . LEU B 1 170 ? -10.992 -20.578 -5.59 1 97.69 170 LEU B CA 1
ATOM 3050 C C . LEU B 1 170 ? -11.75 -20.438 -6.906 1 97.69 170 LEU B C 1
ATOM 3052 O O . LEU B 1 170 ? -12.922 -20.797 -6.996 1 97.69 170 LEU B O 1
ATOM 3056 N N . ALA B 1 171 ? -11.141 -19.984 -7.926 1 97.5 171 ALA B N 1
ATOM 3057 C CA . ALA B 1 171 ? -11.734 -19.672 -9.227 1 97.5 171 ALA B CA 1
ATOM 3058 C C . ALA B 1 171 ? -10.93 -20.297 -10.359 1 97.5 171 ALA B C 1
ATOM 3060 O O . ALA B 1 171 ? -9.805 -20.75 -10.156 1 97.5 171 ALA B O 1
ATOM 3061 N N . PRO B 1 172 ? -11.492 -20.297 -11.656 1 96.81 172 PRO B N 1
ATOM 3062 C CA . PRO B 1 172 ? -10.75 -20.844 -12.797 1 96.81 172 PRO B CA 1
ATOM 3063 C C . PRO B 1 172 ? -9.461 -20.078 -13.078 1 96.81 172 PRO B C 1
ATOM 3065 O O . PRO B 1 172 ? -9.328 -18.922 -12.656 1 96.81 172 PRO B O 1
ATOM 3068 N N . TYR B 1 173 ? -8.602 -20.719 -13.891 1 95 173 TYR B N 1
ATOM 3069 C CA . TYR B 1 173 ? -7.277 -20.203 -14.211 1 95 173 TYR B CA 1
ATOM 3070 C C . TYR B 1 173 ? -7.367 -18.828 -14.859 1 95 173 TYR B C 1
ATOM 3072 O O . TYR B 1 173 ? -6.555 -17.938 -14.57 1 95 173 TYR B O 1
ATOM 3080 N N . ALA B 1 174 ? -8.422 -18.594 -15.562 1 92.81 174 ALA B N 1
ATOM 3081 C CA . ALA B 1 174 ? -8.594 -17.359 -16.344 1 92.81 174 ALA B CA 1
ATOM 3082 C C . ALA B 1 174 ? -8.789 -16.156 -15.43 1 92.81 174 ALA B C 1
ATOM 3084 O O . ALA B 1 174 ? -8.578 -15.016 -15.852 1 92.81 174 ALA B O 1
ATOM 3085 N N . PHE B 1 175 ? -9.031 -16.344 -14.125 1 94.19 175 PHE B N 1
ATOM 3086 C CA . PHE B 1 175 ? -9.32 -15.258 -13.188 1 94.19 175 PHE B CA 1
ATOM 3087 C C . PHE B 1 175 ? -8.102 -14.945 -12.336 1 94.19 175 PHE B C 1
ATOM 3089 O O . PHE B 1 175 ? -8.156 -14.07 -11.461 1 94.19 175 PHE B O 1
ATOM 3096 N N . GLY B 1 176 ? -7.012 -15.586 -12.562 1 95.44 176 GLY B N 1
ATOM 3097 C CA . GLY B 1 176 ? -5.781 -15.32 -11.836 1 95.44 176 GLY B CA 1
ATOM 3098 C C . GLY B 1 176 ? -5.91 -15.539 -10.344 1 95.44 176 GLY B C 1
ATOM 3099 O O . GLY B 1 176 ? -6.574 -16.484 -9.906 1 95.44 176 GLY B O 1
ATOM 3100 N N . PHE B 1 177 ? -5.152 -14.734 -9.531 1 97.94 177 PHE B N 1
ATOM 3101 C CA . PHE B 1 177 ? -5.207 -14.766 -8.07 1 97.94 177 PHE B CA 1
ATOM 3102 C C . PHE B 1 177 ? -6.379 -13.938 -7.559 1 97.94 177 PHE B C 1
ATOM 3104 O O . PHE B 1 177 ? -6.352 -12.703 -7.621 1 97.94 177 PHE B O 1
ATOM 3111 N N . PRO B 1 178 ? -7.445 -14.562 -7.008 1 98.25 178 PRO B N 1
ATOM 3112 C CA . PRO B 1 178 ? -8.477 -13.727 -6.383 1 98.25 178 PRO B CA 1
ATOM 3113 C C . PRO B 1 178 ? -7.953 -12.969 -5.16 1 98.25 178 PRO B C 1
ATOM 3115 O O . PRO B 1 178 ? -7.344 -13.57 -4.27 1 98.25 178 PRO B O 1
ATOM 3118 N N . PHE B 1 179 ? -8.141 -11.664 -5.168 1 98.81 179 PHE B N 1
ATOM 3119 C CA . PHE B 1 179 ? -7.777 -10.797 -4.051 1 98.81 179 PHE B CA 1
ATOM 3120 C C . PHE B 1 179 ? -9.016 -10.219 -3.383 1 98.81 179 PHE B C 1
ATOM 3122 O O . PHE B 1 179 ? -9.984 -9.859 -4.059 1 98.81 179 PHE B O 1
ATOM 3129 N N . PHE B 1 180 ? -8.961 -10.078 -2.086 1 98.88 180 PHE B N 1
ATOM 3130 C CA . PHE B 1 180 ? -10.023 -9.469 -1.3 1 98.88 180 PHE B CA 1
ATOM 3131 C C . PHE B 1 180 ? -9.469 -8.344 -0.426 1 98.88 180 PHE B C 1
ATOM 3133 O O . PHE B 1 180 ? -8.641 -8.586 0.455 1 98.88 180 PHE B O 1
ATOM 3140 N N . VAL B 1 181 ? -9.977 -7.133 -0.674 1 98.94 181 VAL B N 1
ATOM 3141 C CA . VAL B 1 181 ? -9.531 -5.934 0.024 1 98.94 181 VAL B CA 1
ATOM 3142 C C . VAL B 1 181 ? -10.398 -5.703 1.261 1 98.94 181 VAL B C 1
ATOM 3144 O O . VAL B 1 181 ? -11.609 -5.543 1.153 1 98.94 181 VAL B O 1
ATOM 3147 N N . ILE B 1 182 ? -9.75 -5.668 2.416 1 98.94 182 ILE B N 1
ATOM 3148 C CA . ILE B 1 182 ? -10.477 -5.492 3.67 1 98.94 182 ILE B CA 1
ATOM 3149 C C . ILE B 1 182 ? -9.93 -4.273 4.414 1 98.94 182 ILE B C 1
ATOM 3151 O O . ILE B 1 182 ? -8.773 -4.262 4.832 1 98.94 182 ILE B O 1
ATOM 3155 N N . SER B 1 183 ? -10.781 -3.264 4.629 1 98.88 183 SER B N 1
ATOM 3156 C CA . SER B 1 183 ? -10.406 -2.055 5.355 1 98.88 183 SER B CA 1
ATOM 3157 C C . SER B 1 183 ? -10.148 -2.355 6.828 1 98.88 183 SER B C 1
ATOM 3159 O O . SER B 1 183 ? -10.914 -3.076 7.465 1 98.88 183 SER B O 1
ATOM 3161 N N . VAL B 1 184 ? -9.148 -1.716 7.391 1 98.75 184 VAL B N 1
ATOM 3162 C CA . VAL B 1 184 ? -8.898 -1.89 8.812 1 98.75 184 VAL B CA 1
ATOM 3163 C C . VAL B 1 184 ? -10.07 -1.34 9.625 1 98.75 184 VAL B C 1
ATOM 3165 O O . VAL B 1 184 ? -10.352 -1.82 10.727 1 98.75 184 VAL B O 1
ATOM 3168 N N . TYR B 1 185 ? -10.789 -0.408 9.023 1 98.56 185 TYR B N 1
ATOM 3169 C CA . TYR B 1 185 ? -11.898 0.22 9.742 1 98.56 185 TYR B CA 1
ATOM 3170 C C . TYR B 1 185 ? -13.094 -0.717 9.828 1 98.56 185 TYR B C 1
ATOM 3172 O O . TYR B 1 185 ? -13.891 -0.632 10.766 1 98.56 185 TYR B O 1
ATOM 3180 N N . GLU B 1 186 ? -13.172 -1.642 8.867 1 98.38 186 GLU B N 1
ATOM 3181 C CA . GLU B 1 186 ? -14.266 -2.613 8.859 1 98.38 186 GLU B CA 1
ATOM 3182 C C . GLU B 1 186 ? -14.062 -3.68 9.93 1 98.38 186 GLU B C 1
ATOM 3184 O O . GLU B 1 186 ? -15.016 -4.336 10.352 1 98.38 186 GLU B O 1
ATOM 3189 N N . ILE B 1 187 ? -12.805 -3.855 10.391 1 98.81 187 ILE B N 1
ATOM 3190 C CA . ILE B 1 187 ? -12.508 -4.926 11.336 1 98.81 187 ILE B CA 1
ATOM 3191 C C . ILE B 1 187 ? -11.773 -4.355 12.547 1 98.81 187 ILE B C 1
ATOM 3193 O O . ILE B 1 187 ? -11.031 -5.074 13.227 1 98.81 187 ILE B O 1
ATOM 3197 N N . GLU B 1 188 ? -11.891 -3.107 12.828 1 98.25 188 GLU B N 1
ATOM 3198 C CA . GLU B 1 188 ? -11.156 -2.408 13.875 1 98.25 188 GLU B CA 1
ATOM 3199 C C . GLU B 1 188 ? -11.367 -3.066 15.234 1 98.25 188 GLU B C 1
ATOM 3201 O O . GLU B 1 188 ? -10.445 -3.135 16.047 1 98.25 188 GLU B O 1
ATOM 3206 N N . ASP B 1 189 ? -12.508 -3.646 15.453 1 98.19 189 ASP B N 1
ATOM 3207 C CA . ASP B 1 189 ? -12.891 -4.195 16.75 1 98.19 189 ASP B CA 1
ATOM 3208 C C . ASP B 1 189 ? -12.086 -5.457 17.062 1 98.19 189 ASP B C 1
ATOM 3210 O O . ASP B 1 189 ? -11.953 -5.828 18.234 1 98.19 189 ASP B O 1
ATOM 3214 N N . ILE B 1 190 ? -11.5 -6.078 16.078 1 98.75 190 ILE B N 1
ATOM 3215 C CA . ILE B 1 190 ? -10.828 -7.348 16.344 1 98.75 190 ILE B CA 1
ATOM 3216 C C . ILE B 1 190 ? -9.336 -7.207 16.094 1 98.75 190 ILE B C 1
ATOM 3218 O O . ILE B 1 190 ? -8.555 -8.102 16.422 1 98.75 190 ILE B O 1
ATOM 3222 N N . VAL B 1 191 ? -8.852 -6.082 15.625 1 98.62 191 VAL B N 1
ATOM 3223 C CA . VAL B 1 191 ? -7.461 -5.863 15.258 1 98.62 191 VAL B CA 1
ATOM 3224 C C . VAL B 1 191 ? -6.617 -5.676 16.516 1 98.62 191 VAL B C 1
ATOM 3226 O O . VAL B 1 191 ? -7.047 -5.008 17.469 1 98.62 191 VAL B O 1
ATOM 3229 N N . ASP B 1 192 ? -5.434 -6.281 16.531 1 98.5 192 ASP B N 1
ATOM 3230 C CA . ASP B 1 192 ? -4.449 -5.93 17.547 1 98.5 192 ASP B CA 1
ATOM 3231 C C . ASP B 1 192 ? -3.955 -4.496 17.359 1 98.5 192 ASP B C 1
ATOM 3233 O O . ASP B 1 192 ? -3.246 -4.195 16.406 1 98.5 192 ASP B O 1
ATOM 3237 N N . GLN B 1 193 ? -4.152 -3.65 18.297 1 96.94 193 GLN B N 1
ATOM 3238 C CA . GLN B 1 193 ? -3.887 -2.223 18.156 1 96.94 193 GLN B CA 1
ATOM 3239 C C . GLN B 1 193 ? -2.389 -1.947 18.094 1 96.94 193 GLN B C 1
ATOM 3241 O O . GLN B 1 193 ? -1.965 -0.928 17.547 1 96.94 193 GLN B O 1
ATOM 3246 N N . GLU B 1 194 ? -1.631 -2.852 18.562 1 96.75 194 GLU B N 1
ATOM 3247 C CA . GLU B 1 194 ? -0.182 -2.674 18.562 1 96.75 194 GLU B CA 1
ATOM 3248 C C . GLU B 1 194 ? 0.46 -3.395 17.391 1 96.75 194 GLU B C 1
ATOM 3250 O O . GLU B 1 194 ? 1.668 -3.287 17.156 1 96.75 194 GLU B O 1
ATOM 3255 N N . GLY B 1 195 ? -0.348 -4.148 16.672 1 97.94 195 GLY B N 1
ATOM 3256 C CA . GLY B 1 195 ? 0.128 -4.887 15.508 1 97.94 195 GLY B CA 1
ATOM 3257 C C . GLY B 1 195 ? 0.166 -4.051 14.242 1 97.94 195 GLY B C 1
ATOM 3258 O O . GLY B 1 195 ? -0.058 -2.838 14.289 1 97.94 195 GLY B O 1
ATOM 3259 N N . PRO B 1 196 ? 0.486 -4.699 13.148 1 98.69 196 PRO B N 1
ATOM 3260 C CA . PRO B 1 196 ? 0.691 -3.967 11.898 1 98.69 196 PRO B CA 1
ATOM 3261 C C . PRO B 1 196 ? -0.58 -3.279 11.406 1 98.69 196 PRO B C 1
ATOM 3263 O O . PRO B 1 196 ? -0.519 -2.164 10.883 1 98.69 196 PRO B O 1
ATOM 3266 N N . LEU B 1 197 ? -1.734 -3.889 11.586 1 98.81 197 LEU B N 1
ATOM 3267 C CA . LEU B 1 197 ? -2.98 -3.266 11.156 1 98.81 197 LEU B CA 1
ATOM 3268 C C . LEU B 1 197 ? -3.352 -2.105 12.078 1 98.81 197 LEU B C 1
ATOM 3270 O O . LEU B 1 197 ? -3.787 -1.051 11.609 1 98.81 197 LEU B O 1
ATOM 3274 N N . GLY B 1 198 ? -3.143 -2.289 13.375 1 98.44 198 GLY B N 1
ATOM 3275 C CA . GLY B 1 198 ? -3.475 -1.26 14.352 1 98.44 198 GLY B CA 1
ATOM 3276 C C . GLY B 1 198 ? -2.705 0.03 14.141 1 98.44 198 GLY B C 1
ATOM 3277 O O . GLY B 1 198 ? -3.252 1.121 14.312 1 98.44 198 GLY B O 1
ATOM 3278 N N . ARG B 1 199 ? -1.54 -0.014 13.68 1 97.75 199 ARG B N 1
ATOM 3279 C CA . ARG B 1 199 ? -0.66 1.127 13.453 1 97.75 199 ARG B CA 1
ATOM 3280 C C . ARG B 1 199 ? -1.149 1.971 12.281 1 97.75 199 ARG B C 1
ATOM 3282 O O . ARG B 1 199 ? -0.701 3.104 12.094 1 97.75 199 ARG B O 1
ATOM 3289 N N . MET B 1 200 ? -2.066 1.38 11.492 1 98.38 200 MET B N 1
ATOM 3290 C CA . MET B 1 200 ? -2.529 2.086 10.305 1 98.38 200 MET B CA 1
ATOM 3291 C C . MET B 1 200 ? -3.895 2.721 10.547 1 98.38 200 MET B C 1
ATOM 3293 O O . MET B 1 200 ? -4.461 3.346 9.648 1 98.38 200 MET B O 1
ATOM 3297 N N . LEU B 1 201 ? -4.41 2.648 11.734 1 96.62 201 LEU B N 1
ATOM 3298 C CA . LEU B 1 201 ? -5.746 3.156 12.039 1 96.62 201 LEU B CA 1
ATOM 3299 C C . LEU B 1 201 ? -5.754 4.684 12.055 1 96.62 201 LEU B C 1
ATOM 3301 O O . LEU B 1 201 ? -6.781 5.305 11.773 1 96.62 201 LEU B O 1
ATOM 3305 N N . TYR B 1 202 ? -4.52 5.32 12.32 1 88.12 202 TYR B N 1
ATOM 3306 C CA . TYR B 1 202 ? -4.496 6.77 12.5 1 88.12 202 TYR B CA 1
ATOM 3307 C C . TYR B 1 202 ? -3.479 7.422 11.57 1 88.12 202 TYR B C 1
ATOM 3309 O O . TYR B 1 202 ? -2.506 6.785 11.164 1 88.12 202 TYR B O 1
#

pLDDT: mean 97.55, std 2.42, range [82.25, 98.94]

Nearest PDB structures (foldseek):
  5jen-assembly1_A  TM=7.802E-01  e=6.737E-14  Bacillus subtilis subsp. subtilis str. 168
  3cyg-assembly2_A  TM=7.987E-01  e=1.656E-13  Fervidobacterium nodosum Rt17-B1
  3cyg-assembly3_B  TM=8.188E-01  e=3.083E-12  Fervidobacterium nodosum Rt17-B1
  3s5t-assembly1_A-2  TM=7.329E-01  e=9.521E-11  Bacteroides fragilis NCTC 9343
  4e72-assembly1_A  TM=7.684E-01  e=2.348E-09  Pseudomonas aeruginosa PAO1

Solvent-accessible surface area (backbone atoms only — not comparable to full-atom values): 22170 Å² total; per-residue (Å²): 132,72,79,59,56,62,48,70,34,55,42,84,42,76,50,75,50,95,55,34,40,35,37,40,73,35,72,39,85,56,91,52,62,69,40,41,50,52,49,37,49,52,50,49,49,51,54,51,49,52,45,53,74,70,31,48,85,78,35,88,67,31,29,39,29,28,24,36,36,40,26,20,28,36,77,48,32,40,13,37,37,40,40,36,40,34,36,66,80,61,98,65,62,51,70,47,80,49,57,47,34,31,31,72,81,81,45,48,70,62,54,62,68,64,37,33,35,89,88,45,64,55,67,63,55,50,35,56,55,48,53,52,49,41,60,75,66,64,61,64,58,77,59,81,86,85,64,78,57,82,83,44,53,47,40,40,24,58,52,25,4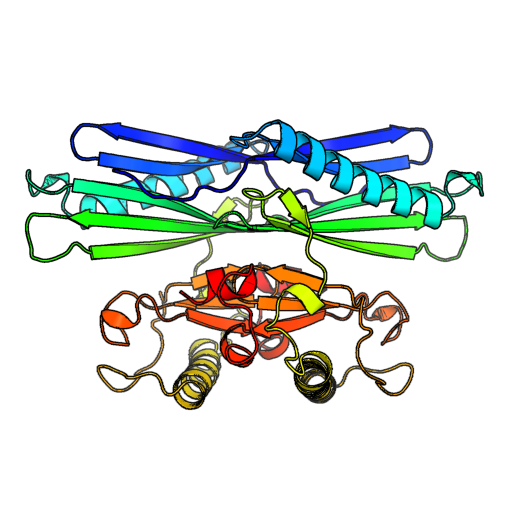4,34,41,48,42,56,66,63,70,48,30,52,69,91,64,46,58,54,72,44,78,37,44,43,80,80,45,51,91,40,41,18,63,86,29,73,57,29,64,42,76,110,133,72,79,59,56,61,48,68,34,55,44,82,42,77,48,75,51,96,55,36,40,35,35,42,74,34,71,40,87,56,90,51,61,68,40,41,52,51,49,38,48,53,48,49,49,52,54,51,49,51,46,52,75,69,31,48,86,78,36,88,66,31,30,37,30,26,22,35,35,40,26,19,28,36,77,48,32,39,12,37,36,40,41,37,40,34,37,66,81,63,98,67,62,51,69,47,79,48,58,48,35,33,30,71,82,80,47,48,70,64,54,62,69,65,38,32,36,90,87,45,65,55,65,64,55,51,36,55,54,50,52,51,48,41,60,76,64,64,60,65,57,76,57,82,86,84,65,78,59,81,82,46,53,47,41,39,23,58,51,25,44,34,41,48,41,57,65,62,71,49,30,53,70,92,65,45,60,53,73,44,79,38,45,45,80,81,46,50,91,41,40,19,62,86,28,75,58,31,64,41,75,110

InterPro domains:
  IPR021729 Domain of unknown function DUF3298 [PF11738] (113-183)
  IPR025303 Deacetylase PdaC [PF13739] (20-94)
  IPR037126 PdaC/RsiV-like superfamily [G3DSA:3.90.640.20] (111-195)

Secondary structure (DSSP, 8-state):
-----PPPEEEEEEEEETTEEEEEEEEE--S-HHHHHHHHHHHHHHHHHHHHHTTTTT-TT-EEEEEEEEEEEETTEEEEEEEEEEESSSSS-EEEEEEEEEETTT--B--GGGGB-TT--HHHHHHHHHHHHHHHHT---SS------TT--EEEETTEEEEE--TTTSS-GGG-S-EEEEEGGGGTTTB-TTSTTGGG--/-----PPPEEEEEEEEETTEEEEEEEEE--S-HHHHHHHHHHHHHHHHHHHHHTTTTT-TT-EEEEEEEEEEEETTEEEEEEEEEEESSSSS-EEEEEEEEEETTT--B--GGGGB-TT--HHHHHHHHHHHHHHHHT---SS------TT--EEEETTEEEEE--TTTSS-GGG-S-EEEEEGGGGTTTB-TTSTTGGG--

Organism: Alkalihalophilus pseudofirmus (strain ATCC BAA-2126 / JCM 17055 / OF4) (NCBI:txid398511)